Protein 3U7V (pdb70)

Nearest PDB structures (foldseek):
  6tbk-assembly5_E  TM=9.637E-01  e=3.234E-75  Cellvibrio japonicus Ueda107
  6tbj-assembly8_H  TM=9.620E-01  e=1.473E-75  Cellvibrio japonicus Ueda107
  8pej-assembly1_A  TM=9.583E-01  e=6.682E-75  Cellvibrio japonicus Ueda107
  6tbk-assembly1_A  TM=9.623E-01  e=1.758E-74  Cellvibrio japonicus Ueda107
  5jaw-assembly1_E  TM=9.637E-01  e=7.031E-73  Cellvibrio japonicus Ueda107

Organism: Caulobacter vibrioides (strain NA1000 / CB15N) (NCBI:txid565050)

B-factor: mean 18.64, std 6.51, range [10.53, 51.46]

InterPro domains:
  IPR013529 Glycoside hydrolase, family 42, N-terminal [PF02449] (74-222)
  IPR017853 Glycoside hydrolase superfamily [SSF51445] (57-370)
  IPR040719 Domain of unknown function DUF5597 [PF18120] (397-535)

Foldseek 3Di:
DQDWDWDADPLFIATGSPFGFFEEAEADPPQLDPVNVQFVVLCVLLQGQEYEYEDFQCQQPQDHPRGDCVSVLVVLVVCVVVNHAYEYEYAALAALQARPRHHCVALVCCVQHNAFAAPVGHGARHALPRPRRLVRLLVSLQVCLVCCVRPVVPNSHLYAQHAAHFGAQGQHGPDPVLVVQQQDWDDPLQLVLVVFDTDRLCRGPPPCSSLLSLLLSVLLSSQVSLVSNCVSPNRAAYEHFEAFLPDGDDLNHTRGSGCYLVCVSSSVSNHVSHQAYEYAEQAAPVRVLSVQVSRSTSRHAYEHPEAALQLRCLQCVFVQLQSSHRYHYYYYGQPFCHDPVRYDRGDDSVSSNSNSQVSVQCVLGSVSSNLSSVVFKHKDFQHQVQDKDWDALFKIKIKGAQDDLADAPPPPVDGGHDADPRGGRWMWMWGDPDSFKIKIWIARIFMDMDTPPPPPFHDWKWKFGRDPNDTDTDGTDDDSCPPHGHGHHRHHIMIMDGHDTD

Sequence (502 aa):
DAAPQLVTKDGRHALVDGAPFLLAAQVNNSSAWPSQAKVWPAIEKVGANTVQVPIAWEQIEPVEGQFDFSYLDLLLEQARERKVRLVLLWFGTWKNSSPSYAPEWVKLDDKRFPRLIKDDGERSYSSPLAKSTLDADRKAFVALTHLKAKDAAQKTTVIVQVENETGTYGSVRDFGPAAQKVFNGPAPATLVKAVGAKPGTWSQAFGKDADEFFHAWHIGRFVDQVAAGGKAVYPLPYVNAALRDPIKPGDPKTYSAGGPTDNVIGVWQAAAPSIDLIAPDIYKESVKYEAVLGHYARPNNALFVAETGNDPAYARYVFSTLGKQGIGWSPFGDYTGYGNYPLGAAKVDEALIEVFAANYRLLAPARELARLSFEGKVWGGAEPDDRAAQTTTGDWTVSLRYGKWQFGASDWTWLKDRPPGPQGPEGGGLVAQLSPNEFLVTGRNVRVEFGRATADGKPARVEEGHFENGQWVFDRLWNGDQTDYGLNFTGGSQILRVKLATY

Radius of gyration: 24.13 Å; Cα contacts (8 Å, |Δi|>4): 1125; chains: 1; bounding box: 73×60×48 Å

Solvent-accessible surface area: 20512 Å² total

Secondary structure (DSSP, 8-state):
------EEETTEEE--TTS----EEE--TT--STT---SHHHHHHHT-SEEEEEEEHHHH-SBTTB---HHHHHHHHHHHHTT-EEEEEEEEEEETTB-TTS-HHHHT-TTTSPPPBPTTSPBP---TT-HHHHHHHHHHHHH--HHHHHHTTT--B--EEEES-SBSS-SS--SHHHHHHHHSBPPHHHHHHHTPPSSBHHHHHGGGHHHHHHHHHHHHHHHHHHHHHHTT-----EEEEPPPSSS---GGGS-BTS--GGGHHHHHHH-TT---EEEEE---HHHHHHHHHHH-BTTB--EEEEE--SGGGTTHHHHHHHTT-SEEEEB---SS---TTSS-S---HHHHHHHHHHHHHH---HHHHHHHHTT-EEEEE--TT---EEE---EEEEEE-S--SSS-TT-TTSPPPPPPTTS---EEEEEEEETTEEEEEEESEEEEEEE-S-S----EEEEEEEETTEEEEEEE--GGGTBTBEEE-SS--EEEEE----

Structure (mmCIF, N/CA/C/O backbone):
data_3U7V
#
_entry.id   3U7V
#
_cell.length_a   148.306
_cell.length_b   148.306
_cell.length_c   53.792
_cell.angle_alpha   90.000
_cell.angle_beta   90.000
_cell.angle_gamma   90.000
#
_symmetry.space_group_name_H-M   'I 4'
#
loop_
_entity.id
_entity.type
_entity.pdbx_description
1 polymer Beta-galactosidase
2 non-polymer 'ACETIC ACID'
3 water water
#
loop_
_atom_site.group_PDB
_atom_site.id
_atom_site.type_symbol
_atom_site.label_atom_id
_atom_site.label_alt_id
_atom_site.label_comp_id
_atom_site.label_asym_id
_atom_site.label_entity_id
_atom_site.label_seq_id
_atom_site.pdbx_PDB_ins_code
_atom_site.Cartn_x
_atom_site.Cartn_y
_atom_site.Cartn_z
_atom_site.occupancy
_atom_site.B_iso_or_equiv
_atom_site.auth_seq_id
_atom_site.auth_comp_id
_atom_site.auth_asym_id
_atom_site.auth_atom_id
_atom_site.pdbx_PDB_model_num
ATOM 1 N N . ASP A 1 36 ? -9.748 48.299 -13.132 1.00 27.08 33 ASP A N 1
ATOM 2 C CA . ASP A 1 36 ? -8.974 47.669 -12.030 1.00 27.72 33 ASP A CA 1
ATOM 3 C C . ASP A 1 36 ? -9.948 47.214 -10.972 1.00 26.65 33 ASP A C 1
ATOM 4 O O . ASP A 1 36 ? -11.001 47.836 -10.818 1.00 26.10 33 ASP A O 1
ATOM 9 N N . ALA A 1 37 ? -9.604 46.159 -10.218 1.00 25.01 34 ALA A N 1
ATOM 10 C CA . ALA A 1 37 ? -10.399 45.763 -9.064 1.00 24.15 34 ALA A CA 1
ATOM 11 C C . ALA A 1 37 ? -10.553 46.966 -8.135 1.00 22.97 34 ALA A C 1
ATOM 12 O O . ALA A 1 37 ? -9.621 47.763 -8.008 1.00 23.16 34 ALA A O 1
ATOM 14 N N . ALA A 1 38 ? -11.727 47.087 -7.504 1.00 22.02 35 ALA A N 1
ATOM 15 C CA . ALA A 1 38 ? -11.961 48.076 -6.451 1.00 21.24 35 ALA A CA 1
ATOM 16 C C . ALA A 1 38 ? -10.916 47.986 -5.345 1.00 19.95 35 ALA A C 1
ATOM 17 O O . ALA A 1 38 ? -10.512 46.916 -4.926 1.00 20.12 35 ALA A O 1
ATOM 27 N N . PRO A 1 40 ? -9.477 47.564 -1.906 1.00 17.00 37 PRO A N 1
ATOM 28 C CA . PRO A 1 40 ? -9.940 47.128 -0.564 1.00 15.87 37 PRO A CA 1
ATOM 29 C C . PRO A 1 40 ? -10.058 48.290 0.424 1.00 16.28 37 PRO A C 1
ATOM 30 O O . PRO A 1 40 ? -9.276 49.233 0.378 1.00 15.82 37 PRO A O 1
ATOM 34 N N . GLN A 1 41 ? -11.069 48.234 1.288 1.00 17.19 38 GLN A N 1
ATOM 35 C CA . GLN A 1 41 ? -11.308 49.310 2.271 1.00 16.61 38 GLN A CA 1
ATOM 36 C C . GLN A 1 41 ? -11.825 48.695 3.580 1.00 16.58 38 GLN A C 1
ATOM 37 O O . GLN A 1 41 ? -12.761 47.894 3.584 1.00 15.92 38 GLN A O 1
ATOM 43 N N . LEU A 1 42 ? -11.197 49.066 4.679 1.00 16.31 39 LEU A N 1
ATOM 44 C CA . LEU A 1 42 ? -11.761 48.824 5.995 1.00 16.18 39 LEU A CA 1
ATOM 45 C C . LEU A 1 42 ? -12.807 49.867 6.292 1.00 17.02 39 LEU A C 1
ATOM 46 O O . LEU A 1 42 ? -12.489 51.045 6.335 1.00 17.20 39 LEU A O 1
ATOM 51 N N . VAL A 1 43 ? -14.042 49.423 6.553 1.00 16.12 40 VAL A N 1
ATOM 52 C CA . VAL A 1 43 ? -15.168 50.312 6.760 1.00 16.10 40 VAL A CA 1
ATOM 53 C C . VAL A 1 43 ? -15.844 50.028 8.080 1.00 15.99 40 VAL A C 1
ATOM 54 O O . VAL A 1 43 ? -15.711 48.939 8.636 1.00 13.77 40 VAL A O 1
ATOM 58 N N . THR A 1 44 ? -16.557 51.034 8.561 1.00 17.02 41 THR A N 1
ATOM 59 C CA . THR A 1 44 ? -17.296 50.961 9.826 1.00 17.34 41 THR A CA 1
ATOM 60 C C . THR A 1 44 ? -18.696 51.509 9.614 1.00 17.51 41 THR A C 1
ATOM 61 O O . THR A 1 44 ? -18.882 52.564 9.014 1.00 14.98 41 THR A O 1
ATOM 65 N N . LYS A 1 45 ? -19.670 50.763 10.107 1.00 18.03 42 LYS A N 1
ATOM 66 C CA . LYS A 1 45 ? -21.067 51.148 10.055 1.00 20.06 42 LYS A CA 1
ATOM 67 C C . LYS A 1 45 ? -21.701 50.809 11.401 1.00 21.18 42 LYS A C 1
ATOM 68 O O . LYS A 1 45 ? -21.801 49.644 11.762 1.00 18.99 42 LYS A O 1
ATOM 74 N N . ASP A 1 46 ? -22.144 51.843 12.119 1.00 22.78 43 ASP A N 1
ATOM 75 C CA . ASP A 1 46 ? -22.841 51.672 13.398 1.00 23.54 43 ASP A CA 1
ATOM 76 C C . ASP A 1 46 ? -22.032 50.744 14.316 1.00 21.84 43 ASP A C 1
ATOM 77 O O . ASP A 1 46 ? -22.609 49.861 14.912 1.00 23.33 43 ASP A O 1
ATOM 82 N N . GLY A 1 47 ? -20.711 50.975 14.419 1.00 20.96 44 GLY A N 1
ATOM 83 C CA . GLY A 1 47 ? -19.834 50.226 15.326 1.00 20.77 44 GLY A CA 1
ATOM 84 C C . GLY A 1 47 ? -19.542 48.804 14.896 1.00 20.26 44 GLY A C 1
ATOM 85 O O . GLY A 1 47 ? -19.044 48.014 15.682 1.00 19.22 44 GLY A O 1
ATOM 86 N N . ARG A 1 48 ? -19.885 48.474 13.650 1.00 18.98 45 ARG A N 1
ATOM 87 C CA . ARG A 1 48 ? -19.572 47.166 13.070 1.00 18.56 45 ARG A CA 1
ATOM 88 C C . ARG A 1 48 ? -18.645 47.343 11.895 1.00 17.37 45 ARG A C 1
ATOM 89 O O . ARG A 1 48 ? -18.620 48.415 11.271 1.00 16.99 45 ARG A O 1
ATOM 97 N N . HIS A 1 49 ? -17.862 46.313 11.622 1.00 15.60 46 HIS A N 1
ATOM 98 C CA . HIS A 1 49 ? -16.746 46.441 10.679 1.00 15.37 46 HIS A CA 1
ATOM 99 C C . HIS A 1 49 ? -16.768 45.436 9.598 1.00 14.83 46 HIS A C 1
ATOM 100 O O . HIS A 1 49 ? -17.265 44.294 9.781 1.00 13.82 46 HIS A O 1
ATOM 107 N N . ALA A 1 50 ? -16.152 45.829 8.477 1.00 14.49 47 ALA A N 1
ATOM 108 C CA . ALA A 1 50 ? -15.912 44.970 7.327 1.00 14.70 47 ALA A CA 1
ATOM 109 C C . ALA A 1 50 ? -14.660 45.396 6.579 1.00 14.33 47 ALA A C 1
ATOM 110 O O . ALA A 1 50 ? -14.326 46.594 6.490 1.00 14.86 47 ALA A O 1
ATOM 112 N N . LEU A 1 51 ? -13.976 44.397 6.044 1.00 13.65 48 LEU A N 1
ATOM 113 C CA . LEU A 1 51 ? -13.015 44.629 4.995 1.00 13.97 48 LEU A CA 1
ATOM 114 C C . LEU A 1 51 ? -13.709 44.361 3.665 1.00 14.43 48 LEU A C 1
ATOM 115 O O . LEU A 1 51 ? -14.062 43.220 3.349 1.00 13.65 48 LEU A O 1
ATOM 128 N N . VAL A 1 53 ? -13.611 43.842 -0.095 1.00 16.08 50 VAL A N 1
ATOM 129 C CA . VAL A 1 53 ? -12.714 43.293 -1.112 1.00 17.55 50 VAL A CA 1
ATOM 130 C C . VAL A 1 53 ? -13.591 43.040 -2.322 1.00 18.55 50 VAL A C 1
ATOM 131 O O . VAL A 1 53 ? -14.642 42.368 -2.216 1.00 18.73 50 VAL A O 1
ATOM 135 N N . ASP A 1 54 ? -13.205 43.596 -3.470 1.00 19.80 51 ASP A N 1
ATOM 136 C CA . ASP A 1 54 ? -14.044 43.460 -4.665 1.00 20.88 51 ASP A CA 1
ATOM 137 C C . ASP A 1 54 ? -15.464 43.972 -4.373 1.00 20.45 51 ASP A C 1
ATOM 138 O O . ASP A 1 54 ? -16.471 43.427 -4.873 1.00 19.70 51 ASP A O 1
ATOM 143 N N . GLY A 1 55 ? -15.547 45.014 -3.543 1.00 18.99 52 GLY A N 1
ATOM 144 C CA . GLY A 1 55 ? -16.814 45.671 -3.264 1.00 19.54 52 GLY A CA 1
ATOM 145 C C . GLY A 1 55 ? -17.777 44.978 -2.317 1.00 19.58 52 GLY A C 1
ATOM 146 O O . GLY A 1 55 ? -18.929 45.412 -2.191 1.00 19.38 52 GLY A O 1
ATOM 147 N N . ALA A 1 56 ? -17.353 43.886 -1.674 1.00 17.98 53 ALA A N 1
ATOM 148 C CA . ALA A 1 56 ? -18.177 43.287 -0.633 1.00 16.57 53 ALA A CA 1
ATOM 149 C C . ALA A 1 56 ? -17.363 42.86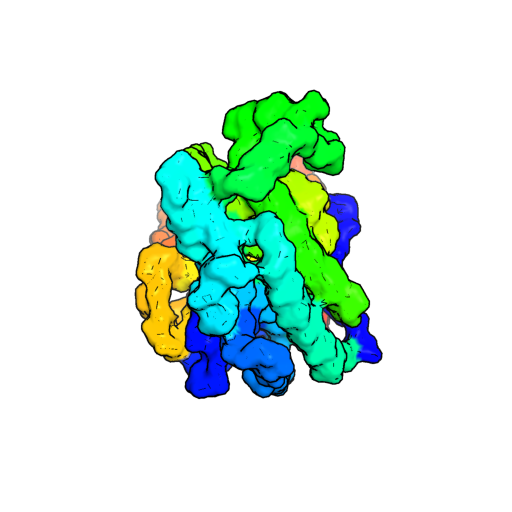6 0.576 1.00 15.43 53 ALA A C 1
ATOM 150 O O . ALA A 1 56 ? -16.139 42.645 0.468 1.00 14.40 53 ALA A O 1
ATOM 152 N N . PRO A 1 57 ? -18.050 42.694 1.722 1.00 14.71 54 PRO A N 1
ATOM 153 C CA . PRO A 1 57 ? -17.329 42.225 2.893 1.00 14.34 54 PRO A CA 1
ATOM 154 C C . PRO A 1 57 ? -16.618 40.892 2.650 1.00 14.02 54 PRO A C 1
ATOM 155 O O . PRO A 1 57 ? -17.155 40.056 1.924 1.00 14.00 54 PRO A O 1
ATOM 159 N N . PHE A 1 58 ? -15.440 40.747 3.261 1.00 14.08 55 PHE A N 1
ATOM 160 C CA . PHE A 1 58 ? -14.501 39.625 3.086 1.00 13.83 55 PHE A CA 1
ATOM 161 C C . PHE A 1 58 ? -14.046 39.150 4.470 1.00 14.50 55 PHE A C 1
ATOM 162 O O . PHE A 1 58 ? -13.666 39.960 5.285 1.00 14.81 55 PHE A O 1
ATOM 170 N N . LEU A 1 59 ? -14.073 37.856 4.736 1.00 15.10 56 LEU A N 1
ATOM 171 C CA . LEU A 1 59 ? -13.562 37.335 6.014 1.00 16.22 56 LEU A CA 1
ATOM 172 C C . LEU A 1 59 ? -12.191 36.795 5.733 1.00 15.45 56 LEU A C 1
ATOM 173 O O . LEU A 1 59 ? -12.025 35.962 4.838 1.00 15.74 56 LEU A O 1
ATOM 186 N N . LEU A 1 61 ? -9.791 34.319 6.482 1.00 13.48 58 LEU A N 1
ATOM 187 C CA . LEU A 1 61 ? -9.486 33.050 7.076 1.00 13.36 58 LEU A CA 1
ATOM 188 C C . LEU A 1 61 ? -8.036 32.864 6.693 1.00 12.78 58 LEU A C 1
ATOM 189 O O . LEU A 1 61 ? -7.683 32.298 5.657 1.00 12.28 58 LEU A O 1
ATOM 194 N N . ALA A 1 62 ? -7.174 33.416 7.531 1.00 11.92 59 ALA A N 1
ATOM 195 C CA . ALA A 1 62 ? -5.764 33.523 7.166 1.00 11.81 59 ALA A CA 1
ATOM 196 C C . ALA A 1 62 ? -4.859 32.502 7.845 1.00 11.92 59 ALA A C 1
ATOM 197 O O . ALA A 1 62 ? -5.254 31.761 8.740 1.00 12.74 59 ALA A O 1
ATOM 199 N N . ALA A 1 63 ? -3.623 32.449 7.376 1.00 11.80 60 ALA A N 1
ATOM 200 C CA . ALA A 1 63 ? -2.572 31.751 8.066 1.00 11.52 60 ALA A CA 1
ATOM 201 C C . ALA A 1 63 ? -1.314 32.511 7.816 1.00 11.51 60 ALA A C 1
ATOM 202 O O . ALA A 1 63 ? -1.163 33.145 6.750 1.00 11.61 60 ALA A O 1
ATOM 204 N N . GLN A 1 64 ? -0.392 32.464 8.776 1.00 11.44 61 GLN A N 1
ATOM 205 C CA . GLN A 1 64 ? 0.905 33.104 8.590 1.00 11.86 61 GLN A CA 1
ATOM 206 C C . GLN A 1 64 ? 2.054 32.079 8.490 1.00 12.08 61 GLN A C 1
ATOM 207 O O . GLN A 1 64 ? 2.143 31.143 9.289 1.00 12.23 61 GLN A O 1
ATOM 213 N N . VAL A 1 65 ? 2.940 32.306 7.512 1.00 11.97 62 VAL A N 1
ATOM 214 C CA . VAL A 1 65 ? 4.185 31.532 7.364 1.00 11.97 62 VAL A CA 1
ATOM 215 C C . VAL A 1 65 ? 5.189 31.911 8.444 1.00 11.95 62 VAL A C 1
ATOM 216 O O . VAL A 1 65 ? 5.069 32.962 9.063 1.00 12.13 62 VAL A O 1
ATOM 220 N N . ASN A 1 66 ? 6.165 31.039 8.672 1.00 12.12 63 ASN A N 1
ATOM 221 C CA . ASN A 1 66 ? 7.196 31.328 9.623 1.00 11.98 63 ASN A CA 1
ATOM 222 C C . ASN A 1 66 ? 8.079 32.510 9.182 1.00 12.31 63 ASN A C 1
ATOM 223 O O . ASN A 1 66 ? 8.141 32.873 7.985 1.00 12.05 63 ASN A O 1
ATOM 228 N N . ASN A 1 67 ? 8.784 33.086 10.147 1.00 11.79 64 ASN A N 1
ATOM 229 C CA . ASN A 1 67 ? 9.493 34.345 9.950 1.00 12.31 64 ASN A CA 1
ATOM 230 C C . ASN A 1 67 ? 10.586 34.266 8.899 1.00 13.31 64 ASN A C 1
ATOM 231 O O . ASN A 1 67 ? 10.966 35.292 8.354 1.00 16.38 64 ASN A O 1
ATOM 236 N N . SER A 1 68 ? 11.128 33.083 8.652 1.00 12.83 65 SER A N 1
ATOM 237 C CA . SER A 1 68 ? 12.239 32.914 7.688 1.00 13.02 65 SER A CA 1
ATOM 238 C C . SER A 1 68 ? 11.823 32.105 6.429 1.00 13.46 65 SER A C 1
ATOM 239 O O . SER A 1 68 ? 12.650 31.426 5.796 1.00 13.86 65 SER A O 1
ATOM 242 N N . SER A 1 69 ? 10.531 32.151 6.113 1.00 12.62 66 SER A N 1
ATOM 243 C CA . SER A 1 69 ? 9.981 31.395 5.008 1.00 12.74 66 SER A CA 1
ATOM 244 C C . SER A 1 69 ? 9.782 32.175 3.725 1.00 13.05 66 SER A C 1
ATOM 245 O O . SER A 1 69 ? 9.401 31.569 2.695 1.00 13.24 66 SER A O 1
ATOM 248 N N . ALA A 1 70 ? 9.981 33.492 3.781 1.00 12.80 67 ALA A N 1
ATOM 249 C CA . ALA A 1 70 ? 9.647 34.344 2.633 1.00 12.98 67 ALA A CA 1
ATOM 250 C C . ALA A 1 70 ? 10.829 34.396 1.689 1.00 13.59 67 ALA A C 1
ATOM 251 O O . ALA A 1 70 ? 11.424 35.446 1.472 1.00 14.06 67 ALA A O 1
ATOM 253 N N . TRP A 1 71 ? 11.192 33.230 1.143 1.00 13.50 68 TRP A N 1
ATOM 254 C CA . TRP A 1 71 ? 12.299 33.098 0.186 1.00 13.91 68 TRP A CA 1
ATOM 255 C C . TRP A 1 71 ? 11.932 32.131 -0.881 1.00 14.22 68 TRP A C 1
ATOM 256 O O . TRP A 1 71 ? 11.167 31.179 -0.630 1.00 13.90 68 TRP A O 1
ATOM 267 N N . PRO A 1 72 ? 12.464 32.326 -2.101 1.00 14.21 69 PRO A N 1
ATOM 268 C CA . PRO A 1 72 ? 12.045 31.351 -3.113 1.00 14.46 69 PRO A CA 1
ATOM 269 C C . PRO A 1 72 ? 12.251 29.866 -2.750 1.00 15.14 69 PRO A C 1
ATOM 270 O O . PRO A 1 72 ? 11.366 29.039 -3.022 1.00 14.37 69 PRO A O 1
ATOM 274 N N . SER A 1 73 ? 13.382 29.542 -2.101 1.00 15.17 70 SER A N 1
ATOM 275 C CA . SER A 1 73 ? 13.709 28.173 -1.760 1.00 15.92 70 SER A CA 1
ATOM 276 C C . SER A 1 73 ? 12.716 27.517 -0.807 1.00 15.46 70 SER A C 1
ATOM 277 O O . SER A 1 73 ? 12.694 26.318 -0.729 1.00 14.90 70 SER A O 1
ATOM 280 N N . GLN A 1 74 ? 11.923 28.308 -0.087 1.00 15.30 71 GLN A N 1
ATOM 281 C CA . GLN A 1 74 ? 11.033 27.748 0.932 1.00 15.92 71 GLN A CA 1
ATOM 282 C C . GLN A 1 74 ? 9.611 27.566 0.423 1.00 15.80 71 GLN A C 1
ATOM 283 O O . GLN A 1 74 ? 8.770 26.951 1.106 1.00 16.26 71 GLN A O 1
ATOM 297 N N . ALA A 1 76 ? 8.177 25.702 -1.767 1.00 16.54 73 ALA A N 1
ATOM 298 C CA . ALA A 1 76 ? 7.743 24.296 -1.881 1.00 16.39 73 ALA A CA 1
ATOM 299 C C . ALA A 1 76 ? 7.354 23.668 -0.555 1.00 16.59 73 ALA A C 1
ATOM 300 O O . ALA A 1 76 ? 6.633 22.647 -0.556 1.00 16.50 73 ALA A O 1
ATOM 302 N N . LYS A 1 77 ? 7.846 24.225 0.550 1.00 16.72 74 LYS A N 1
ATOM 303 C CA . LYS A 1 77 ? 7.419 23.811 1.911 1.00 17.29 74 LYS A CA 1
ATOM 304 C C . LYS A 1 77 ? 6.315 24.663 2.515 1.00 16.52 74 LYS A C 1
ATOM 305 O O . LYS A 1 77 ? 5.796 24.338 3.611 1.00 17.86 74 LYS A O 1
ATOM 311 N N . VAL A 1 78 ? 5.943 25.747 1.835 1.00 14.73 75 VAL A N 1
ATOM 312 C CA . VAL A 1 78 ? 4.874 26.657 2.315 1.00 14.12 75 VAL A CA 1
ATOM 313 C C . VAL A 1 78 ? 3.542 26.306 1.657 1.00 13.92 75 VAL A C 1
ATOM 314 O O . VAL A 1 78 ? 2.557 26.008 2.326 1.00 13.54 75 VAL A O 1
ATOM 318 N N . TRP A 1 79 ? 3.523 26.295 0.321 1.00 13.72 76 TRP A N 1
ATOM 319 C CA . TRP A 1 79 ? 2.259 26.081 -0.374 1.00 14.27 76 TRP A CA 1
ATOM 320 C C . TRP A 1 79 ? 1.487 24.838 -0.068 1.00 14.64 76 TRP A C 1
ATOM 321 O O . TRP A 1 79 ? 0.269 24.960 0.056 1.00 16.36 76 TRP A O 1
ATOM 332 N N . PRO A 1 80 ? 2.132 23.667 0.138 1.00 14.35 77 PRO A N 1
ATOM 333 C CA . PRO A 1 80 ? 1.375 22.478 0.544 1.00 14.67 77 PRO A CA 1
ATOM 334 C C . PRO A 1 80 ? 0.625 22.619 1.876 1.00 14.18 77 PRO A C 1
ATOM 335 O O . PRO A 1 80 ? -0.514 22.127 2.043 1.00 14.11 77 PRO A O 1
ATOM 339 N N . ALA A 1 81 ? 1.236 23.334 2.797 1.00 14.16 78 ALA A N 1
ATOM 340 C CA . ALA A 1 81 ? 0.620 23.566 4.102 1.00 14.08 78 ALA A CA 1
ATOM 341 C C . ALA A 1 81 ? -0.557 24.506 3.947 1.00 14.15 78 ALA A C 1
ATOM 342 O O . ALA A 1 81 ? -1.614 24.298 4.514 1.00 14.52 78 ALA A O 1
ATOM 344 N N . ILE A 1 82 ? -0.340 25.581 3.197 1.00 15.69 79 ILE A N 1
ATOM 345 C CA . ILE A 1 82 ? -1.362 26.594 2.981 1.00 15.70 79 ILE A CA 1
ATOM 346 C C . ILE A 1 82 ? -2.554 26.005 2.234 1.00 15.76 79 ILE A C 1
ATOM 347 O O . ILE A 1 82 ? -3.705 26.340 2.536 1.00 15.28 79 ILE A O 1
ATOM 352 N N . GLU A 1 83 ? -2.291 25.189 1.216 1.00 16.75 80 GLU A N 1
ATOM 353 C CA . GLU A 1 83 ? -3.374 24.503 0.514 1.00 18.15 80 GLU A CA 1
ATOM 354 C C . GLU A 1 83 ? -4.128 23.557 1.442 1.00 17.72 80 GLU A C 1
ATOM 355 O O . GLU A 1 83 ? -5.379 23.556 1.461 1.00 18.66 80 GLU A O 1
ATOM 361 N N . LYS A 1 84 ? -3.383 22.775 2.220 1.00 17.61 81 LYS A N 1
ATOM 362 C CA . LYS A 1 84 ? -3.960 21.854 3.218 1.00 16.72 81 LYS A CA 1
ATOM 363 C C . LYS A 1 84 ? -4.856 22.607 4.196 1.00 15.35 81 LYS A C 1
ATOM 364 O O . LYS A 1 84 ? -5.987 22.180 4.436 1.00 15.69 81 LYS A O 1
ATOM 370 N N . VAL A 1 85 ? -4.404 23.742 4.730 1.00 14.53 82 VAL A N 1
ATOM 371 C CA . VAL A 1 85 ? -5.177 24.429 5.787 1.00 14.11 82 VAL A CA 1
ATOM 372 C C . VAL A 1 85 ? -6.424 25.108 5.218 1.00 13.42 82 VAL A C 1
ATOM 373 O O . VAL A 1 85 ? -7.374 25.369 5.952 1.00 14.36 82 VAL A O 1
ATOM 377 N N . GLY A 1 86 ? -6.451 25.354 3.905 1.00 13.65 83 GLY A N 1
ATOM 378 C CA . GLY A 1 86 ? -7.643 25.923 3.255 1.00 13.05 83 GLY A CA 1
ATOM 379 C C . GLY A 1 86 ? -7.865 27.423 3.496 1.00 13.15 83 GLY A C 1
ATOM 380 O O . GLY A 1 86 ? -8.992 27.931 3.388 1.00 13.43 83 GLY A O 1
ATOM 381 N N . ALA A 1 87 ? -6.777 28.126 3.822 1.00 13.23 84 ALA A N 1
ATOM 382 C CA . ALA A 1 87 ? -6.804 29.573 4.051 1.00 12.37 84 ALA A CA 1
ATOM 383 C C . ALA A 1 87 ? -7.192 30.308 2.786 1.00 13.13 84 ALA A C 1
ATOM 384 O O . ALA A 1 87 ? -6.801 29.877 1.682 1.00 13.66 84 ALA A O 1
ATOM 386 N N . ASN A 1 88 ? -7.938 31.408 2.939 1.00 13.16 85 ASN A N 1
ATOM 387 C CA . ASN A 1 88 ? -8.273 32.234 1.762 1.00 12.90 85 ASN A CA 1
ATOM 388 C C . ASN A 1 88 ? -7.312 33.395 1.638 1.00 12.84 85 ASN A C 1
ATOM 389 O O . ASN A 1 88 ? -7.329 34.113 0.648 1.00 13.39 85 ASN A O 1
ATOM 394 N N . THR A 1 89 ? -6.471 33.554 2.657 1.00 12.90 86 THR A N 1
ATOM 395 C CA . THR A 1 89 ? -5.552 34.668 2.762 1.00 13.42 86 THR A CA 1
ATOM 396 C C . THR A 1 89 ? -4.273 34.150 3.440 1.00 13.08 86 THR A C 1
ATOM 397 O O . THR A 1 89 ? -4.323 33.391 4.406 1.00 12.64 86 THR A O 1
ATOM 401 N N . VAL A 1 90 ? -3.137 34.607 2.966 1.00 13.17 87 VAL A N 1
ATOM 402 C CA . VAL A 1 90 ? -1.872 34.248 3.572 1.00 12.95 87 VAL A CA 1
ATOM 403 C C . VAL A 1 90 ? -1.099 35.496 3.983 1.00 12.62 87 VAL A C 1
ATOM 404 O O . VAL A 1 90 ? -0.966 36.408 3.201 1.00 11.97 87 VAL A O 1
ATOM 408 N N . GLN A 1 91 ? -0.599 35.517 5.234 1.00 11.89 88 GLN A N 1
ATOM 409 C CA . GLN A 1 91 ? 0.321 36.574 5.700 1.00 12.23 88 GLN A CA 1
ATOM 410 C C . GLN A 1 91 ? 1.776 36.161 5.466 1.00 11.32 88 GLN A C 1
ATOM 411 O O . GLN A 1 91 ? 2.211 35.114 5.933 1.00 11.49 88 GLN A O 1
ATOM 417 N N . VAL A 1 92 ? 2.522 37.007 4.749 1.00 11.61 89 VAL A N 1
ATOM 418 C CA . VAL A 1 92 ? 3.902 36.782 4.398 1.00 11.55 89 VAL A CA 1
ATOM 419 C C . VAL A 1 92 ? 4.741 38.046 4.697 1.00 12.16 89 VAL A C 1
ATOM 420 O O . VAL A 1 92 ? 4.379 39.140 4.295 1.00 12.75 89 VAL A O 1
ATOM 424 N N . PRO A 1 93 ? 5.884 37.880 5.397 1.00 12.69 90 PRO A N 1
ATOM 425 C CA . PRO A 1 93 ? 6.863 38.958 5.620 1.00 13.06 90 PRO A CA 1
ATOM 426 C C . PRO A 1 93 ? 7.450 39.505 4.351 1.00 12.82 90 PRO A C 1
ATOM 427 O O . PRO A 1 93 ? 7.887 38.738 3.520 1.00 13.44 90 PRO A O 1
ATOM 431 N N . ILE A 1 94 ? 7.501 40.827 4.226 1.00 13.28 91 ILE A N 1
ATOM 432 C CA . ILE A 1 94 ? 8.346 41.477 3.279 1.00 14.41 91 ILE A CA 1
ATOM 433 C C . ILE A 1 94 ? 9.375 42.262 4.138 1.00 14.71 91 ILE A C 1
ATOM 434 O O . ILE A 1 94 ? 9.025 43.246 4.795 1.00 14.93 91 ILE A O 1
ATOM 439 N N . ALA A 1 95 ? 10.602 41.738 4.171 1.00 14.59 92 ALA A N 1
ATOM 440 C CA . ALA A 1 95 ? 11.712 42.214 5.001 1.00 14.50 92 ALA A CA 1
ATOM 441 C C . ALA A 1 95 ? 12.397 43.379 4.315 1.00 14.36 92 ALA A C 1
ATOM 442 O O . ALA A 1 95 ? 12.757 43.304 3.152 1.00 14.44 92 ALA A O 1
ATOM 444 N N . TRP A 1 96 ? 12.659 44.419 5.067 1.00 13.94 93 TRP A N 1
ATOM 445 C CA . TRP A 1 96 ? 13.467 45.544 4.542 1.00 14.02 93 TRP A CA 1
ATOM 446 C C . TRP A 1 96 ? 14.819 45.049 4.038 1.00 14.28 93 TRP A C 1
ATOM 447 O O . TRP A 1 96 ? 15.317 45.467 2.979 1.00 14.28 93 TRP A O 1
ATOM 458 N N . GLU A 1 97 ? 15.437 44.142 4.774 1.00 14.80 94 GLU A N 1
ATOM 459 C CA . GLU A 1 97 ? 16.740 43.632 4.387 1.00 15.93 94 GLU A CA 1
ATOM 460 C C . GLU A 1 97 ? 16.705 42.900 3.043 1.00 15.37 94 GLU A C 1
ATOM 461 O O . GLU A 1 97 ? 17.708 42.766 2.386 1.00 15.14 94 GLU A O 1
ATOM 467 N N . GLN A 1 98 ? 15.554 42.352 2.681 1.00 14.53 95 GLN A N 1
ATOM 468 C CA . GLN A 1 98 ? 15.413 41.666 1.396 1.00 14.69 95 GLN A CA 1
ATOM 469 C C . GLN A 1 98 ? 15.210 42.671 0.253 1.00 14.59 95 GLN A C 1
ATOM 470 O O . GLN A 1 98 ? 15.789 42.521 -0.847 1.00 14.74 95 GLN A O 1
ATOM 476 N N . ILE A 1 99 ? 14.435 43.712 0.507 1.00 14.40 96 ILE A N 1
ATOM 477 C CA . ILE A 1 99 ? 14.062 44.627 -0.559 1.00 14.92 96 ILE A CA 1
ATOM 478 C C . ILE A 1 99 ? 15.059 45.730 -0.810 1.00 15.12 96 ILE A C 1
ATOM 479 O O . ILE A 1 99 ? 15.044 46.286 -1.894 1.00 15.61 96 ILE A O 1
ATOM 484 N N . GLU A 1 100 ? 15.887 46.063 0.181 1.00 15.12 97 GLU A N 1
ATOM 485 C CA . GLU A 1 100 ? 16.881 47.142 0.053 1.00 14.68 97 GLU A CA 1
ATOM 486 C C . GLU A 1 100 ? 18.210 46.735 0.681 1.00 15.15 97 GLU A C 1
ATOM 487 O O . GLU A 1 100 ? 18.640 47.329 1.660 1.00 14.91 97 GLU A O 1
ATOM 493 N N . PRO A 1 101 ? 18.856 45.690 0.136 1.00 16.34 98 PRO A N 1
ATOM 494 C CA . PRO A 1 101 ? 20.068 45.167 0.780 1.00 17.37 98 PRO A CA 1
ATOM 495 C C . PRO A 1 101 ? 21.239 46.165 0.757 1.00 17.61 98 PRO A C 1
ATOM 496 O O . PRO A 1 101 ? 22.128 46.084 1.608 1.00 17.14 98 PRO A O 1
ATOM 500 N N . VAL A 1 102 ? 21.244 47.043 -0.254 1.00 17.46 99 VAL A N 1
ATOM 501 C CA . VAL A 1 102 ? 22.225 48.112 -0.401 1.00 18.51 99 VAL A CA 1
ATOM 502 C C . VAL A 1 102 ? 21.382 49.363 -0.576 1.00 18.44 99 VAL A C 1
ATOM 503 O O . VAL A 1 102 ? 20.324 49.319 -1.264 1.00 18.34 99 VAL A O 1
ATOM 507 N N . GLU A 1 103 ? 21.776 50.453 0.083 1.00 17.83 100 GLU A N 1
ATOM 508 C CA . GLU A 1 103 ? 20.911 51.635 0.110 1.00 18.60 100 GLU A CA 1
ATOM 509 C C . GLU A 1 103 ? 20.541 52.126 -1.306 1.00 18.54 100 GLU A C 1
ATOM 510 O O . GLU A 1 103 ? 21.408 52.394 -2.147 1.00 17.66 100 GLU A O 1
ATOM 516 N N . GLY A 1 104 ? 19.247 52.232 -1.543 1.00 18.23 101 GLY A N 1
ATOM 517 C CA . GLY A 1 104 ? 18.724 52.685 -2.813 1.00 19.55 101 GLY A CA 1
ATOM 518 C C . GLY A 1 104 ? 18.822 51.684 -3.941 1.00 21.45 101 GLY A C 1
ATOM 519 O O . GLY A 1 104 ? 18.556 52.064 -5.095 1.00 24.01 101 GLY A O 1
ATOM 520 N N . GLN A 1 105 ? 19.183 50.431 -3.642 1.00 20.45 102 GLN A N 1
ATOM 521 C CA . GLN A 1 105 ? 19.198 49.351 -4.645 1.00 21.93 102 GLN A CA 1
ATOM 522 C C . GLN A 1 105 ? 18.067 48.356 -4.293 1.00 20.02 102 GLN A C 1
ATOM 523 O O . GLN A 1 105 ? 18.246 47.379 -3.578 1.00 19.32 102 GLN A O 1
ATOM 529 N N . PHE A 1 106 ? 16.895 48.657 -4.795 1.00 18.99 103 PHE A N 1
ATOM 530 C CA . PHE A 1 106 ? 15.690 47.914 -4.424 1.00 18.56 103 PHE A CA 1
ATOM 531 C C . PHE A 1 106 ? 15.562 46.647 -5.241 1.00 19.25 103 PHE A C 1
ATOM 532 O O . PHE A 1 106 ? 15.835 46.625 -6.450 1.00 19.11 103 PHE A O 1
ATOM 540 N N . ASP A 1 107 ? 15.137 45.592 -4.573 1.00 18.12 104 ASP A N 1
ATOM 541 C CA . ASP A 1 107 ? 14.953 44.297 -5.207 1.00 19.26 104 ASP A CA 1
ATOM 542 C C . ASP A 1 107 ? 13.627 43.706 -4.751 1.00 18.49 104 ASP A C 1
ATOM 543 O O . ASP A 1 107 ? 13.471 43.326 -3.594 1.00 17.33 104 ASP A O 1
ATOM 548 N N . PHE A 1 108 ? 12.647 43.681 -5.664 1.00 18.50 105 PHE A N 1
ATOM 549 C CA . PHE A 1 108 ? 11.309 43.176 -5.344 1.00 17.80 105 PHE A CA 1
ATOM 550 C C . PHE A 1 108 ? 11.036 41.871 -6.058 1.00 17.73 105 PHE A C 1
ATOM 551 O O . PHE A 1 108 ? 9.886 41.512 -6.240 1.00 17.37 105 PHE A O 1
ATOM 559 N N . SER A 1 109 ? 12.082 41.121 -6.398 1.00 17.83 106 SER A N 1
ATOM 560 C CA . SER A 1 109 ? 11.907 39.897 -7.138 1.00 17.33 106 SER A CA 1
ATOM 561 C C . SER A 1 109 ? 11.146 38.856 -6.333 1.00 16.64 106 SER A C 1
ATOM 562 O O . SER A 1 109 ? 10.387 38.074 -6.914 1.00 16.28 106 SER A O 1
ATOM 565 N N . TYR A 1 110 ? 11.380 38.774 -5.022 1.00 15.47 107 TYR A N 1
ATOM 566 C CA . TYR A 1 110 ? 10.613 37.794 -4.254 1.00 15.26 107 TYR A CA 1
ATOM 567 C C . TYR A 1 110 ? 9.130 38.149 -4.259 1.00 15.04 107 TYR A C 1
ATOM 568 O O . TYR A 1 110 ? 8.283 37.273 -4.495 1.00 15.77 107 TYR A O 1
ATOM 577 N N . LEU A 1 111 ? 8.799 39.415 -3.982 1.00 15.15 108 LEU A N 1
ATOM 578 C CA . LEU A 1 111 ? 7.393 39.832 -4.020 1.00 16.14 108 LEU A CA 1
ATOM 579 C C . LEU A 1 111 ? 6.775 39.453 -5.358 1.00 16.44 108 LEU A C 1
ATOM 580 O O . LEU A 1 111 ? 5.678 38.921 -5.411 1.00 16.78 108 LEU A O 1
ATOM 585 N N . ASP A 1 112 ? 7.483 39.684 -6.457 1.00 17.35 109 ASP A N 1
ATOM 586 C CA . ASP A 1 112 ? 6.909 39.331 -7.773 1.00 18.54 109 ASP A CA 1
ATOM 587 C C . ASP A 1 112 ? 6.583 37.844 -7.892 1.00 18.35 109 ASP A C 1
ATOM 588 O O . ASP A 1 112 ? 5.575 37.457 -8.491 1.00 17.70 109 ASP A O 1
ATOM 593 N N . LEU A 1 113 ? 7.460 37.019 -7.336 1.00 17.09 110 LEU A N 1
ATOM 594 C CA . LEU A 1 113 ? 7.250 35.584 -7.343 1.00 17.88 110 LEU A CA 1
ATOM 595 C C . LEU A 1 113 ? 6.038 35.232 -6.469 1.00 16.80 110 LEU A C 1
ATOM 596 O O . LEU A 1 113 ? 5.198 34.410 -6.858 1.00 16.94 110 LEU A O 1
ATOM 601 N N . LEU A 1 114 ? 5.957 35.866 -5.304 1.00 16.52 111 LEU A N 1
ATOM 602 C CA . LEU A 1 114 ? 4.907 35.553 -4.350 1.00 15.89 111 LEU A CA 1
ATOM 603 C C . LEU A 1 114 ? 3.549 35.904 -4.955 1.00 15.76 111 LEU A C 1
ATOM 604 O O . LEU A 1 114 ? 2.586 35.154 -4.829 1.00 15.29 111 LEU A O 1
ATOM 609 N N . LEU A 1 115 ? 3.483 37.052 -5.615 1.00 16.00 112 LEU A N 1
ATOM 610 C CA . LEU A 1 115 ? 2.248 37.480 -6.251 1.00 16.32 112 LEU A CA 1
ATOM 611 C C . LEU A 1 115 ? 1.819 36.418 -7.255 1.00 16.72 112 LEU A C 1
ATOM 612 O O . LEU A 1 115 ? 0.628 36.038 -7.282 1.00 15.29 112 LEU A O 1
ATOM 617 N N . GLU A 1 116 ? 2.772 35.937 -8.072 1.00 17.69 113 GLU A N 1
ATOM 618 C CA . GLU A 1 116 ? 2.466 34.887 -9.056 1.00 20.70 113 GLU A CA 1
ATOM 619 C C . GLU A 1 116 ? 1.882 33.606 -8.418 1.00 18.69 113 GLU A C 1
ATOM 620 O O . GLU A 1 116 ? 0.859 33.072 -8.869 1.00 18.69 113 GLU A O 1
ATOM 626 N N . GLN A 1 117 ? 2.542 33.132 -7.365 1.00 18.24 114 GLN A N 1
ATOM 627 C CA . GLN A 1 117 ? 2.232 31.863 -6.743 1.00 17.62 114 GLN A CA 1
ATOM 628 C C . GLN A 1 117 ? 0.892 31.951 -6.023 1.00 15.86 114 GLN A C 1
ATOM 629 O O . GLN A 1 117 ? 0.126 31.028 -6.062 1.00 15.89 114 GLN A O 1
ATOM 635 N N . ALA A 1 118 ? 0.631 33.095 -5.385 1.00 15.70 115 ALA A N 1
ATOM 636 C CA . ALA A 1 118 ? -0.606 33.349 -4.682 1.00 14.73 115 ALA A CA 1
ATOM 637 C C . ALA A 1 118 ? -1.775 33.319 -5.657 1.00 16.28 115 ALA A C 1
ATOM 638 O O . ALA A 1 118 ? -2.787 32.657 -5.419 1.00 15.43 115 ALA A O 1
ATOM 640 N N . ARG A 1 119 ? -1.601 34.003 -6.778 1.00 17.18 116 ARG A N 1
ATOM 641 C CA . ARG A 1 119 ? -2.645 34.025 -7.797 1.00 18.68 116 ARG A CA 1
ATOM 642 C C . ARG A 1 119 ? -2.943 32.645 -8.361 1.00 20.49 116 ARG A C 1
ATOM 643 O O . ARG A 1 119 ? -4.116 32.324 -8.598 1.00 19.04 116 ARG A O 1
ATOM 651 N N . GLU A 1 120 ? -1.895 31.836 -8.565 1.00 20.21 117 GLU A N 1
ATOM 652 C CA . GLU A 1 120 ? -2.088 30.437 -9.031 1.00 22.41 117 GLU A CA 1
ATOM 653 C C . GLU A 1 120 ? -2.967 29.636 -8.068 1.00 21.94 117 GLU A C 1
ATOM 654 O O . GLU A 1 120 ? -3.782 28.814 -8.503 1.00 21.27 117 GLU A O 1
ATOM 660 N N . ARG A 1 121 ? -2.813 29.891 -6.771 1.00 21.50 118 ARG A N 1
ATOM 661 C CA . ARG A 1 121 ? -3.582 29.197 -5.718 1.00 22.11 118 ARG A CA 1
ATOM 662 C C . ARG A 1 121 ? -4.870 29.883 -5.306 1.00 22.59 118 ARG A C 1
ATOM 663 O O . ARG A 1 121 ? -5.555 29.413 -4.381 1.00 22.85 118 ARG A O 1
ATOM 671 N N . LYS A 1 122 ? -5.185 30.997 -5.949 1.00 21.85 119 LYS A N 1
ATOM 672 C CA . LYS A 1 122 ? -6.393 31.728 -5.664 1.00 22.69 119 LYS A CA 1
ATOM 673 C C . LYS A 1 122 ? -6.486 32.051 -4.174 1.00 21.40 119 LYS A C 1
ATOM 674 O O . LYS A 1 122 ? -7.533 31.858 -3.572 1.00 21.59 119 LYS A O 1
ATOM 680 N N . VAL A 1 123 ? -5.396 32.531 -3.573 1.00 18.40 120 VAL A N 1
ATOM 681 C CA . VAL A 1 123 ? -5.485 33.070 -2.216 1.00 16.72 120 VAL A CA 1
ATOM 682 C C . VAL A 1 123 ? -5.150 34.541 -2.309 1.00 15.69 120 VAL A C 1
ATOM 683 O O . VAL A 1 123 ? -4.557 34.971 -3.290 1.00 17.12 120 VAL A O 1
ATOM 687 N N . ARG A 1 124 ? -5.574 35.304 -1.320 1.00 14.66 121 ARG A N 1
ATOM 688 C CA . ARG A 1 124 ? -5.177 36.707 -1.219 1.00 14.76 121 ARG A CA 1
ATOM 689 C C . ARG A 1 124 ? -3.982 36.806 -0.271 1.00 13.71 121 ARG A C 1
ATOM 690 O O . ARG A 1 124 ? -3.656 35.847 0.407 1.00 13.68 121 ARG A O 1
ATOM 698 N N . LEU A 1 125 ? -3.333 37.964 -0.246 1.00 12.80 122 LEU A N 1
ATOM 699 C CA . LEU A 1 125 ? -2.142 38.173 0.563 1.00 12.61 122 LEU A CA 1
ATOM 700 C C . LEU A 1 125 ? -2.355 39.339 1.485 1.00 12.50 122 LEU A C 1
ATOM 701 O O . LEU A 1 125 ? -3.006 40.346 1.140 1.00 11.92 122 LEU A O 1
ATOM 706 N N . VAL A 1 126 ? -1.768 39.198 2.671 1.00 12.17 123 VAL A N 1
ATOM 707 C CA . VAL A 1 126 ? -1.492 40.310 3.532 1.00 12.21 123 VAL A CA 1
ATOM 708 C C . VAL A 1 126 ? 0.026 40.364 3.682 1.00 12.40 123 VAL A C 1
ATOM 709 O O . VAL A 1 126 ? 0.641 39.436 4.198 1.00 12.56 123 VAL A O 1
ATOM 713 N N . LEU A 1 127 ? 0.620 41.459 3.245 1.00 12.28 124 LEU A N 1
ATOM 714 C CA . LEU A 1 127 ? 2.066 41.654 3.372 1.00 12.62 124 LEU A CA 1
ATOM 715 C C . LEU A 1 127 ? 2.393 42.199 4.744 1.00 12.33 124 LEU A C 1
ATOM 716 O O . LEU A 1 127 ? 1.735 43.141 5.193 1.00 13.36 124 LEU A O 1
ATOM 721 N N . LEU A 1 128 ? 3.425 41.663 5.372 1.00 11.27 125 LEU A N 1
ATOM 722 C CA . LEU A 1 128 ? 3.884 42.141 6.677 1.00 11.64 125 LEU A CA 1
ATOM 723 C C . LEU A 1 128 ? 5.172 42.893 6.491 1.00 11.75 125 LEU A C 1
ATOM 724 O O . LEU A 1 128 ? 6.204 42.305 6.185 1.00 12.45 125 LEU A O 1
ATOM 729 N N . TRP A 1 129 ? 5.131 44.213 6.657 1.00 11.52 126 TRP A N 1
ATOM 730 C CA . TRP A 1 129 ? 6.356 45.021 6.523 1.00 11.88 126 TRP A CA 1
ATOM 731 C C . TRP A 1 129 ? 7.229 44.880 7.741 1.00 12.59 126 TRP A C 1
ATOM 732 O O . TRP A 1 129 ? 6.878 45.379 8.817 1.00 12.17 126 TRP A O 1
ATOM 743 N N . PHE A 1 130 ? 8.336 44.133 7.616 1.00 12.75 127 PHE A N 1
ATOM 744 C CA . PHE A 1 130 ? 9.338 44.002 8.687 1.00 13.28 127 PHE A CA 1
ATOM 745 C C . PHE A 1 130 ? 10.465 45.042 8.485 1.00 13.53 127 PHE A C 1
ATOM 746 O O . PHE A 1 130 ? 11.398 44.816 7.722 1.00 13.40 127 PHE A O 1
ATOM 754 N N . GLY A 1 131 ? 10.343 46.205 9.132 1.00 14.36 128 GLY A N 1
ATOM 755 C CA . GLY A 1 131 ? 11.312 47.273 8.960 1.00 13.47 128 GLY A CA 1
ATOM 756 C C . GLY A 1 131 ? 11.969 47.607 10.298 1.00 13.66 128 GLY A C 1
ATOM 757 O O . GLY A 1 131 ? 12.741 46.808 10.826 1.00 14.24 128 GLY A O 1
ATOM 758 N N . THR A 1 132 ? 11.656 48.797 10.833 1.00 12.65 129 THR A N 1
ATOM 759 C CA . THR A 1 132 ? 12.311 49.325 12.031 1.00 12.87 129 THR A CA 1
ATOM 760 C C . THR A 1 132 ? 12.042 48.464 13.267 1.00 12.81 129 THR A C 1
ATOM 761 O O . THR A 1 132 ? 12.924 48.316 14.151 1.00 12.42 129 THR A O 1
ATOM 765 N N . TRP A 1 133 ? 10.838 47.870 13.329 1.00 12.04 130 TRP A N 1
ATOM 766 C CA . TRP A 1 133 ? 10.476 46.940 14.422 1.00 12.46 130 TRP A CA 1
ATOM 767 C C . TRP A 1 133 ? 9.942 45.628 13.925 1.00 12.34 130 TRP A C 1
ATOM 768 O O . TRP A 1 133 ? 8.984 45.599 13.160 1.00 11.58 130 TRP A O 1
ATOM 779 N N . LYS A 1 134 ? 10.575 44.548 14.363 1.00 11.78 131 LYS A N 1
ATOM 780 C CA . LYS A 1 134 ? 10.006 43.205 14.292 1.00 11.80 131 LYS A CA 1
ATOM 781 C C . LYS A 1 134 ? 10.215 42.611 15.696 1.00 11.86 131 LYS A C 1
ATOM 782 O O . LYS A 1 134 ? 11.377 42.421 16.135 1.00 11.30 131 LYS A O 1
ATOM 788 N N . ASN A 1 135 ? 9.117 42.384 16.432 1.00 12.11 132 ASN A N 1
ATOM 789 C CA . ASN A 1 135 ? 9.186 41.952 17.836 1.00 12.81 132 ASN A CA 1
ATOM 790 C C . ASN A 1 135 ? 10.145 42.865 18.623 1.00 13.26 132 ASN A C 1
ATOM 791 O O . ASN A 1 135 ? 11.017 42.392 19.373 1.00 14.30 132 ASN A O 1
ATOM 796 N N . SER A 1 136 ? 10.016 44.170 18.377 1.00 12.89 133 SER A N 1
ATOM 797 C CA . SER A 1 136 ? 10.666 45.237 19.115 1.00 13.84 133 SER A CA 1
ATOM 798 C C . SER A 1 136 ? 12.049 45.546 18.580 1.00 14.16 133 SER A C 1
ATOM 799 O O . SER A 1 136 ? 12.631 46.520 19.006 1.00 14.32 133 SER A O 1
ATOM 802 N N . SER A 1 137 ? 12.565 44.742 17.638 1.00 14.01 134 SER A N 1
ATOM 803 C CA . SER A 1 137 ? 13.983 44.796 17.285 1.00 13.66 134 SER A CA 1
ATOM 804 C C . SER A 1 137 ? 14.131 45.213 15.810 1.00 13.17 134 SER A C 1
ATOM 805 O O . SER A 1 137 ? 13.262 44.895 14.995 1.00 12.77 134 SER A O 1
ATOM 808 N N . PRO A 1 138 ? 15.254 45.875 15.455 1.00 12.63 135 PRO A N 1
ATOM 809 C CA . PRO A 1 138 ? 15.581 46.216 14.087 1.00 12.93 135 PRO A CA 1
ATOM 810 C C . PRO A 1 138 ? 16.254 45.076 13.301 1.00 13.08 135 PRO A C 1
ATOM 811 O O . PRO A 1 138 ? 16.925 45.354 12.295 1.00 14.19 135 PRO A O 1
ATOM 815 N N . SER A 1 139 ? 16.081 43.812 13.710 1.00 12.37 136 SER A N 1
ATOM 816 C CA . SER A 1 139 ? 16.873 42.739 13.092 1.00 12.81 136 SER A CA 1
ATOM 817 C C . SER A 1 139 ? 16.612 42.544 11.598 1.00 12.46 136 SER A C 1
ATOM 818 O O . SER A 1 139 ? 17.469 42.016 10.918 1.00 12.50 136 SER A O 1
ATOM 821 N N . TYR A 1 140 ? 15.448 42.970 11.096 1.00 12.02 137 TYR A N 1
ATOM 822 C CA . TYR A 1 140 ? 15.108 42.829 9.648 1.00 12.31 137 TYR A CA 1
ATOM 823 C C . TYR A 1 140 ? 15.473 44.057 8.828 1.00 13.05 137 TYR A C 1
ATOM 824 O O . TYR A 1 140 ? 15.276 44.055 7.601 1.00 12.88 137 TYR A O 1
ATOM 833 N N . ALA A 1 141 ? 16.007 45.102 9.481 1.00 13.52 138 ALA A N 1
ATOM 834 C CA . ALA A 1 141 ? 16.589 46.215 8.738 1.00 14.36 138 ALA A CA 1
ATOM 835 C C . ALA A 1 141 ? 17.878 45.730 8.104 1.00 14.61 138 ALA A C 1
ATOM 836 O O . ALA A 1 141 ? 18.537 44.854 8.666 1.00 14.94 138 ALA A O 1
ATOM 838 N N . PRO A 1 142 ? 18.225 46.235 6.897 1.00 15.36 139 PRO A N 1
ATOM 839 C CA . PRO A 1 142 ? 19.535 45.898 6.329 1.00 16.55 139 PRO A CA 1
ATOM 840 C C . PRO A 1 142 ? 20.733 46.319 7.186 1.00 17.01 139 PRO A C 1
ATOM 841 O O . PRO A 1 142 ? 20.619 47.189 8.034 1.00 16.42 139 PRO A O 1
ATOM 845 N N . GLU A 1 143 ? 21.886 45.702 6.932 1.00 18.15 140 GLU A N 1
ATOM 846 C CA . GLU A 1 143 ? 23.069 45.962 7.738 1.00 19.09 140 GLU A CA 1
ATOM 847 C C . GLU A 1 143 ? 23.444 47.433 7.711 1.00 17.93 140 GLU A C 1
ATOM 848 O O . GLU A 1 143 ? 23.866 47.975 8.727 1.00 17.62 140 GLU A O 1
ATOM 854 N N . TRP A 1 144 ? 23.230 48.106 6.574 1.00 17.35 141 TRP A N 1
ATOM 855 C CA . TRP A 1 144 ? 23.597 49.534 6.507 1.00 17.06 141 TRP A CA 1
ATOM 856 C C . TRP A 1 144 ? 22.719 50.386 7.354 1.00 16.85 141 TRP A C 1
ATOM 857 O O . TRP A 1 144 ? 23.046 51.563 7.573 1.00 17.38 141 TRP A O 1
ATOM 868 N N . VAL A 1 145 ? 21.632 49.825 7.884 1.00 16.06 142 VAL A N 1
ATOM 869 C CA . VAL A 1 145 ? 20.836 50.505 8.895 1.00 15.58 142 VAL A CA 1
ATOM 870 C C . VAL A 1 145 ? 21.231 49.999 10.277 1.00 15.08 142 VAL A C 1
ATOM 871 O O . VAL A 1 145 ? 21.703 50.762 11.081 1.00 15.79 142 VAL A O 1
ATOM 875 N N . LYS A 1 146 ? 21.027 48.718 10.558 1.00 15.15 143 LYS A N 1
ATOM 876 C CA . LYS A 1 146 ? 21.126 48.237 11.941 1.00 15.35 143 LYS A CA 1
ATOM 877 C C . LYS A 1 146 ? 22.547 48.180 12.497 1.00 15.72 143 LYS A C 1
ATOM 878 O O . LYS A 1 146 ? 22.719 48.029 13.717 1.00 15.67 143 LYS A O 1
ATOM 884 N N . LEU A 1 147 ? 23.563 48.228 11.631 1.00 17.21 144 LEU A N 1
ATOM 885 C CA . LEU A 1 147 ? 24.966 48.255 12.100 1.00 19.58 144 LEU A CA 1
ATOM 886 C C . LEU A 1 147 ? 25.537 49.652 12.059 1.00 20.12 144 LEU A C 1
ATOM 887 O O . LEU A 1 147 ? 26.745 49.843 12.235 1.00 22.81 144 LEU A O 1
ATOM 892 N N . ASP A 1 148 ? 24.682 50.653 11.820 1.00 19.85 145 ASP A N 1
ATOM 893 C CA . ASP A 1 148 ? 25.131 52.049 11.869 1.00 18.62 145 ASP A CA 1
ATOM 894 C C . ASP A 1 148 ? 24.323 52.838 12.885 1.00 18.41 145 ASP A C 1
ATOM 895 O O . ASP A 1 148 ? 23.414 53.622 12.552 1.00 19.04 145 ASP A O 1
ATOM 900 N N . ASP A 1 149 ? 24.631 52.615 14.157 1.00 18.02 146 ASP A N 1
ATOM 901 C CA . ASP A 1 149 ? 23.852 53.175 15.213 1.00 17.84 146 ASP A CA 1
ATOM 902 C C . ASP A 1 149 ? 24.026 54.689 15.257 1.00 18.37 146 ASP A C 1
ATOM 903 O O . ASP A 1 149 ? 23.123 55.404 15.598 1.00 17.62 146 ASP A O 1
ATOM 908 N N . LYS A 1 150 ? 25.207 55.175 14.911 1.00 19.24 147 LYS A N 1
ATOM 909 C CA . LYS A 1 150 ? 25.430 56.615 14.878 1.00 21.65 147 LYS A CA 1
ATOM 910 C C . LYS A 1 150 ? 24.456 57.312 13.939 1.00 20.03 147 LYS A C 1
ATOM 911 O O . LYS A 1 150 ? 23.948 58.386 14.256 1.00 21.18 147 LYS A O 1
ATOM 917 N N . ARG A 1 151 ? 24.191 56.707 12.785 1.00 18.97 148 ARG A N 1
ATOM 918 C CA . ARG A 1 151 ? 23.302 57.309 11.798 1.00 18.64 148 ARG A CA 1
ATOM 919 C C . ARG A 1 151 ? 21.816 57.040 12.136 1.00 17.95 148 ARG A C 1
ATOM 920 O O . ARG A 1 151 ? 20.958 57.874 11.884 1.00 17.36 148 ARG A O 1
ATOM 928 N N . PHE A 1 152 ? 21.553 55.824 12.625 1.00 16.31 149 PHE A N 1
ATOM 929 C CA . PHE A 1 152 ? 20.207 55.305 12.926 1.00 15.87 149 PHE A CA 1
ATOM 930 C C . PHE A 1 152 ? 20.162 54.793 14.364 1.00 15.96 149 PHE A C 1
ATOM 931 O O . PHE A 1 152 ? 20.311 53.591 14.614 1.00 15.87 149 PHE A O 1
ATOM 939 N N . PRO A 1 153 ? 19.883 55.679 15.304 1.00 16.71 150 PRO A N 1
ATOM 940 C CA . PRO A 1 153 ? 20.177 55.396 16.699 1.00 16.08 150 PRO A CA 1
ATOM 941 C C . PRO A 1 153 ? 19.113 54.681 17.526 1.00 15.48 150 PRO A C 1
ATOM 942 O O . PRO A 1 153 ? 17.899 54.879 17.380 1.00 14.84 150 PRO A O 1
ATOM 946 N N . ARG A 1 154 ? 19.620 53.772 18.343 1.00 14.91 151 ARG A N 1
ATOM 947 C CA . ARG A 1 154 ? 18.798 53.037 19.283 1.00 14.48 151 ARG A CA 1
ATOM 948 C C . ARG A 1 154 ? 18.512 54.004 20.418 1.00 14.68 151 ARG A C 1
ATOM 949 O O . ARG A 1 154 ? 19.240 55.015 20.643 1.00 14.52 151 ARG A O 1
ATOM 957 N N . LEU A 1 155 ? 17.424 53.709 21.116 1.00 14.82 152 LEU A N 1
ATOM 958 C CA . LEU A 1 155 ? 17.008 54.530 22.209 1.00 15.05 152 LEU A CA 1
ATOM 959 C C . LEU A 1 155 ? 17.949 54.264 23.368 1.00 15.45 152 LEU A C 1
ATOM 960 O O . LEU A 1 155 ? 18.612 53.227 23.442 1.00 14.86 152 LEU A O 1
ATOM 965 N N . ILE A 1 156 ? 18.064 55.270 24.232 1.00 16.56 153 ILE A N 1
ATOM 966 C CA . ILE A 1 156 ? 18.903 55.232 25.400 1.00 16.80 153 ILE A CA 1
ATOM 967 C C . ILE A 1 156 ? 17.998 54.994 26.608 1.00 17.39 153 ILE A C 1
ATOM 968 O O . ILE A 1 156 ? 16.996 55.681 26.814 1.00 17.54 153 ILE A O 1
ATOM 973 N N . LYS A 1 157 ? 18.398 54.050 27.434 1.00 17.16 154 LYS A N 1
ATOM 974 C CA . LYS A 1 157 ? 17.631 53.643 28.598 1.00 17.82 154 LYS A CA 1
ATOM 975 C C . LYS A 1 157 ? 17.854 54.594 29.761 1.00 18.50 154 LYS A C 1
ATOM 976 O O . LYS A 1 157 ? 18.752 55.438 29.721 1.00 19.14 154 LYS A O 1
ATOM 982 N N . ASP A 1 158 ? 17.074 54.419 30.827 1.00 18.64 155 ASP A N 1
ATOM 983 C CA . ASP A 1 158 ? 17.157 55.341 31.957 1.00 20.70 155 ASP A CA 1
ATOM 984 C C . ASP A 1 158 ? 18.429 55.189 32.789 1.00 20.58 155 ASP A C 1
ATOM 985 O O . ASP A 1 158 ? 18.651 55.948 33.718 1.00 20.62 155 ASP A O 1
ATOM 990 N N . ASP A 1 159 ? 19.260 54.228 32.429 1.00 20.93 156 ASP A N 1
ATOM 991 C CA . ASP A 1 159 ? 20.545 54.044 33.089 1.00 21.80 156 ASP A CA 1
ATOM 992 C C . ASP A 1 159 ? 21.673 54.469 32.179 1.00 22.34 156 ASP A C 1
ATOM 993 O O . ASP A 1 159 ? 22.832 54.205 32.483 1.00 24.14 156 ASP A O 1
ATOM 998 N N . GLY A 1 160 ? 21.337 55.099 31.058 1.00 21.52 157 GLY A N 1
ATOM 999 C CA . GLY A 1 160 ? 22.317 55.671 30.123 1.00 22.41 157 GLY A CA 1
ATOM 1000 C C . GLY A 1 160 ? 22.882 54.766 29.058 1.00 22.95 157 GLY A C 1
ATOM 1001 O O . GLY A 1 160 ? 23.643 55.228 28.187 1.00 22.29 157 GLY A O 1
ATOM 1002 N N . GLU A 1 161 ? 22.556 53.479 29.127 1.00 22.44 158 GLU A N 1
ATOM 1003 C CA . GLU A 1 161 ? 23.049 52.531 28.148 1.00 23.17 158 GLU A CA 1
ATOM 1004 C C . GLU A 1 161 ? 22.044 52.386 27.033 1.00 21.12 158 GLU A C 1
ATOM 1005 O O . GLU A 1 161 ? 20.835 52.504 27.259 1.00 19.62 158 GLU A O 1
ATOM 1011 N N . ARG A 1 162 ? 22.538 52.105 25.832 1.00 19.94 159 ARG A N 1
ATOM 1012 C CA . ARG A 1 162 ? 21.658 51.972 24.659 1.00 19.02 159 ARG A CA 1
ATOM 1013 C C . ARG A 1 162 ? 20.825 50.700 24.714 1.00 18.09 159 ARG A C 1
ATOM 1014 O O . ARG A 1 162 ? 21.302 49.652 25.185 1.00 17.97 159 ARG A O 1
ATOM 1022 N N . SER A 1 163 ? 19.568 50.795 24.288 1.00 17.74 160 SER A N 1
ATOM 1023 C CA . SER A 1 163 ? 18.712 49.623 24.139 1.00 17.69 160 SER A CA 1
ATOM 1024 C C . SER A 1 163 ? 19.154 48.942 22.850 1.00 17.79 160 SER A C 1
ATOM 1025 O O . SER A 1 163 ? 19.979 49.503 22.087 1.00 17.12 160 SER A O 1
ATOM 1028 N N . TYR A 1 164 ? 18.623 47.742 22.604 1.00 16.78 161 TYR A N 1
ATOM 1029 C CA . TYR A 1 164 ? 18.719 47.095 21.295 1.00 15.98 161 TYR A CA 1
ATOM 1030 C C . TYR A 1 164 ? 17.660 47.692 20.318 1.00 15.98 161 TYR A C 1
ATOM 1031 O O . TYR A 1 164 ? 17.722 47.469 19.096 1.00 14.75 161 TYR A O 1
ATOM 1040 N N . SER A 1 165 ? 16.692 48.429 20.865 1.00 15.36 162 SER A N 1
ATOM 1041 C CA . SER A 1 165 ? 15.501 48.879 20.128 1.00 15.17 162 SER A CA 1
ATOM 1042 C C . SER A 1 165 ? 15.657 50.312 19.612 1.00 15.40 162 SER A C 1
ATOM 1043 O O . SER A 1 165 ? 16.269 51.146 20.247 1.00 15.00 162 SER A O 1
ATOM 1054 N N . SER A 1 167 ? 15.225 54.222 18.426 1.00 14.82 164 SER A N 1
ATOM 1055 C CA . SER A 1 167 ? 14.465 55.408 18.870 1.00 15.35 164 SER A CA 1
ATOM 1056 C C . SER A 1 167 ? 13.464 55.838 17.812 1.00 14.85 164 SER A C 1
ATOM 1057 O O . SER A 1 167 ? 13.814 56.109 16.687 1.00 14.36 164 SER A O 1
ATOM 1060 N N . PRO A 1 168 ? 12.194 55.916 18.183 1.00 15.31 165 PRO A N 1
ATOM 1061 C CA . PRO A 1 168 ? 11.193 56.389 17.242 1.00 15.73 165 PRO A CA 1
ATOM 1062 C C . PRO A 1 168 ? 11.247 57.912 17.016 1.00 16.99 165 PRO A C 1
ATOM 1063 O O . PRO A 1 168 ? 10.446 58.439 16.231 1.00 17.73 165 PRO A O 1
ATOM 1067 N N . LEU A 1 169 ? 12.142 58.605 17.717 1.00 18.19 166 LEU A N 1
ATOM 1068 C CA . LEU A 1 169 ? 12.333 60.082 17.537 1.00 19.90 166 LEU A CA 1
ATOM 1069 C C . LEU A 1 169 ? 13.373 60.459 16.485 1.00 19.43 166 LEU A C 1
ATOM 1070 O O . LEU A 1 169 ? 13.579 61.620 16.188 1.00 20.47 166 LEU A O 1
ATOM 1075 N N . ALA A 1 170 ? 14.032 59.474 15.908 1.00 19.22 167 ALA A N 1
ATOM 1076 C CA . ALA A 1 170 ? 15.079 59.725 14.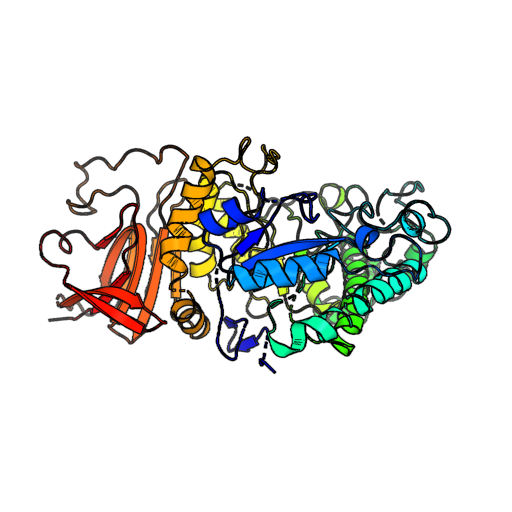954 1.00 19.11 167 ALA A CA 1
ATOM 1077 C C . ALA A 1 170 ? 14.506 59.966 13.591 1.00 19.06 167 ALA A C 1
ATOM 1078 O O . ALA A 1 170 ? 13.887 59.085 13.002 1.00 16.27 167 ALA A O 1
ATOM 1080 N N . LYS A 1 171 ? 14.715 61.186 13.083 1.00 20.14 168 LYS A N 1
ATOM 1081 C CA . LYS A 1 171 ? 14.235 61.530 11.738 1.00 22.03 168 LYS A CA 1
ATOM 1082 C C . LYS A 1 171 ? 14.918 60.651 10.670 1.00 19.91 168 LYS A C 1
ATOM 1083 O O . LYS A 1 171 ? 14.293 60.240 9.697 1.00 19.53 168 LYS A O 1
ATOM 1089 N N . SER A 1 172 ? 16.204 60.355 10.873 1.00 18.69 169 SER A N 1
ATOM 1090 C CA . SER A 1 172 ? 16.956 59.527 9.936 1.00 17.32 169 SER A CA 1
ATOM 1091 C C . SER A 1 172 ? 16.254 58.167 9.687 1.00 16.27 169 SER A C 1
ATOM 1092 O O . SER A 1 172 ? 15.994 57.787 8.561 1.00 15.65 169 SER A O 1
ATOM 1095 N N . THR A 1 173 ? 15.926 57.484 10.776 1.00 15.56 170 THR A N 1
ATOM 1096 C CA . THR A 1 173 ? 15.358 56.144 10.713 1.00 14.28 170 THR A CA 1
ATOM 1097 C C . THR A 1 173 ? 13.964 56.165 10.086 1.00 13.88 170 THR A C 1
ATOM 1098 O O . THR A 1 173 ? 13.610 55.298 9.247 1.00 12.87 170 THR A O 1
ATOM 1102 N N . LEU A 1 174 ? 13.202 57.194 10.455 1.00 13.20 171 LEU A N 1
ATOM 1103 C CA . LEU A 1 174 ? 11.891 57.388 9.910 1.00 13.47 171 LEU A CA 1
ATOM 1104 C C . LEU A 1 174 ? 12.002 57.566 8.412 1.00 13.55 171 LEU A C 1
ATOM 1105 O O . LEU A 1 174 ? 11.306 56.908 7.669 1.00 12.99 171 LEU A O 1
ATOM 1110 N N . ASP A 1 175 ? 12.878 58.465 7.968 1.00 14.82 172 ASP A N 1
ATOM 1111 C CA . ASP A 1 175 ? 12.975 58.772 6.526 1.00 15.81 172 ASP A CA 1
ATOM 1112 C C . ASP A 1 175 ? 13.347 57.529 5.725 1.00 15.46 172 ASP A C 1
ATOM 1113 O O . ASP A 1 175 ? 12.876 57.344 4.619 1.00 15.22 172 ASP A O 1
ATOM 1118 N N . ALA A 1 176 ? 14.234 56.719 6.286 1.00 13.84 173 ALA A N 1
ATOM 1119 C CA . ALA A 1 176 ? 14.740 55.515 5.633 1.00 14.43 173 ALA A CA 1
ATOM 1120 C C . ALA A 1 176 ? 13.697 54.418 5.587 1.00 14.19 173 ALA A C 1
ATOM 1121 O O . ALA A 1 176 ? 13.531 53.765 4.548 1.00 14.03 173 ALA A O 1
ATOM 1123 N N . ASP A 1 177 ? 12.990 54.198 6.698 1.00 13.93 174 ASP A N 1
ATOM 1124 C CA . ASP A 1 177 ? 11.937 53.171 6.698 1.00 13.92 174 ASP A CA 1
ATOM 1125 C C . ASP A 1 177 ? 10.826 53.605 5.725 1.00 13.51 174 ASP A C 1
ATOM 1126 O O . ASP A 1 177 ? 10.421 52.857 4.827 1.00 13.84 174 ASP A O 1
ATOM 1131 N N . ARG A 1 178 ? 10.366 54.831 5.866 1.00 14.23 175 ARG A N 1
ATOM 1132 C CA . ARG A 1 178 ? 9.349 55.371 4.976 1.00 14.55 175 ARG A CA 1
ATOM 1133 C C . ARG A 1 178 ? 9.747 55.258 3.490 1.00 14.46 175 ARG A C 1
ATOM 1134 O O . ARG A 1 178 ? 8.934 54.878 2.646 1.00 13.50 175 ARG A O 1
ATOM 1142 N N . LYS A 1 179 ? 10.979 55.601 3.148 1.00 15.54 176 LYS A N 1
ATOM 1143 C CA . LYS A 1 179 ? 11.420 55.530 1.738 1.00 16.80 176 LYS A CA 1
ATOM 1144 C C . LYS A 1 179 ? 11.272 54.114 1.199 1.00 15.04 176 LYS A C 1
ATOM 1145 O O . LYS A 1 179 ? 10.764 53.869 0.093 1.00 14.66 176 LYS A O 1
ATOM 1151 N N . ALA A 1 180 ? 11.662 53.156 2.012 1.00 14.32 177 ALA A N 1
ATOM 1152 C CA . ALA A 1 180 ? 11.582 51.757 1.620 1.00 14.44 177 ALA A CA 1
ATOM 1153 C C . ALA A 1 180 ? 10.141 51.275 1.499 1.00 14.01 177 ALA A C 1
ATOM 1154 O O . ALA A 1 180 ? 9.775 50.581 0.524 1.00 14.73 177 ALA A O 1
ATOM 1156 N N . PHE A 1 181 ? 9.318 51.628 2.477 1.00 13.38 178 PHE A N 1
ATOM 1157 C CA . PHE A 1 181 ? 7.867 51.260 2.445 1.00 12.68 178 PHE A CA 1
ATOM 1158 C C . PHE A 1 181 ? 7.136 51.868 1.232 1.00 12.65 178 PHE A C 1
ATOM 1159 O O . PHE A 1 181 ? 6.304 51.224 0.560 1.00 13.14 178 PHE A O 1
ATOM 1167 N N . VAL A 1 182 ? 7.456 53.127 0.944 1.00 13.41 179 VAL A N 1
ATOM 1168 C CA . VAL A 1 182 ? 6.899 53.831 -0.182 1.00 13.73 179 VAL A CA 1
ATOM 1169 C C . VAL A 1 182 ? 7.357 53.167 -1.481 1.00 14.52 179 VAL A C 1
ATOM 1170 O O . VAL A 1 182 ? 6.537 53.001 -2.427 1.00 15.29 179 VAL A O 1
ATOM 1174 N N . ALA A 1 183 ? 8.623 52.772 -1.564 1.00 14.27 180 ALA A N 1
ATOM 1175 C CA . ALA A 1 183 ? 9.108 52.001 -2.740 1.00 14.89 180 ALA A CA 1
ATOM 1176 C C . ALA A 1 183 ? 8.337 50.683 -2.904 1.00 14.50 180 ALA A C 1
ATOM 1177 O O . ALA A 1 183 ? 7.983 50.282 -4.019 1.00 15.70 180 ALA A O 1
ATOM 1179 N N . LEU A 1 184 ? 8.088 50.012 -1.800 1.00 14.09 181 LEU A N 1
ATOM 1180 C CA . LEU A 1 184 ? 7.300 48.770 -1.778 1.00 13.98 181 LEU A CA 1
ATOM 1181 C C . LEU A 1 184 ? 5.894 49.018 -2.262 1.00 13.74 181 LEU A C 1
ATOM 1182 O O . LEU A 1 184 ? 5.419 48.289 -3.139 1.00 13.74 181 LEU A O 1
ATOM 1195 N N . THR A 1 186 ? 4.807 51.554 -4.116 1.00 15.89 183 THR A N 1
ATOM 1196 C CA . THR A 1 186 ? 4.915 51.934 -5.522 1.00 15.75 183 THR A CA 1
ATOM 1197 C C . THR A 1 186 ? 5.060 50.683 -6.422 1.00 15.65 183 THR A C 1
ATOM 1198 O O . THR A 1 186 ? 4.399 50.580 -7.462 1.00 15.98 183 THR A O 1
ATOM 1202 N N . HIS A 1 187 ? 5.953 49.772 -6.069 1.00 15.26 184 HIS A N 1
ATOM 1203 C CA . HIS A 1 187 ? 6.096 48.532 -6.841 1.00 17.20 184 HIS A CA 1
ATOM 1204 C C . HIS A 1 187 ? 4.839 47.673 -6.792 1.00 16.96 184 HIS A C 1
ATOM 1205 O O . HIS A 1 187 ? 4.414 47.089 -7.789 1.00 18.83 184 HIS A O 1
ATOM 1212 N N . LEU A 1 188 ? 4.224 47.566 -5.617 1.00 16.85 185 LEU A N 1
ATOM 1213 C CA . LEU A 1 188 ? 3.001 46.813 -5.498 1.00 16.71 185 LEU A CA 1
ATOM 1214 C C . LEU A 1 188 ? 1.895 47.391 -6.387 1.00 17.72 185 LEU A C 1
ATOM 1215 O O . LEU A 1 188 ? 1.141 46.666 -7.076 1.00 17.76 185 LEU A O 1
ATOM 1220 N N . LYS A 1 189 ? 1.782 48.696 -6.384 1.00 17.34 186 LYS A N 1
ATOM 1221 C CA . LYS A 1 189 ? 0.803 49.354 -7.238 1.00 19.59 186 LYS A CA 1
ATOM 1222 C C . LYS A 1 189 ? 1.042 48.991 -8.696 1.00 19.01 186 LYS A C 1
ATOM 1223 O O . LYS A 1 189 ? 0.097 48.681 -9.423 1.00 18.22 186 LYS A O 1
ATOM 1229 N N . ALA A 1 190 ? 2.304 48.992 -9.114 1.00 18.39 187 ALA A N 1
ATOM 1230 C CA . ALA A 1 190 ? 2.625 48.648 -10.497 1.00 19.19 187 ALA A CA 1
ATOM 1231 C C . ALA A 1 190 ? 2.232 47.204 -10.868 1.00 18.64 187 ALA A C 1
ATOM 1232 O O . ALA A 1 190 ? 1.743 46.937 -11.961 1.00 18.41 187 ALA A O 1
ATOM 1234 N N . LYS A 1 191 ? 2.443 46.279 -9.952 1.00 18.57 188 LYS A N 1
ATOM 1235 C CA . LYS A 1 191 ? 2.295 44.869 -10.236 1.00 19.54 188 LYS A CA 1
ATOM 1236 C C . LYS A 1 191 ? 0.953 44.259 -9.854 1.00 20.06 188 LYS A C 1
ATOM 1237 O O . LYS A 1 191 ? 0.658 43.155 -10.283 1.00 21.18 188 LYS A O 1
ATOM 1243 N N . ASP A 1 192 ? 0.145 44.956 -9.057 1.00 18.55 189 ASP A N 1
ATOM 1244 C CA . ASP A 1 192 ? -1.028 44.361 -8.473 1.00 18.58 189 ASP A CA 1
ATOM 1245 C C . ASP A 1 192 ? -2.261 45.261 -8.479 1.00 18.63 189 ASP A C 1
ATOM 1246 O O . ASP A 1 192 ? -3.284 44.866 -7.941 1.00 18.78 189 ASP A O 1
ATOM 1251 N N . ALA A 1 193 ? -2.181 46.472 -9.033 1.00 19.73 190 ALA A N 1
ATOM 1252 C CA . ALA A 1 193 ? -3.363 47.359 -9.049 1.00 20.38 190 ALA A CA 1
ATOM 1253 C C . ALA A 1 193 ? -4.538 46.694 -9.806 1.00 21.40 190 ALA A C 1
ATOM 1254 O O . ALA A 1 193 ? -5.718 46.831 -9.443 1.00 21.34 190 ALA A O 1
ATOM 1256 N N . ALA A 1 194 ? -4.216 45.946 -10.851 1.00 22.10 191 ALA A N 1
ATOM 1257 C CA . ALA A 1 194 ? -5.235 45.326 -11.661 1.00 21.89 191 ALA A CA 1
ATOM 1258 C C . ALA A 1 194 ? -6.055 44.284 -10.886 1.00 22.76 191 ALA A C 1
ATOM 1259 O O . ALA A 1 194 ? -7.306 44.314 -10.918 1.00 22.88 191 ALA A O 1
ATOM 1261 N N . GLN A 1 195 ? -5.375 43.397 -10.150 1.00 22.79 192 GLN A N 1
ATOM 1262 C CA . GLN A 1 195 ? -6.036 42.250 -9.501 1.00 23.93 192 GLN A CA 1
ATOM 1263 C C . GLN A 1 195 ? -6.324 42.451 -7.998 1.00 20.90 192 GLN A C 1
ATOM 1264 O O . GLN A 1 195 ? -7.259 41.867 -7.430 1.00 17.58 192 GLN A O 1
ATOM 1270 N N . LYS A 1 196 ? -5.487 43.257 -7.369 1.00 19.64 193 LYS A N 1
ATOM 1271 C CA . LYS A 1 196 ? -5.495 43.435 -5.923 1.00 17.78 193 LYS A CA 1
ATOM 1272 C C . LYS A 1 196 ? -5.454 42.141 -5.101 1.00 16.57 193 LYS A C 1
ATOM 1273 O O . LYS A 1 196 ? -6.188 41.928 -4.097 1.00 15.56 193 LYS A O 1
ATOM 1279 N N A THR A 1 197 ? -4.542 41.274 -5.516 0.50 14.94 194 THR A N 1
ATOM 1280 N N B THR A 1 197 ? -4.544 41.267 -5.503 0.50 15.79 194 THR A N 1
ATOM 1281 C CA A THR A 1 197 ? -4.192 40.090 -4.752 0.50 14.79 194 THR A CA 1
ATOM 1282 C CA B THR A 1 197 ? -4.229 40.085 -4.717 0.50 16.34 194 THR A CA 1
ATOM 1283 C C A THR A 1 197 ? -3.899 40.424 -3.303 0.50 14.80 194 THR A C 1
ATOM 1284 C C B THR A 1 197 ? -3.917 40.433 -3.281 0.50 15.65 194 THR A C 1
ATOM 1285 O O A THR A 1 197 ? -4.337 39.695 -2.392 0.50 15.03 194 THR A O 1
ATOM 1286 O O B THR A 1 197 ? -4.344 39.717 -2.356 0.50 15.86 194 THR A O 1
ATOM 1293 N N . VAL A 1 198 ? -3.137 41.503 -3.098 1.00 14.60 195 VAL A N 1
ATOM 1294 C CA . VAL A 1 198 ? -2.806 41.995 -1.749 1.00 13.93 195 VAL A CA 1
ATOM 1295 C C . VAL A 1 198 ? -3.944 42.886 -1.262 1.00 14.17 195 VAL A C 1
ATOM 1296 O O . VAL A 1 198 ? -4.277 43.915 -1.910 1.00 13.57 195 VAL A O 1
ATOM 1300 N N . ILE A 1 199 ? -4.520 42.498 -0.115 1.00 12.95 196 ILE A N 1
ATOM 1301 C CA . ILE A 1 199 ? -5.700 43.160 0.422 1.00 12.96 196 ILE A CA 1
ATOM 1302 C C . ILE A 1 199 ? -5.470 44.005 1.698 1.00 13.29 196 ILE A C 1
ATOM 1303 O O . ILE A 1 199 ? -6.289 44.865 2.010 1.00 13.74 196 ILE A O 1
ATOM 1316 N N . VAL A 1 201 ? -1.977 45.485 4.453 1.00 13.08 198 VAL A N 1
ATOM 1317 C CA . VAL A 1 201 ? -0.551 45.539 4.744 1.00 12.53 198 VAL A CA 1
ATOM 1318 C C . VAL A 1 201 ? -0.360 45.852 6.233 1.00 12.47 198 VAL A C 1
ATOM 1319 O O . VAL A 1 201 ? -0.981 46.755 6.776 1.00 12.42 198 VAL A O 1
ATOM 1323 N N . GLN A 1 202 ? 0.469 45.057 6.881 1.00 12.03 199 GLN A N 1
ATOM 1324 C CA . GLN A 1 202 ? 0.832 45.304 8.276 1.00 11.40 199 GLN A CA 1
ATOM 1325 C C . GLN A 1 202 ? 2.059 46.182 8.268 1.00 11.75 199 GLN A C 1
ATOM 1326 O O . GLN A 1 202 ? 3.017 45.862 7.583 1.00 12.68 199 GLN A O 1
ATOM 1332 N N . VAL A 1 203 ? 2.056 47.243 9.057 1.00 12.56 200 VAL A N 1
ATOM 1333 C CA . VAL A 1 203 ? 3.132 48.254 9.060 1.00 12.31 200 VAL A CA 1
ATOM 1334 C C . VAL A 1 203 ? 3.930 47.963 10.320 1.00 12.44 200 VAL A C 1
ATOM 1335 O O . VAL A 1 203 ? 3.428 48.199 11.424 1.00 11.59 200 VAL A O 1
ATOM 1339 N N . GLU A 1 204 ? 5.171 47.479 10.141 1.00 12.79 201 GLU A N 1
ATOM 1340 C CA . GLU A 1 204 ? 6.006 46.977 11.236 1.00 13.10 201 GLU A CA 1
ATOM 1341 C C . GLU A 1 204 ? 5.388 45.707 11.841 1.00 13.39 201 GLU A C 1
ATOM 1342 O O . GLU A 1 204 ? 4.337 45.230 11.381 1.00 13.63 201 GLU A O 1
ATOM 1348 N N . ASN A 1 205 ? 6.060 45.130 12.831 1.00 12.90 202 ASN A N 1
ATOM 1349 C CA . ASN A 1 205 ? 5.573 43.887 13.449 1.00 13.61 202 ASN A CA 1
ATOM 1350 C C . ASN A 1 205 ? 5.856 43.894 14.953 1.00 13.54 202 ASN A C 1
ATOM 1351 O O . ASN A 1 205 ? 7.016 43.858 15.365 1.00 14.65 202 ASN A O 1
ATOM 1356 N N . GLU A 1 206 ? 4.819 43.988 15.779 1.00 13.26 203 GLU A N 1
ATOM 1357 C CA . GLU A 1 206 ? 4.986 44.013 17.254 1.00 13.99 203 GLU A CA 1
ATOM 1358 C C . GLU A 1 206 ? 6.026 45.049 17.701 1.00 13.13 203 GLU A C 1
ATOM 1359 O O . GLU A 1 206 ? 7.082 44.730 18.256 1.00 12.77 203 GLU A O 1
ATOM 1365 N N . THR A 1 207 ? 5.677 46.313 17.440 1.00 13.67 204 THR A N 1
ATOM 1366 C CA . THR A 1 207 ? 6.459 47.443 17.868 1.00 12.61 204 THR A CA 1
ATOM 1367 C C . THR A 1 207 ? 6.542 47.519 19.395 1.00 13.11 204 THR A C 1
ATOM 1368 O O . THR A 1 207 ? 5.767 46.864 20.123 1.00 12.99 204 THR A O 1
ATOM 1372 N N . GLY A 1 208 ? 7.482 48.331 19.879 1.00 11.83 205 GLY A N 1
ATOM 1373 C CA . GLY A 1 208 ? 7.636 48.530 21.334 1.00 12.38 205 GLY A CA 1
ATOM 1374 C C . GLY A 1 208 ? 9.049 48.244 21.769 1.00 12.83 205 GLY A C 1
ATOM 1375 O O . GLY A 1 208 ? 9.960 48.030 20.933 1.00 13.22 205 GLY A O 1
ATOM 1376 N N . THR A 1 209 ? 9.259 48.217 23.072 1.00 13.01 206 THR A N 1
ATOM 1377 C CA . THR A 1 209 ? 10.583 47.943 23.599 1.00 13.63 206 THR A CA 1
ATOM 1378 C C . THR A 1 209 ? 10.439 47.151 24.883 1.00 13.52 206 THR A C 1
ATOM 1379 O O . THR A 1 209 ? 9.707 47.569 25.732 1.00 13.82 206 THR A O 1
ATOM 1383 N N . TYR A 1 210 ? 11.115 46.023 25.021 1.00 15.22 207 TYR A N 1
ATOM 1384 C CA . TYR A 1 210 ? 11.236 45.354 26.333 1.00 15.51 207 TYR A CA 1
ATOM 1385 C C . TYR A 1 210 ? 12.415 45.918 27.086 1.00 16.31 207 TYR A C 1
ATOM 1386 O O . TYR A 1 210 ? 13.513 46.062 26.485 1.00 17.10 207 TYR A O 1
ATOM 1395 N N . GLY A 1 211 ? 12.243 46.166 28.394 1.00 16.38 208 GLY A N 1
ATOM 1396 C CA . GLY A 1 211 ? 13.349 46.571 29.248 1.00 17.46 208 GLY A CA 1
ATOM 1397 C C . GLY A 1 211 ? 13.617 48.066 29.319 1.00 17.67 208 GLY A C 1
ATOM 1398 O O . GLY A 1 211 ? 14.580 48.507 29.946 1.00 17.68 208 GLY A O 1
ATOM 1399 N N . SER A 1 212 ? 12.814 48.857 28.616 1.00 16.98 209 SER A N 1
ATOM 1400 C CA . SER A 1 212 ? 12.886 50.296 28.713 1.00 16.69 209 SER A CA 1
ATOM 1401 C C . SER A 1 212 ? 11.517 50.788 28.283 1.00 16.99 209 SER A C 1
ATOM 1402 O O . SER A 1 212 ? 11.051 50.443 27.178 1.00 17.19 209 SER A O 1
ATOM 1405 N N . VAL A 1 213 ? 10.868 51.596 29.137 1.00 16.51 210 VAL A N 1
ATOM 1406 C CA . VAL A 1 213 ? 9.478 52.031 28.876 1.00 16.65 210 VAL A CA 1
ATOM 1407 C C . VAL A 1 213 ? 9.444 53.150 27.825 1.00 16.65 210 VAL A C 1
ATOM 1408 O O . VAL A 1 213 ? 8.456 53.326 27.150 1.00 16.82 210 VAL A O 1
ATOM 1412 N N . ARG A 1 214 ? 10.545 53.878 27.657 1.00 16.45 211 ARG A N 1
ATOM 1413 C CA . ARG A 1 214 ? 10.670 54.872 26.562 1.00 15.56 211 ARG A CA 1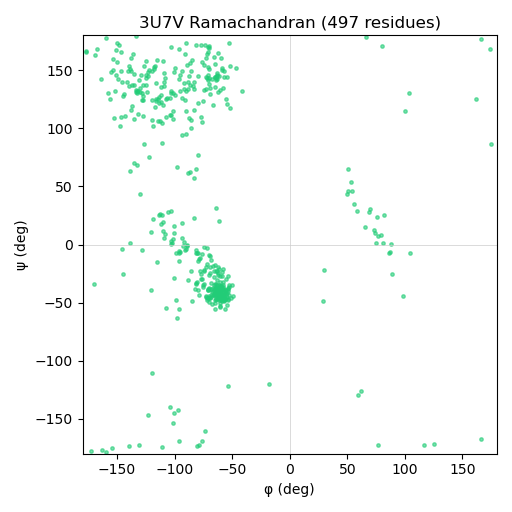
ATOM 1414 C C . ARG A 1 214 ? 12.158 55.167 26.307 1.00 15.75 211 ARG A C 1
ATOM 1415 O O . ARG A 1 214 ? 13.028 54.548 26.925 1.00 15.85 211 ARG A O 1
ATOM 1423 N N . ASP A 1 215 ? 12.422 56.069 25.366 1.00 15.61 212 ASP A N 1
ATOM 1424 C CA . ASP A 1 215 ? 13.727 56.716 25.131 1.00 16.05 212 ASP A CA 1
ATOM 1425 C C . ASP A 1 215 ? 14.030 57.799 26.179 1.00 16.71 212 ASP A C 1
ATOM 1426 O O . ASP A 1 215 ? 13.240 58.741 26.367 1.00 16.97 212 ASP A O 1
ATOM 1431 N N . PHE A 1 216 ? 15.171 57.653 26.867 1.00 16.52 213 PHE A N 1
ATOM 1432 C CA . PHE A 1 216 ? 15.603 58.587 27.877 1.00 17.16 213 PHE A CA 1
ATOM 1433 C C . PHE A 1 216 ? 16.812 59.374 27.421 1.00 18.23 213 PHE A C 1
ATOM 1434 O O . PHE A 1 216 ? 17.430 60.064 28.221 1.00 18.23 213 PHE A O 1
ATOM 1442 N N . GLY A 1 217 ? 17.165 59.311 26.144 1.00 17.68 214 GLY A N 1
ATOM 1443 C CA . GLY A 1 217 ? 18.319 60.089 25.691 1.00 18.50 214 GLY A CA 1
ATOM 1444 C C . GLY A 1 217 ? 18.010 61.585 25.694 1.00 18.65 214 GLY A C 1
ATOM 1445 O O . GLY A 1 217 ? 16.848 62.003 25.815 1.00 18.12 214 GLY A O 1
ATOM 1446 N N . PRO A 1 218 ? 19.043 62.412 25.519 1.00 20.01 215 PRO A N 1
ATOM 1447 C CA . PRO A 1 218 ? 18.788 63.831 25.660 1.00 20.33 215 PRO A CA 1
ATOM 1448 C C . PRO A 1 218 ? 17.792 64.451 24.685 1.00 19.47 215 PRO A C 1
ATOM 1449 O O . PRO A 1 218 ? 17.066 65.343 25.101 1.00 21.29 215 PRO A O 1
ATOM 1453 N N . ALA A 1 219 ? 17.737 63.992 23.438 1.00 20.34 216 ALA A N 1
ATOM 1454 C CA . ALA A 1 219 ? 16.779 64.512 22.447 1.00 20.36 216 ALA A CA 1
ATOM 1455 C C . ALA A 1 219 ? 15.342 64.191 22.861 1.00 19.69 216 ALA A C 1
ATOM 1456 O O . ALA A 1 219 ? 14.438 65.071 22.822 1.00 19.47 216 ALA A O 1
ATOM 1458 N N . ALA A 1 220 ? 15.155 62.953 23.325 1.00 18.37 217 ALA A N 1
ATOM 1459 C CA . ALA A 1 220 ? 13.886 62.465 23.819 1.00 17.53 217 ALA A CA 1
ATOM 1460 C C . ALA A 1 220 ? 13.458 63.206 25.082 1.00 18.03 217 ALA A C 1
ATOM 1461 O O . ALA A 1 220 ? 12.312 63.580 25.203 1.00 17.79 217 ALA A O 1
ATOM 1463 N N . GLN A 1 221 ? 14.384 63.421 26.007 1.00 18.03 218 GLN A N 1
ATOM 1464 C CA . GLN A 1 221 ? 14.040 64.082 27.240 1.00 18.26 218 GLN A CA 1
ATOM 1465 C C . GLN A 1 221 ? 13.632 65.530 26.996 1.00 18.67 218 GLN A C 1
ATOM 1466 O O . GLN A 1 221 ? 12.802 66.067 27.723 1.00 18.72 218 GLN A O 1
ATOM 1472 N N . LYS A 1 222 ? 14.267 66.172 26.007 1.00 19.08 219 LYS A N 1
ATOM 1473 C CA . LYS A 1 222 ? 13.924 67.546 25.608 1.00 19.79 219 LYS A CA 1
ATOM 1474 C C . LYS A 1 222 ? 12.446 67.636 25.219 1.00 19.40 219 LYS A C 1
ATOM 1475 O O . LYS A 1 222 ? 11.762 68.577 25.576 1.00 19.45 219 LYS A O 1
ATOM 1481 N N . VAL A 1 223 ? 11.961 66.648 24.456 1.00 18.03 220 VAL A N 1
ATOM 1482 C CA . VAL A 1 223 ? 10.559 66.572 24.063 1.00 17.57 220 VAL A CA 1
ATOM 1483 C C . VAL A 1 223 ? 9.676 66.261 25.272 1.00 17.67 220 VAL A C 1
ATOM 1484 O O . VAL A 1 223 ? 8.660 66.954 25.508 1.00 16.78 220 VAL A O 1
ATOM 1488 N N . PHE A 1 224 ? 10.092 65.284 26.084 1.00 17.02 221 PHE A N 1
ATOM 1489 C CA . PHE A 1 224 ? 9.292 64.859 27.266 1.00 17.76 221 PHE A CA 1
ATOM 1490 C C . PHE A 1 224 ? 9.101 66.033 28.250 1.00 18.62 221 PHE A C 1
ATOM 1491 O O . PHE A 1 224 ? 8.050 66.156 28.896 1.00 17.91 221 PHE A O 1
ATOM 1499 N N . ASN A 1 225 ? 10.139 66.860 28.383 1.00 19.58 222 ASN A N 1
ATOM 1500 C CA . ASN A 1 225 ? 10.069 68.053 29.270 1.00 20.53 222 ASN A CA 1
ATOM 1501 C C . ASN A 1 225 ? 9.137 69.140 28.750 1.00 21.37 222 ASN A C 1
ATOM 1502 O O . ASN A 1 225 ? 8.656 69.994 29.502 1.00 22.16 222 ASN A O 1
ATOM 1507 N N . GLY A 1 226 ? 8.920 69.149 27.445 1.00 20.53 223 GLY A N 1
ATOM 1508 C CA . GLY A 1 226 ? 8.024 70.086 26.809 1.00 21.11 223 GLY A CA 1
ATOM 1509 C C . GLY A 1 226 ? 6.562 69.752 26.936 1.00 21.65 223 GLY A C 1
ATOM 1510 O O . GLY A 1 226 ? 6.177 68.812 27.662 1.00 21.26 223 GLY A O 1
ATOM 1511 N N . PRO A 1 227 ? 5.720 70.514 26.218 1.00 22.52 224 PRO A N 1
ATOM 1512 C CA . PRO A 1 227 ? 4.276 70.337 26.258 1.00 23.20 224 PRO A CA 1
ATOM 1513 C C . PRO A 1 227 ? 3.821 68.987 25.730 1.00 21.86 224 PRO A C 1
ATOM 1514 O O . PRO A 1 227 ? 4.336 68.526 24.720 1.00 21.26 224 PRO A O 1
ATOM 1518 N N . ALA A 1 228 ? 2.810 68.398 26.374 1.00 21.36 225 ALA A N 1
ATOM 1519 C CA . ALA A 1 228 ? 2.126 67.233 25.812 1.00 20.12 225 ALA A CA 1
ATOM 1520 C C . ALA A 1 228 ? 1.312 67.706 24.610 1.00 20.79 225 ALA A C 1
ATOM 1521 O O . ALA A 1 228 ? 0.750 68.817 24.643 1.00 20.87 225 ALA A O 1
ATOM 1523 N N . PRO A 1 229 ? 1.234 66.873 23.557 1.00 20.65 226 PRO A N 1
ATOM 1524 C CA . PRO A 1 229 ? 0.504 67.217 22.338 1.00 21.35 226 PRO A CA 1
ATOM 1525 C C . PRO A 1 229 ? -0.966 67.410 22.663 1.00 21.50 226 PRO A C 1
ATOM 1526 O O . PRO A 1 229 ? -1.539 66.617 23.408 1.00 20.35 226 PRO A O 1
ATOM 1530 N N . ALA A 1 230 ? -1.528 68.519 22.177 1.00 21.92 227 ALA A N 1
ATOM 1531 C CA . ALA A 1 230 ? -2.943 68.837 22.358 1.00 22.70 227 ALA A CA 1
ATOM 1532 C C . ALA A 1 230 ? -3.837 67.674 21.948 1.00 22.09 227 ALA A C 1
ATOM 1533 O O . ALA A 1 230 ? -4.783 67.335 22.672 1.00 24.10 227 ALA A O 1
ATOM 1535 N N . THR A 1 231 ? -3.524 67.103 20.784 1.00 22.01 228 THR A N 1
ATOM 1536 C CA . THR A 1 231 ? -4.264 65.973 20.219 1.00 22.94 228 THR A CA 1
ATOM 1537 C C . THR A 1 231 ? -4.354 64.828 21.227 1.00 21.73 228 THR A C 1
ATOM 1538 O O . THR A 1 231 ? -5.417 64.271 21.435 1.00 21.73 228 THR A O 1
ATOM 1542 N N . LEU A 1 232 ? -3.223 64.489 21.846 1.00 21.00 229 LEU A N 1
ATOM 1543 C CA . LEU A 1 232 ? -3.160 63.350 22.773 1.00 19.83 229 LEU A CA 1
ATOM 1544 C C . LEU A 1 232 ? -3.887 63.679 24.082 1.00 20.15 229 LEU A C 1
ATOM 1545 O O . LEU A 1 232 ? -4.688 62.892 24.594 1.00 18.74 229 LEU A O 1
ATOM 1550 N N . VAL A 1 233 ? -3.612 64.862 24.615 1.00 20.22 230 VAL A N 1
ATOM 1551 C CA . VAL A 1 233 ? -4.240 65.298 25.850 1.00 21.34 230 VAL A CA 1
ATOM 1552 C C . VAL A 1 233 ? -5.771 65.200 25.740 1.00 22.41 230 VAL A C 1
ATOM 1553 O O . VAL A 1 233 ? -6.423 64.630 26.630 1.00 22.89 230 VAL A O 1
ATOM 1557 N N . LYS A 1 234 ? -6.319 65.713 24.644 1.00 23.31 231 LYS A N 1
ATOM 1558 C CA . LYS A 1 234 ? -7.776 65.628 24.399 1.00 25.01 231 LYS A CA 1
ATOM 1559 C C . LYS A 1 234 ? -8.272 64.211 24.210 1.00 25.12 231 LYS A C 1
ATOM 1560 O O . LYS A 1 234 ? -9.350 63.853 24.709 1.00 24.54 231 LYS A O 1
ATOM 1566 N N . ALA A 1 235 ? -7.507 63.403 23.465 1.00 25.50 232 ALA A N 1
ATOM 1567 C CA . ALA A 1 235 ? -7.875 62.001 23.224 1.00 26.19 232 ALA A CA 1
ATOM 1568 C C . ALA A 1 235 ? -8.001 61.204 24.518 1.00 26.30 232 ALA A C 1
ATOM 1569 O O . ALA A 1 235 ? -8.878 60.353 24.637 1.00 27.83 232 ALA A O 1
ATOM 1571 N N . VAL A 1 236 ? -7.133 61.458 25.488 1.00 26.64 233 VAL A N 1
ATOM 1572 C CA . VAL A 1 236 ? -7.173 60.641 26.693 1.00 27.05 233 VAL A CA 1
ATOM 1573 C C . VAL A 1 236 ? -7.864 61.303 27.870 1.00 27.51 233 VAL A C 1
ATOM 1574 O O . VAL A 1 236 ? -7.874 60.713 28.941 1.00 28.04 233 VAL A O 1
ATOM 1578 N N . GLY A 1 237 ? -8.431 62.493 27.659 1.00 27.58 234 GLY A N 1
ATOM 1579 C CA . GLY A 1 237 ? -9.107 63.256 28.711 1.00 29.05 234 GLY A CA 1
ATOM 1580 C C . GLY A 1 237 ? -8.199 63.831 29.786 1.00 29.32 234 GLY A C 1
ATOM 1581 O O . GLY A 1 237 ? -8.626 63.988 30.943 1.00 29.13 234 GLY A O 1
ATOM 1582 N N . ALA A 1 238 ? -6.959 64.164 29.430 1.00 27.14 235 ALA A N 1
ATOM 1583 C CA . ALA A 1 238 ? -5.995 64.684 30.418 1.00 27.92 235 ALA A CA 1
ATOM 1584 C C . ALA A 1 238 ? -6.077 66.207 30.487 1.00 29.10 235 ALA A C 1
ATOM 1585 O O . ALA A 1 238 ? -6.807 66.832 29.714 1.00 30.16 235 ALA A O 1
ATOM 1587 N N . LYS A 1 239 ? -5.361 66.797 31.438 1.00 29.97 236 LYS A N 1
ATOM 1588 C CA . LYS A 1 239 ? -5.283 68.234 31.554 1.00 30.76 236 LYS A CA 1
ATOM 1589 C C . LYS A 1 239 ? -4.024 68.680 30.828 1.00 28.70 236 LYS A C 1
ATOM 1590 O O . LYS A 1 239 ? -3.029 67.950 30.823 1.00 29.55 236 LYS A O 1
ATOM 1596 N N . PRO A 1 240 ? -4.052 69.857 30.194 1.00 27.21 237 PRO A N 1
ATOM 1597 C CA . PRO A 1 240 ? -2.858 70.327 29.504 1.00 26.92 237 PRO A CA 1
ATOM 1598 C C . PRO A 1 240 ? -1.661 70.586 30.441 1.00 25.99 237 PRO A C 1
ATOM 1599 O O . PRO A 1 240 ? -1.832 70.970 31.597 1.00 25.00 237 PRO A O 1
ATOM 1603 N N . GLY A 1 241 ? -0.474 70.319 29.917 1.00 24.34 238 GLY A N 1
ATOM 1604 C CA . GLY A 1 241 ? 0.774 70.482 30.629 1.00 22.86 238 GLY A CA 1
ATOM 1605 C C . GLY A 1 241 ? 1.906 69.790 29.897 1.00 21.68 238 GLY A C 1
ATOM 1606 O O . GLY A 1 241 ? 1.779 69.346 28.754 1.00 20.82 238 GLY A O 1
ATOM 1607 N N . THR A 1 242 ? 3.022 69.662 30.583 1.00 20.47 239 THR A N 1
ATOM 1608 C CA . THR A 1 242 ? 4.118 68.878 30.075 1.00 20.15 239 THR A CA 1
ATOM 1609 C C . THR A 1 242 ? 3.675 67.413 30.139 1.00 19.29 239 THR A C 1
ATOM 1610 O O . THR A 1 242 ? 2.607 67.101 30.701 1.00 19.96 239 THR A O 1
ATOM 1614 N N . TRP A 1 243 ? 4.463 66.523 29.542 1.00 18.58 240 TRP A N 1
ATOM 1615 C CA . TRP A 1 243 ? 4.124 65.092 29.530 1.00 17.98 240 TRP A CA 1
ATOM 1616 C C . TRP A 1 243 ? 3.915 64.587 30.9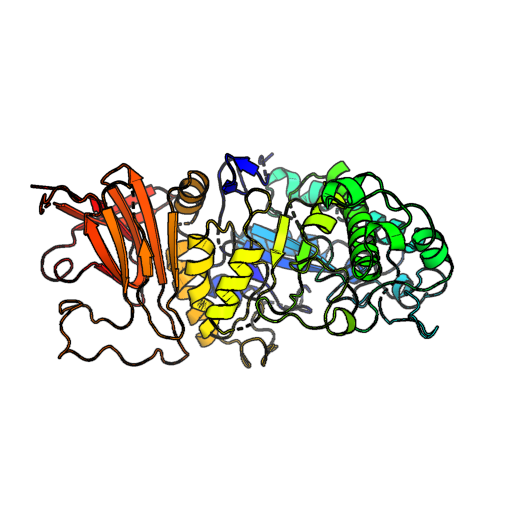28 1.00 18.49 240 TRP A C 1
ATOM 1617 O O . TRP A 1 243 ? 2.973 63.856 31.198 1.00 18.22 240 TRP A O 1
ATOM 1628 N N . SER A 1 244 ? 4.777 65.006 31.838 1.00 19.28 241 SER A N 1
ATOM 1629 C CA . SER A 1 244 ? 4.692 64.554 33.202 1.00 21.11 241 SER A CA 1
ATOM 1630 C C . SER A 1 244 ? 3.438 65.093 33.914 1.00 20.98 241 SER A C 1
ATOM 1631 O O . SER A 1 244 ? 2.763 64.364 34.652 1.00 21.33 241 SER A O 1
ATOM 1634 N N . GLN A 1 245 ? 3.069 66.332 33.641 1.00 21.34 242 GLN A N 1
ATOM 1635 C CA . GLN A 1 245 ? 1.885 66.918 34.300 1.00 22.37 242 GLN A CA 1
ATOM 1636 C C . GLN A 1 245 ? 0.584 66.325 33.761 1.00 22.01 242 GLN A C 1
ATOM 1637 O O . GLN A 1 245 ? -0.313 65.963 34.520 1.00 22.17 242 GLN A O 1
ATOM 1643 N N . ALA A 1 246 ? 0.497 66.220 32.440 1.00 20.81 243 ALA A N 1
ATOM 1644 C CA . ALA A 1 246 ? -0.664 65.701 31.768 1.00 21.32 243 ALA A CA 1
ATOM 1645 C C . ALA A 1 246 ? -0.966 64.250 32.141 1.00 21.17 243 ALA A C 1
ATOM 1646 O O . ALA A 1 246 ? -2.104 63.940 32.465 1.00 21.89 243 ALA A O 1
ATOM 1648 N N . PHE A 1 247 ? 0.057 63.389 32.152 1.00 20.02 244 PHE A N 1
ATOM 1649 C CA . PHE A 1 247 ? -0.156 61.942 32.168 1.00 19.85 244 PHE A CA 1
ATOM 1650 C C . PHE A 1 247 ? 0.318 61.220 33.407 1.00 20.55 244 PHE A C 1
ATOM 1651 O O . PHE A 1 247 ? -0.063 60.054 33.604 1.00 21.18 244 PHE A O 1
ATOM 1659 N N . GLY A 1 248 ? 1.144 61.890 34.213 1.00 21.54 245 GLY A N 1
ATOM 1660 C CA . GLY A 1 248 ? 1.526 61.404 35.545 1.00 22.82 245 GLY A CA 1
ATOM 1661 C C . GLY A 1 248 ? 2.258 60.079 35.441 1.00 22.55 245 GLY A C 1
ATOM 1662 O O . GLY A 1 248 ? 3.234 59.980 34.698 1.00 21.32 245 GLY A O 1
ATOM 1663 N N . LYS A 1 249 ? 1.773 59.066 36.161 1.00 23.58 246 LYS A N 1
ATOM 1664 C CA . LYS A 1 249 ? 2.382 57.717 36.163 1.00 25.23 246 LYS A CA 1
ATOM 1665 C C . LYS A 1 249 ? 2.384 57.027 34.803 1.00 22.97 246 LYS A C 1
ATOM 1666 O O . LYS A 1 249 ? 3.156 56.105 34.595 1.00 23.53 246 LYS A O 1
ATOM 1672 N N . ASP A 1 250 ? 1.517 57.459 33.903 1.00 20.36 247 ASP A N 1
ATOM 1673 C CA . ASP A 1 250 ? 1.489 56.917 32.515 1.00 20.17 247 ASP A CA 1
ATOM 1674 C C . ASP A 1 250 ? 2.396 57.669 31.541 1.00 18.38 247 ASP A C 1
ATOM 1675 O O . ASP A 1 250 ? 2.450 57.344 30.344 1.00 16.08 247 ASP A O 1
ATOM 1680 N N . ALA A 1 251 ? 3.090 58.695 32.023 1.00 17.26 248 ALA A N 1
ATOM 1681 C CA . ALA A 1 251 ? 3.797 59.588 31.074 1.00 16.87 248 ALA A CA 1
ATOM 1682 C C . ALA A 1 251 ? 4.816 58.870 30.209 1.00 15.89 248 ALA A C 1
ATOM 1683 O O . ALA A 1 251 ? 4.857 59.062 28.967 1.00 15.26 248 ALA A O 1
ATOM 1685 N N . ASP A 1 252 ? 5.643 58.037 30.834 1.00 16.03 249 ASP A N 1
ATOM 1686 C CA . ASP A 1 252 ? 6.688 57.304 30.107 1.00 16.44 249 ASP A CA 1
ATOM 1687 C C . ASP A 1 252 ? 6.124 56.372 29.017 1.00 15.66 249 ASP A C 1
ATOM 1688 O O . ASP A 1 252 ? 6.529 56.430 27.843 1.00 14.88 249 ASP A O 1
ATOM 1693 N N . GLU A 1 253 ? 5.192 55.521 29.410 1.00 15.74 250 GLU A N 1
ATOM 1694 C CA . GLU A 1 253 ? 4.581 54.570 28.465 1.00 15.63 250 GLU A CA 1
ATOM 1695 C C . GLU A 1 253 ? 3.793 55.256 27.356 1.00 14.49 250 GLU A C 1
ATOM 1696 O O . GLU A 1 253 ? 3.932 54.906 26.169 1.00 14.57 250 GLU A O 1
ATOM 1702 N N . PHE A 1 254 ? 3.015 56.287 27.723 1.00 15.19 251 PHE A N 1
ATOM 1703 C CA . PHE A 1 254 ? 2.303 57.063 26.715 1.00 14.49 251 PHE A CA 1
ATOM 1704 C C . PHE A 1 254 ? 3.272 57.775 25.756 1.00 14.36 251 PHE A C 1
ATOM 1705 O O . PHE A 1 254 ? 2.990 57.926 24.546 1.00 13.59 251 PHE A O 1
ATOM 1713 N N . PHE A 1 255 ? 4.416 58.212 26.280 1.00 14.51 252 PHE A N 1
ATOM 1714 C CA . PHE A 1 255 ? 5.392 58.934 25.458 1.00 14.03 252 PHE A CA 1
ATOM 1715 C C . PHE A 1 255 ? 5.916 57.987 24.429 1.00 13.11 252 PHE A C 1
ATOM 1716 O O . PHE A 1 255 ? 6.050 58.331 23.255 1.00 12.69 252 PHE A O 1
ATOM 1724 N N . HIS A 1 256 ? 6.219 56.779 24.843 1.00 12.95 253 HIS A N 1
ATOM 1725 C CA . HIS A 1 256 ? 6.740 55.797 23.874 1.00 12.73 253 HIS A CA 1
ATOM 1726 C C . HIS A 1 256 ? 5.693 55.342 22.894 1.00 12.89 253 HIS A C 1
ATOM 1727 O O . HIS A 1 256 ? 5.959 55.286 21.640 1.00 12.62 253 HIS A O 1
ATOM 1734 N N . ALA A 1 257 ? 4.484 55.042 23.376 1.00 13.10 254 ALA A N 1
ATOM 1735 C CA . ALA A 1 257 ? 3.369 54.679 22.451 1.00 12.81 254 ALA A CA 1
ATOM 1736 C C . ALA A 1 257 ? 3.098 55.776 21.432 1.00 13.06 254 ALA A C 1
ATOM 1737 O O . ALA A 1 257 ? 2.968 55.518 20.228 1.00 12.42 254 ALA A O 1
ATOM 1739 N N . TRP A 1 258 ? 3.008 57.018 21.898 1.00 13.37 255 TRP A N 1
ATOM 1740 C CA . TRP A 1 258 ? 2.727 58.125 20.993 1.00 13.40 255 TRP A CA 1
ATOM 1741 C C . TRP A 1 258 ? 3.791 58.222 19.923 1.00 13.47 255 TRP A C 1
ATOM 1742 O O . TRP A 1 258 ? 3.485 58.380 18.709 1.00 12.82 255 TRP A O 1
ATOM 1753 N N . HIS A 1 259 ? 5.049 58.179 20.344 1.00 13.43 256 HIS A N 1
ATOM 1754 C CA . HIS A 1 259 ? 6.145 58.322 19.373 1.00 13.89 256 HIS A CA 1
ATOM 1755 C C . HIS A 1 259 ? 6.292 57.211 18.406 1.00 13.64 256 HIS A C 1
ATOM 1756 O O . HIS A 1 259 ? 6.452 57.503 17.227 1.00 13.20 256 HIS A O 1
ATOM 1763 N N . ILE A 1 260 ? 6.138 55.954 18.865 1.00 13.94 257 ILE A N 1
ATOM 1764 C CA . ILE A 1 260 ? 6.068 54.816 17.958 1.00 13.59 257 ILE A CA 1
ATOM 1765 C C . ILE A 1 260 ? 4.897 54.971 17.001 1.00 13.65 257 ILE A C 1
ATOM 1766 O O . ILE A 1 260 ? 5.070 54.851 15.767 1.00 13.18 257 ILE A O 1
ATOM 1771 N N . GLY A 1 261 ? 3.724 55.312 17.548 1.00 14.07 258 GLY A N 1
ATOM 1772 C CA . GLY A 1 261 ? 2.561 55.576 16.728 1.00 14.64 258 GLY A CA 1
ATOM 1773 C C . GLY A 1 261 ? 2.742 56.635 15.656 1.00 14.38 258 GLY A C 1
ATOM 1774 O O . GLY A 1 261 ? 2.326 56.440 14.508 1.00 12.93 258 GLY A O 1
ATOM 1775 N N . ARG A 1 262 ? 3.347 57.750 16.027 1.00 14.61 259 ARG A N 1
ATOM 1776 C CA . ARG A 1 262 ? 3.620 58.848 15.091 1.00 15.05 259 ARG A CA 1
ATOM 1777 C C . ARG A 1 262 ? 4.588 58.402 14.024 1.00 14.49 259 ARG A C 1
ATOM 1778 O O . ARG A 1 262 ? 4.404 58.724 12.850 1.00 14.21 259 ARG A O 1
ATOM 1786 N N . PHE A 1 263 ? 5.592 57.619 14.414 1.00 13.10 260 PHE A N 1
ATOM 1787 C CA . PHE A 1 263 ? 6.530 57.067 13.446 1.00 13.17 260 PHE A CA 1
ATOM 1788 C C . PHE A 1 263 ? 5.804 56.180 12.436 1.00 13.09 260 PHE A C 1
ATOM 1789 O O . PHE A 1 263 ? 5.863 56.360 11.201 1.00 11.97 260 PHE A O 1
ATOM 1797 N N . VAL A 1 264 ? 5.064 55.231 12.970 1.00 12.99 261 VAL A N 1
ATOM 1798 C CA . VAL A 1 264 ? 4.353 54.299 12.092 1.00 12.99 261 VAL A CA 1
ATOM 1799 C C . VAL A 1 264 ? 3.306 55.014 11.238 1.00 12.77 261 VAL A C 1
ATOM 1800 O O . VAL A 1 264 ? 3.159 54.743 10.015 1.00 13.40 261 VAL A O 1
ATOM 1804 N N . ASP A 1 265 ? 2.636 55.990 11.834 1.00 13.79 262 ASP A N 1
ATOM 1805 C CA . ASP A 1 265 ? 1.667 56.799 11.076 1.00 14.90 262 ASP A CA 1
ATOM 1806 C C . ASP A 1 265 ? 2.289 57.440 9.869 1.00 14.56 262 ASP A C 1
ATOM 1807 O O . ASP A 1 265 ? 1.666 57.516 8.801 1.00 14.42 262 ASP A O 1
ATOM 1812 N N . GLN A 1 266 ? 3.501 57.930 10.034 1.00 14.45 263 GLN A N 1
ATOM 1813 C CA . GLN A 1 266 ? 4.126 58.650 8.931 1.00 14.48 263 GLN A CA 1
ATOM 1814 C C . GLN A 1 266 ? 4.610 57.692 7.862 1.00 13.59 263 GLN A C 1
ATOM 1815 O O . GLN A 1 266 ? 4.510 57.994 6.649 1.00 13.34 263 GLN A O 1
ATOM 1821 N N . VAL A 1 267 ? 5.101 56.522 8.291 1.00 13.46 264 VAL A N 1
ATOM 1822 C CA . VAL A 1 267 ? 5.407 55.428 7.369 1.00 13.75 264 VAL A CA 1
ATOM 1823 C C . VAL A 1 267 ? 4.142 55.080 6.564 1.00 14.01 264 VAL A C 1
ATOM 1824 O O . VAL A 1 267 ? 4.161 55.107 5.313 1.00 14.04 264 VAL A O 1
ATOM 1828 N N . ALA A 1 268 ? 3.064 54.781 7.267 1.00 14.11 265 ALA A N 1
ATOM 1829 C CA . ALA A 1 268 ? 1.784 54.408 6.660 1.00 13.87 265 ALA A CA 1
ATOM 1830 C C . ALA A 1 268 ? 1.265 55.476 5.723 1.00 13.70 265 ALA A C 1
ATOM 1831 O O . ALA A 1 268 ? 0.861 55.168 4.609 1.00 13.41 265 ALA A O 1
ATOM 1833 N N . ALA A 1 269 ? 1.289 56.742 6.150 1.00 13.48 266 ALA A N 1
ATOM 1834 C CA . ALA A 1 269 ? 0.716 57.825 5.356 1.00 15.01 266 ALA A CA 1
ATOM 1835 C C . ALA A 1 269 ? 1.491 57.999 4.050 1.00 15.32 266 ALA A C 1
ATOM 1836 O O . ALA A 1 269 ? 0.897 58.284 3.009 1.00 16.47 266 ALA A O 1
ATOM 1838 N N . GLY A 1 270 ? 2.812 57.846 4.095 1.00 15.03 267 GLY A N 1
ATOM 1839 C CA . GLY A 1 270 ? 3.601 57.910 2.870 1.00 15.82 267 GLY A CA 1
ATOM 1840 C C . GLY A 1 270 ? 3.208 56.850 1.876 1.00 15.79 267 GLY A C 1
ATOM 1841 O O . GLY A 1 270 ? 3.125 57.103 0.669 1.00 15.84 267 GLY A O 1
ATOM 1842 N N . GLY A 1 271 ? 2.982 55.631 2.375 1.00 16.19 268 GLY A N 1
ATOM 1843 C CA . GLY A 1 271 ? 2.572 54.556 1.517 1.00 16.70 268 GLY A CA 1
ATOM 1844 C C . GLY A 1 271 ? 1.171 54.774 0.980 1.00 17.55 268 GLY A C 1
ATOM 1845 O O . GLY A 1 271 ? 0.913 54.568 -0.200 1.00 16.62 268 GLY A O 1
ATOM 1846 N N . LYS A 1 272 ? 0.274 55.213 1.856 1.00 17.25 269 LYS A N 1
ATOM 1847 C CA . LYS A 1 272 ? -1.131 55.496 1.483 1.00 18.63 269 LYS A CA 1
ATOM 1848 C C . LYS A 1 272 ? -1.244 56.564 0.419 1.00 18.16 269 LYS A C 1
ATOM 1849 O O . LYS A 1 272 ? -2.149 56.481 -0.430 1.00 18.58 269 LYS A O 1
ATOM 1855 N N . ALA A 1 273 ? -0.307 57.515 0.436 1.00 17.96 270 ALA A N 1
ATOM 1856 C CA . ALA A 1 273 ? -0.263 58.584 -0.560 1.00 19.51 270 ALA A CA 1
ATOM 1857 C C . ALA A 1 273 ? -0.007 58.028 -1.943 1.00 19.94 270 ALA A C 1
ATOM 1858 O O . ALA A 1 273 ? -0.324 58.686 -2.936 1.00 20.71 270 ALA A O 1
ATOM 1860 N N . VAL A 1 274 ? 0.582 56.829 -2.000 1.00 19.34 271 VAL A N 1
ATOM 1861 C CA . VAL A 1 274 ? 0.872 56.165 -3.272 1.00 19.46 271 VAL A CA 1
ATOM 1862 C C . VAL A 1 274 ? -0.194 55.134 -3.603 1.00 18.51 271 VAL A C 1
ATOM 1863 O O . VAL A 1 274 ? -0.722 55.109 -4.729 1.00 18.60 271 VAL A O 1
ATOM 1867 N N . TYR A 1 275 ? -0.527 54.296 -2.636 1.00 17.40 272 TYR A N 1
ATOM 1868 C CA . TYR A 1 275 ? -1.411 53.137 -2.869 1.00 17.36 272 TYR A CA 1
ATOM 1869 C C . TYR A 1 275 ? -2.227 52.879 -1.600 1.00 16.54 272 TYR A C 1
ATOM 1870 O O . TYR A 1 275 ? -1.712 52.303 -0.656 1.00 16.97 272 TYR A O 1
ATOM 1879 N N . PRO A 1 276 ? -3.505 53.303 -1.574 1.00 16.91 273 PRO A N 1
ATOM 1880 C CA . PRO A 1 276 ? -4.135 53.381 -0.256 1.00 17.24 273 PRO A CA 1
ATOM 1881 C C . PRO A 1 276 ? -4.818 52.086 0.209 1.00 17.27 273 PRO A C 1
ATOM 1882 O O . PRO A 1 276 ? -6.027 52.085 0.498 1.00 18.83 273 PRO A O 1
ATOM 1886 N N . LEU A 1 277 ? -4.039 51.001 0.355 1.00 16.99 274 LEU A N 1
ATOM 1887 C CA . LEU A 1 277 ? -4.570 49.772 0.875 1.00 15.92 274 LEU A CA 1
ATOM 1888 C C . LEU A 1 277 ? -4.848 49.973 2.357 1.00 14.36 274 LEU A C 1
ATOM 1889 O O . LEU A 1 277 ? -4.192 50.757 2.988 1.00 14.22 274 LEU A O 1
ATOM 1894 N N . PRO A 1 278 ? -5.807 49.229 2.908 1.00 14.65 275 PRO A N 1
ATOM 1895 C CA . PRO A 1 278 ? -5.955 49.116 4.364 1.00 14.27 275 PRO A CA 1
ATOM 1896 C C . PRO A 1 278 ? -4.647 48.709 5.031 1.00 13.75 275 PRO A C 1
ATOM 1897 O O . PRO A 1 278 ? -3.928 47.833 4.549 1.00 13.49 275 PRO A O 1
ATOM 1909 N N . TYR A 1 280 ? -2.606 48.069 8.960 1.00 12.83 277 TYR A N 1
ATOM 1910 C CA . TYR A 1 280 ? -2.824 47.821 10.382 1.00 11.79 277 TYR A CA 1
ATOM 1911 C C . TYR A 1 280 ? -1.522 47.583 11.073 1.00 11.30 277 TYR A C 1
ATOM 1912 O O . TYR A 1 280 ? -0.473 47.414 10.435 1.00 11.45 277 TYR A O 1
AT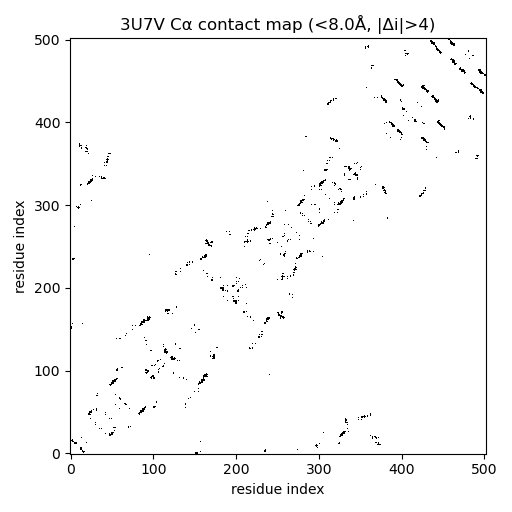OM 1921 N N . VAL A 1 281 ? -1.607 47.587 12.392 1.00 11.05 278 VAL A N 1
ATOM 1922 C CA . VAL A 1 281 ? -0.504 47.220 13.274 1.00 11.53 278 VAL A CA 1
ATOM 1923 C C . VAL A 1 281 ? -0.927 46.089 14.185 1.00 11.64 278 VAL A C 1
ATOM 1924 O O . VAL A 1 281 ? -2.109 45.931 14.515 1.00 11.02 278 VAL A O 1
ATOM 1928 N N . ASN A 1 282 ? 0.026 45.256 14.545 1.00 13.00 279 ASN A N 1
ATOM 1929 C CA . ASN A 1 282 ? -0.266 44.155 15.470 1.00 13.67 279 ASN A CA 1
ATOM 1930 C C . ASN A 1 282 ? 0.372 44.350 16.838 1.00 14.17 279 ASN A C 1
ATOM 1931 O O . ASN A 1 282 ? 1.334 45.070 16.970 1.00 16.56 279 ASN A O 1
ATOM 1936 N N . ALA A 1 283 ? -0.171 43.699 17.858 1.00 13.74 280 ALA A N 1
ATOM 1937 C CA . ALA A 1 283 ? 0.267 43.945 19.233 1.00 14.10 280 ALA A CA 1
ATOM 1938 C C . ALA A 1 283 ? 0.812 42.705 19.896 1.00 13.34 280 ALA A C 1
ATOM 1939 O O . ALA A 1 283 ? 0.092 41.728 20.040 1.00 12.88 280 ALA A O 1
ATOM 1941 N N . ALA A 1 284 ? 2.052 42.790 20.386 1.00 14.05 281 ALA A N 1
ATOM 1942 C CA . ALA A 1 284 ? 2.523 41.947 21.473 1.00 13.44 281 ALA A CA 1
ATOM 1943 C C . ALA A 1 284 ? 1.767 42.318 22.738 1.00 14.09 281 ALA A C 1
ATOM 1944 O O . ALA A 1 284 ? 1.814 43.467 23.202 1.00 14.11 281 ALA A O 1
ATOM 1946 N N . LEU A 1 285 ? 1.049 41.359 23.303 1.00 13.35 282 LEU A N 1
ATOM 1947 C CA . LEU A 1 285 ? 0.086 41.675 24.342 1.00 14.09 282 LEU A CA 1
ATOM 1948 C C . LEU A 1 285 ? 0.690 41.746 25.737 1.00 14.92 282 LEU A C 1
ATOM 1949 O O . LEU A 1 285 ? 1.632 41.042 26.046 1.00 16.18 282 LEU A O 1
ATOM 1954 N N . ARG A 1 286 ? 0.115 42.590 26.587 1.00 15.67 283 ARG A N 1
ATOM 1955 C CA . ARG A 1 286 ? 0.252 42.408 28.039 1.00 16.01 283 ARG A CA 1
ATOM 1956 C C . ARG A 1 286 ? -0.892 41.541 28.557 1.00 16.41 283 ARG A C 1
ATOM 1957 O O . ARG A 1 286 ? -1.898 41.358 27.901 1.00 15.96 283 ARG A O 1
ATOM 1965 N N . ASP A 1 287 ? -0.761 41.014 29.761 1.00 16.54 284 ASP A N 1
ATOM 1966 C CA . ASP A 1 287 ? -1.841 40.169 30.278 1.00 18.19 284 ASP A CA 1
ATOM 1967 C C . ASP A 1 287 ? -3.181 40.925 30.332 1.00 17.77 284 ASP A C 1
ATOM 1968 O O . ASP A 1 287 ? -3.242 42.089 30.794 1.00 18.08 284 ASP A O 1
ATOM 1973 N N . PRO A 1 288 ? -4.264 40.274 29.876 1.00 17.78 285 PRO A N 1
ATOM 1974 C CA . PRO A 1 288 ? -5.503 40.993 29.797 1.00 19.09 285 PRO A CA 1
ATOM 1975 C C . PRO A 1 288 ? -6.239 41.168 31.113 1.00 20.01 285 PRO A C 1
ATOM 1976 O O . PRO A 1 288 ? -7.162 41.948 31.166 1.00 20.96 285 PRO A O 1
ATOM 1980 N N . ILE A 1 289 ? -5.816 40.471 32.154 1.00 20.95 286 ILE A N 1
ATOM 1981 C CA . ILE A 1 289 ? -6.555 40.419 33.418 1.00 22.73 286 ILE A CA 1
ATOM 1982 C C . ILE A 1 289 ? -5.671 40.943 34.557 1.00 23.92 286 ILE A C 1
ATOM 1983 O O . ILE A 1 289 ? -6.165 41.670 35.419 1.00 24.08 286 ILE A O 1
ATOM 1988 N N . LYS A 1 290 ? -4.380 40.601 34.535 1.00 24.65 287 LYS A N 1
ATOM 1989 C CA . LYS A 1 290 ? -3.408 41.060 35.541 1.00 26.58 287 LYS A CA 1
ATOM 1990 C C . LYS A 1 290 ? -2.127 41.572 34.877 1.00 24.86 287 LYS A C 1
ATOM 1991 O O . LYS A 1 290 ? -1.064 40.988 35.021 1.00 23.79 287 LYS A O 1
ATOM 1997 N N . PRO A 1 291 ? -2.210 42.708 34.170 1.00 24.10 288 PRO A N 1
ATOM 1998 C CA . PRO A 1 291 ? -1.040 43.210 33.485 1.00 24.14 288 PRO A CA 1
ATOM 1999 C C . PRO A 1 291 ? 0.062 43.619 34.479 1.00 26.34 288 PRO A C 1
ATOM 2000 O O . PRO A 1 291 ? -0.245 44.291 35.486 1.00 26.21 288 PRO A O 1
ATOM 2004 N N . GLY A 1 292 ? 1.302 43.224 34.173 1.00 25.16 289 GLY A N 1
ATOM 2005 C CA . GLY A 1 292 ? 2.502 43.654 34.917 1.00 25.79 289 GLY A CA 1
ATOM 2006 C C . GLY A 1 292 ? 2.988 45.062 34.634 1.00 25.10 289 GLY A C 1
ATOM 2007 O O . GLY A 1 292 ? 2.292 45.845 34.012 1.00 25.86 289 GLY A O 1
ATOM 2008 N N . ASP A 1 293 ? 4.185 45.406 35.107 1.00 25.79 290 ASP A N 1
ATOM 2009 C CA . ASP A 1 293 ? 4.746 46.737 34.813 1.00 25.73 290 ASP A CA 1
ATOM 2010 C C . ASP A 1 293 ? 5.185 46.788 33.336 1.00 22.97 290 ASP A C 1
ATOM 2011 O O . ASP A 1 293 ? 5.684 45.774 32.829 1.00 23.47 290 ASP A O 1
ATOM 2016 N N . PRO A 1 294 ? 5.032 47.944 32.658 1.00 20.86 291 PRO A N 1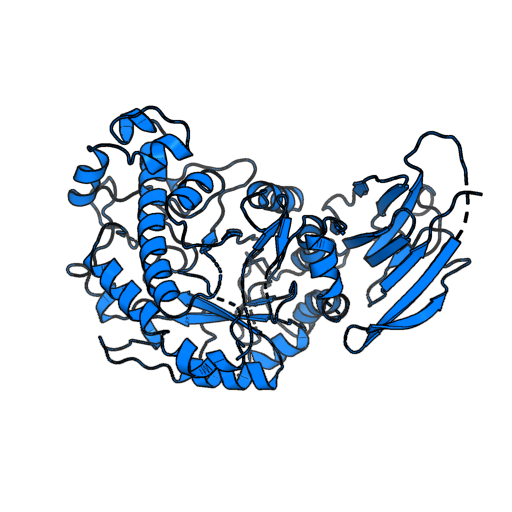
ATOM 2017 C CA . PRO A 1 294 ? 5.443 48.054 31.243 1.00 20.13 291 PRO A CA 1
ATOM 2018 C C . PRO A 1 294 ? 6.914 47.747 30.979 1.00 19.91 291 PRO A C 1
ATOM 2019 O O . PRO A 1 294 ? 7.269 47.425 29.852 1.00 17.53 291 PRO A O 1
ATOM 2023 N N . LYS A 1 295 ? 7.766 47.832 32.004 1.00 21.76 292 LYS A N 1
ATOM 2024 C CA . LYS A 1 295 ? 9.177 47.457 31.826 1.00 22.15 292 LYS A CA 1
ATOM 2025 C C . LYS A 1 295 ? 9.302 45.947 31.514 1.00 21.33 292 LYS A C 1
ATOM 2026 O O . LYS A 1 295 ? 10.311 45.502 30.956 1.00 21.45 292 LYS A O 1
ATOM 2032 N N . THR A 1 296 ? 8.260 45.184 31.811 1.00 20.08 293 THR A N 1
ATOM 2033 C CA . THR A 1 296 ? 8.264 43.741 31.596 1.00 20.70 293 THR A CA 1
ATOM 2034 C C . THR A 1 296 ? 7.491 43.281 30.360 1.00 19.01 293 THR A C 1
ATOM 2035 O O . THR A 1 296 ? 7.345 42.100 30.135 1.00 20.05 293 THR A O 1
ATOM 2039 N N . TYR A 1 297 ? 6.932 44.196 29.606 1.00 17.00 294 TYR A N 1
ATOM 2040 C CA . TYR A 1 297 ? 6.248 43.794 28.377 1.00 15.89 294 TYR A CA 1
ATOM 2041 C C . TYR A 1 297 ? 6.745 44.681 27.263 1.00 15.08 294 TYR A C 1
ATOM 2042 O O . TYR A 1 297 ? 7.692 45.471 27.474 1.00 15.24 294 TYR A O 1
ATOM 2051 N N . SER A 1 298 ? 6.127 44.565 26.089 1.00 14.75 295 SER A N 1
ATOM 2052 C CA . SER A 1 298 ? 6.530 45.326 24.941 1.00 14.31 295 SER A CA 1
ATOM 2053 C C . SER A 1 298 ? 5.991 46.747 24.986 1.00 14.11 295 SER A C 1
ATOM 2054 O O . SER A 1 298 ? 5.088 47.102 24.230 1.00 14.02 295 SER A O 1
ATOM 2057 N N . ALA A 1 299 ? 6.619 47.587 25.810 1.00 13.85 296 ALA A N 1
ATOM 2058 C CA . ALA A 1 299 ? 6.101 48.932 26.082 1.00 13.50 296 ALA A CA 1
ATOM 2059 C C . ALA A 1 299 ? 6.097 49.796 24.844 1.00 12.88 296 ALA A C 1
ATOM 2060 O O . ALA A 1 299 ? 7.041 49.764 24.091 1.00 12.74 296 ALA A O 1
ATOM 2062 N N . GLY A 1 300 ? 5.084 50.640 24.678 1.00 12.77 297 GLY A N 1
ATOM 2063 C CA . GLY A 1 300 ? 5.001 51.495 23.479 1.00 12.80 297 GLY A CA 1
ATOM 2064 C C . GLY A 1 300 ? 4.275 50.882 22.304 1.00 12.15 297 GLY A C 1
ATOM 2065 O O . GLY A 1 300 ? 3.737 51.617 21.421 1.00 12.04 297 GLY A O 1
ATOM 2066 N N . GLY A 1 301 ? 4.262 49.549 22.253 1.00 11.88 298 GLY A N 1
ATOM 2067 C CA . GLY A 1 301 ? 3.430 48.862 21.284 1.00 11.87 298 GLY A CA 1
ATOM 2068 C C . GLY A 1 301 ? 1.981 48.962 21.727 1.00 11.92 298 GLY A C 1
ATOM 2069 O O . GLY A 1 301 ? 1.679 49.413 22.834 1.00 11.58 298 GLY A O 1
ATOM 2070 N N . PRO A 1 302 ? 1.050 48.536 20.864 1.00 12.18 299 PRO A N 1
ATOM 2071 C CA . PRO A 1 302 ? -0.378 48.806 21.122 1.00 12.32 299 PRO A CA 1
ATOM 2072 C C . PRO A 1 302 ? -1.028 47.839 22.096 1.00 12.31 299 PRO A C 1
ATOM 2073 O O . PRO A 1 302 ? -1.990 47.130 21.749 1.00 12.04 299 PRO A O 1
ATOM 2077 N N . THR A 1 303 ? -0.561 47.868 23.335 1.00 12.35 300 THR A N 1
ATOM 2078 C CA . THR A 1 303 ? -1.153 47.082 24.365 1.00 13.06 300 THR A CA 1
ATOM 2079 C C . THR A 1 303 ? -2.532 47.687 24.704 1.00 13.64 300 THR A C 1
ATOM 2080 O O . THR A 1 303 ? -2.830 48.820 24.294 1.00 13.45 300 THR A O 1
ATOM 2084 N N . ASP A 1 304 ? -3.333 46.977 25.507 1.00 14.31 301 ASP A N 1
ATOM 2085 C CA . ASP A 1 304 ? -4.727 47.362 25.662 1.00 15.56 301 ASP A CA 1
ATOM 2086 C C . ASP A 1 304 ? -4.911 48.738 26.282 1.00 16.30 301 ASP A C 1
ATOM 2087 O O . ASP A 1 304 ? -5.849 49.448 25.925 1.00 17.89 301 ASP A O 1
ATOM 2092 N N . ASN A 1 305 ? -3.990 49.148 27.142 1.00 15.33 302 ASN A N 1
ATOM 2093 C CA . ASN A 1 305 ? -4.088 50.448 27.820 1.00 15.84 302 ASN A CA 1
ATOM 2094 C C . ASN A 1 305 ? -3.660 51.661 26.968 1.00 15.44 302 ASN A C 1
ATOM 2095 O O . ASN A 1 305 ? -3.932 52.795 27.340 1.00 16.15 302 ASN A O 1
ATOM 2100 N N . VAL A 1 306 ? -3.019 51.422 25.829 1.00 14.20 303 VAL A N 1
ATOM 2101 C CA . VAL A 1 306 ? -2.610 52.485 24.932 1.00 14.25 303 VAL A CA 1
ATOM 2102 C C . VAL A 1 306 ? -3.275 52.356 23.544 1.00 13.89 303 VAL A C 1
ATOM 2103 O O . VAL A 1 306 ? -2.795 52.930 22.567 1.00 13.93 303 VAL A O 1
ATOM 2107 N N . ILE A 1 307 ? -4.400 51.652 23.446 1.00 13.66 304 ILE A N 1
ATOM 2108 C CA . ILE A 1 307 ? -5.114 51.637 22.165 1.00 13.96 304 ILE A CA 1
ATOM 2109 C C . ILE A 1 307 ? -5.574 53.053 21.805 1.00 14.26 304 ILE A C 1
ATOM 2110 O O . ILE A 1 307 ? -5.482 53.496 20.658 1.00 13.69 304 ILE A O 1
ATOM 2115 N N . GLY A 1 308 ? -6.035 53.783 22.796 1.00 14.65 305 GLY A N 1
ATOM 2116 C CA . GLY A 1 308 ? -6.484 55.172 22.545 1.00 15.26 305 GLY A CA 1
ATOM 2117 C C . GLY A 1 308 ? -5.362 56.084 22.111 1.00 15.24 305 GLY A C 1
ATOM 2118 O O . GLY A 1 308 ? -5.539 56.942 21.205 1.00 16.06 305 GLY A O 1
ATOM 2119 N N . VAL A 1 309 ? -4.202 55.916 22.743 1.00 13.90 306 VAL A N 1
ATOM 2120 C CA . VAL A 1 309 ? -3.019 56.703 22.368 1.00 13.82 306 VAL A CA 1
ATOM 2121 C C . VAL A 1 309 ? -2.660 56.377 20.907 1.00 13.32 306 VAL A C 1
ATOM 2122 O O . VAL A 1 309 ? -2.343 57.283 20.145 1.00 14.15 306 VAL A O 1
ATOM 2126 N N . TRP A 1 310 ? -2.674 55.097 20.549 1.00 12.47 307 TRP A N 1
ATOM 2127 C CA . TRP A 1 310 ? -2.345 54.702 19.178 1.00 12.86 307 TRP A CA 1
ATOM 2128 C C . TRP A 1 310 ? -3.363 55.189 18.177 1.00 13.40 307 TRP A C 1
ATOM 2129 O O . TRP A 1 310 ? -3.012 55.583 17.043 1.00 14.48 307 TRP A O 1
ATOM 2140 N N . GLN A 1 311 ? -4.624 55.175 18.572 1.00 13.92 308 GLN A N 1
ATOM 2141 C CA . GLN A 1 311 ? -5.669 55.721 17.682 1.00 15.05 308 GLN A CA 1
ATOM 2142 C C . GLN A 1 311 ? -5.462 57.221 17.387 1.00 16.36 308 GLN A C 1
ATOM 2143 O O . GLN A 1 311 ? -5.656 57.695 16.262 1.00 16.89 308 GLN A O 1
ATOM 2149 N N . ALA A 1 312 ? -5.025 57.957 18.403 1.00 16.69 309 ALA A N 1
ATOM 2150 C CA . ALA A 1 312 ? -4.803 59.377 18.274 1.00 16.42 309 ALA A CA 1
ATOM 2151 C C . ALA A 1 312 ? -3.519 59.660 17.492 1.00 16.37 309 ALA A C 1
ATOM 2152 O O . ALA A 1 312 ? -3.470 60.591 16.701 1.00 16.00 309 ALA A O 1
ATOM 2154 N N . ALA A 1 313 ? -2.511 58.802 17.667 1.00 15.50 310 ALA A N 1
ATOM 2155 C CA . ALA A 1 313 ? -1.213 58.986 17.041 1.00 16.01 310 ALA A CA 1
ATOM 2156 C C . ALA A 1 313 ? -1.216 58.605 15.568 1.00 15.94 310 ALA A C 1
ATOM 2157 O O . ALA A 1 313 ? -0.452 59.174 14.802 1.00 16.10 310 ALA A O 1
ATOM 2159 N N . ALA A 1 314 ? -2.069 57.658 15.174 1.00 15.61 311 ALA A N 1
ATOM 2160 C CA . ALA A 1 314 ? -1.943 57.057 13.857 1.00 15.90 311 ALA A CA 1
ATOM 2161 C C . ALA A 1 314 ? -3.252 56.915 13.116 1.00 16.32 311 ALA A C 1
ATOM 2162 O O . ALA A 1 314 ? -3.723 55.800 12.897 1.00 15.14 311 ALA A O 1
ATOM 2164 N N . PRO A 1 315 ? -3.818 58.044 12.691 1.00 18.02 312 PRO A N 1
ATOM 2165 C CA . PRO A 1 315 ? -5.032 58.054 11.872 1.00 18.60 312 PRO A CA 1
ATOM 2166 C C . PRO A 1 315 ? -4.888 57.286 10.553 1.00 18.65 312 PRO A C 1
ATOM 2167 O O . PRO A 1 315 ? -5.914 56.822 10.006 1.00 19.68 312 PRO A O 1
ATOM 2171 N N . SER A 1 316 ? -3.665 57.125 10.042 1.00 17.57 313 SER A N 1
ATOM 2172 C CA . SER A 1 316 ? -3.474 56.379 8.786 1.00 17.62 313 SER A CA 1
ATOM 2173 C C . SER A 1 316 ? -3.444 54.849 8.964 1.00 17.34 313 SER A C 1
ATOM 2174 O O . SER A 1 316 ? -3.473 54.078 7.986 1.00 18.42 313 SER A O 1
ATOM 2177 N N . ILE A 1 317 ? -3.438 54.410 10.207 1.00 15.23 314 ILE A N 1
ATOM 2178 C CA . ILE A 1 317 ? -3.569 52.975 10.524 1.00 14.73 314 ILE A CA 1
ATOM 2179 C C . ILE A 1 317 ? -5.037 52.675 10.782 1.00 14.71 314 ILE A C 1
ATOM 2180 O O . ILE A 1 317 ? -5.674 53.301 11.632 1.00 14.58 314 ILE A O 1
ATOM 2185 N N . ASP A 1 318 ? -5.569 51.691 10.061 1.00 14.85 315 ASP A N 1
ATOM 2186 C CA . ASP A 1 318 ? -6.996 51.400 10.095 1.00 15.78 315 ASP A CA 1
ATOM 2187 C C . ASP A 1 318 ? -7.499 50.573 11.271 1.00 14.06 315 ASP A C 1
ATOM 2188 O O . ASP A 1 318 ? -8.647 50.750 11.691 1.00 15.12 315 ASP A O 1
ATOM 2193 N N . LEU A 1 319 ? -6.680 49.668 11.778 1.00 13.65 316 LEU A N 1
ATOM 2194 C CA . LEU A 1 319 ? -7.037 48.869 12.953 1.00 13.03 316 LEU A CA 1
ATOM 2195 C C . LEU A 1 319 ? -5.804 48.419 13.686 1.00 12.44 316 LEU A C 1
ATOM 2196 O O . LEU A 1 319 ? -4.696 48.460 13.154 1.00 11.90 316 LEU A O 1
ATOM 2201 N N . ILE A 1 320 ? -6.022 48.078 14.958 1.00 12.17 317 ILE A N 1
ATOM 2202 C CA . ILE A 1 320 ? -5.005 47.552 15.861 1.00 12.90 317 ILE A CA 1
ATOM 2203 C C . ILE A 1 320 ? -5.391 46.112 16.187 1.00 12.22 317 ILE A C 1
ATOM 2204 O O . ILE A 1 320 ? -6.452 45.877 16.769 1.00 12.88 317 ILE A O 1
ATOM 2209 N N . ALA A 1 321 ? -4.490 45.174 15.883 1.00 11.86 318 ALA A N 1
ATOM 2210 C CA . ALA A 1 321 ? -4.766 43.732 15.912 1.00 12.44 318 ALA A CA 1
ATOM 2211 C C . ALA A 1 321 ? -3.993 43.004 16.973 1.00 12.96 318 ALA A C 1
ATOM 2212 O O . ALA A 1 321 ? -2.755 43.067 17.002 1.00 13.52 318 ALA A O 1
ATOM 2214 N N . PRO A 1 322 ? -4.689 42.246 17.827 1.00 13.37 319 PRO A N 1
ATOM 2215 C CA . PRO A 1 322 ? -3.951 41.523 18.863 1.00 13.00 319 PRO A CA 1
ATOM 2216 C C . PRO A 1 322 ? -3.317 40.244 18.314 1.00 13.27 319 PRO A C 1
ATOM 2217 O O . PRO A 1 322 ? -3.886 39.585 17.400 1.00 13.35 319 PRO A O 1
ATOM 2221 N N . ASP A 1 323 ? -2.141 39.920 18.844 1.00 12.80 320 ASP A N 1
ATOM 2222 C CA . ASP A 1 323 ? -1.487 38.641 18.642 1.00 13.22 320 ASP A CA 1
ATOM 2223 C C . ASP A 1 323 ? -1.660 37.803 19.897 1.00 13.95 320 ASP A C 1
ATOM 2224 O O . ASP A 1 323 ? -1.053 38.119 20.923 1.00 14.20 320 ASP A O 1
ATOM 2229 N N . ILE A 1 324 ? -2.451 36.721 19.812 1.00 12.47 321 ILE A N 1
ATOM 2230 C CA . ILE A 1 324 ? -2.927 36.022 21.026 1.00 13.25 321 ILE A CA 1
ATOM 2231 C C . ILE A 1 324 ? -2.316 34.623 21.158 1.00 13.26 321 ILE A C 1
ATOM 2232 O O . ILE A 1 324 ? -2.688 33.689 20.435 1.00 13.82 321 ILE A O 1
ATOM 2237 N N . TYR A 1 325 ? -1.387 34.503 22.087 1.00 13.30 322 TYR A N 1
ATOM 2238 C CA . TYR A 1 325 ? -0.726 33.243 22.398 1.00 13.52 322 TYR A CA 1
ATOM 2239 C C . TYR A 1 325 ? -1.004 32.886 23.834 1.00 15.08 322 TYR A C 1
ATOM 2240 O O . TYR A 1 325 ? -0.109 32.453 24.553 1.00 17.61 322 TYR A O 1
ATOM 2257 N N . LYS A 1 327 ? -3.449 30.360 25.707 1.00 18.24 324 LYS A N 1
ATOM 2258 C CA . LYS A 1 327 ? -4.294 29.221 25.380 1.00 18.27 324 LYS A CA 1
ATOM 2259 C C . LYS A 1 327 ? -5.597 29.171 26.231 1.00 16.83 324 LYS A C 1
ATOM 2260 O O . LYS A 1 327 ? -6.608 28.588 25.811 1.00 15.57 324 LYS A O 1
ATOM 2266 N N . GLU A 1 328 ? -5.566 29.763 27.416 1.00 16.54 325 GLU A N 1
ATOM 2267 C CA . GLU A 1 328 ? -6.722 29.715 28.349 1.00 17.35 325 GLU A CA 1
ATOM 2268 C C . GLU A 1 328 ? -7.888 30.534 27.802 1.00 15.52 325 GLU A C 1
ATOM 2269 O O . GLU A 1 328 ? -7.719 31.698 27.471 1.00 13.75 325 GLU A O 1
ATOM 2275 N N . SER A 1 329 ? -9.063 29.938 27.762 1.00 15.43 326 SER A N 1
ATOM 2276 C CA . SER A 1 329 ? -10.221 30.602 27.210 1.00 15.18 326 SER A CA 1
ATOM 2277 C C . SER A 1 329 ? -10.559 31.896 27.935 1.00 16.11 326 SER A C 1
ATOM 2278 O O . SER A 1 329 ? -10.962 32.868 27.279 1.00 15.21 326 SER A O 1
ATOM 2281 N N . VAL A 1 330 ? -10.410 31.913 29.262 1.00 16.68 327 VAL A N 1
ATOM 2282 C CA . VAL A 1 330 ? -10.698 33.104 30.034 1.00 17.86 327 VAL A CA 1
ATOM 2283 C C . VAL A 1 330 ? -9.857 34.265 29.533 1.00 16.71 327 VAL A C 1
ATOM 2284 O O . VAL A 1 330 ? -10.356 35.376 29.419 1.00 17.73 327 VAL A O 1
ATOM 2288 N N . LYS A 1 331 ? -8.604 33.992 29.189 1.00 15.66 328 LYS A N 1
ATOM 2289 C CA . LYS A 1 331 ? -7.683 35.047 28.753 1.00 15.58 328 LYS A CA 1
ATOM 2290 C C . LYS A 1 331 ? -7.947 35.415 27.319 1.00 14.24 328 LYS A C 1
ATOM 2291 O O . LYS A 1 331 ? -7.963 36.593 26.959 1.00 13.43 328 LYS A O 1
ATOM 2297 N N . TYR A 1 332 ? -8.142 34.402 26.508 1.00 13.24 329 TYR A N 1
ATOM 2298 C CA . TYR A 1 332 ? -8.391 34.639 25.079 1.00 13.27 329 TYR A CA 1
ATOM 2299 C C . TYR A 1 332 ? -9.635 35.497 24.891 1.00 13.92 329 TYR A C 1
ATOM 2300 O O . TYR A 1 332 ? -9.606 36.480 24.168 1.00 13.57 329 TYR A O 1
ATOM 2309 N N . GLU A 1 333 ? -10.717 35.146 25.588 1.00 15.09 330 GLU A N 1
ATOM 2310 C CA . GLU A 1 333 ? -11.952 35.946 25.521 1.00 17.93 330 GLU A CA 1
ATOM 2311 C C . GLU A 1 333 ? -11.756 37.400 26.013 1.00 16.22 330 GLU A C 1
ATOM 2312 O O . GLU A 1 333 ? -12.258 38.353 25.442 1.00 14.52 330 GLU A O 1
ATOM 2318 N N . ALA A 1 334 ? -11.005 37.544 27.083 1.00 15.84 331 ALA A N 1
ATOM 2319 C CA . ALA A 1 334 ? -10.671 38.847 27.609 1.00 15.72 331 ALA A CA 1
ATOM 2320 C C . ALA A 1 334 ? -9.899 39.716 26.636 1.00 14.99 331 ALA A C 1
ATOM 2321 O O . ALA A 1 334 ? -10.223 40.915 26.480 1.00 15.57 331 ALA A O 1
ATOM 2323 N N . VAL A 1 335 ? -8.890 39.140 25.974 1.00 14.34 332 VAL A N 1
ATOM 2324 C CA . VAL A 1 335 ? -8.175 39.870 24.901 1.00 14.30 332 VAL A CA 1
ATOM 2325 C C . VAL A 1 335 ? -9.108 40.358 23.794 1.00 14.02 332 VAL A C 1
ATOM 2326 O O . VAL A 1 335 ? -9.102 41.558 23.439 1.00 13.89 332 VAL A O 1
ATOM 2330 N N . LEU A 1 336 ? -9.988 39.477 23.321 1.00 14.73 333 LEU A N 1
ATOM 2331 C CA . LEU A 1 336 ? -10.939 39.838 22.269 1.00 15.20 333 LEU A CA 1
ATOM 2332 C C . LEU A 1 336 ? -11.804 41.000 22.710 1.00 16.00 333 LEU A C 1
ATOM 2333 O O . LEU A 1 336 ? -12.073 41.936 21.939 1.00 16.12 333 LEU A O 1
ATOM 2338 N N . GLY A 1 337 ? -12.185 40.973 23.977 1.00 17.13 334 GLY A N 1
ATOM 2339 C CA . GLY A 1 337 ? -12.971 42.054 24.559 1.00 17.89 334 GLY A CA 1
ATOM 2340 C C . GLY A 1 337 ? -12.271 43.402 24.590 1.00 18.09 334 GLY A C 1
ATOM 2341 O O . GLY A 1 337 ? -12.932 44.459 24.366 1.00 17.82 334 GLY A O 1
ATOM 2342 N N . HIS A 1 338 ? -10.963 43.406 24.855 1.00 16.90 335 HIS A N 1
ATOM 2343 C CA . HIS A 1 338 ? -10.207 44.660 24.882 1.00 17.14 335 HIS A CA 1
ATOM 2344 C C . HIS A 1 338 ? -10.022 45.282 23.522 1.00 17.00 335 HIS A C 1
ATOM 2345 O O . HIS A 1 338 ? -10.007 46.502 23.401 1.00 18.31 335 HIS A O 1
ATOM 2352 N N . TYR A 1 339 ? -9.808 44.460 22.508 1.00 15.04 336 TYR A N 1
ATOM 2353 C CA . TYR A 1 339 ? -9.488 44.946 21.191 1.00 14.74 336 TYR A CA 1
ATOM 2354 C C . TYR A 1 339 ? -10.701 45.232 20.282 1.00 15.27 336 TYR A C 1
ATOM 2355 O O . TYR A 1 339 ? -10.638 46.132 19.434 1.00 15.64 336 TYR A O 1
ATOM 2364 N N . ALA A 1 340 ? -11.781 44.489 20.483 1.00 14.44 337 ALA A N 1
ATOM 2365 C CA . ALA A 1 340 ? -13.031 44.692 19.716 1.00 15.34 337 ALA A CA 1
ATOM 2366 C C . ALA A 1 340 ? -13.743 45.923 20.302 1.00 15.77 337 ALA A C 1
ATOM 2367 O O . ALA A 1 340 ? -14.236 45.884 21.409 1.00 16.78 337 ALA A O 1
ATOM 2369 N N . ARG A 1 341 ? -13.772 47.021 19.549 1.00 16.23 338 ARG A N 1
ATOM 2370 C CA . ARG A 1 341 ? -14.419 48.240 19.977 1.00 16.46 338 ARG A CA 1
ATOM 2371 C C . ARG A 1 341 ? -15.226 48.806 18.815 1.00 16.07 338 ARG A C 1
ATOM 2372 O O . ARG A 1 341 ? -15.022 48.420 17.689 1.00 16.80 338 ARG A O 1
ATOM 2380 N N . PRO A 1 342 ? -16.146 49.727 19.075 1.00 16.73 339 PRO A N 1
ATOM 2381 C CA . PRO A 1 342 ? -16.881 50.353 17.958 1.00 17.21 339 PRO A CA 1
ATOM 2382 C C . PRO A 1 342 ? -15.971 51.053 16.970 1.00 17.15 339 PRO A C 1
ATOM 2383 O O . PRO A 1 342 ? -16.322 51.170 15.786 1.00 17.51 339 PRO A O 1
ATOM 2387 N N . ASN A 1 343 ? -14.807 51.507 17.445 1.00 16.52 340 ASN A N 1
ATOM 2388 C CA . ASN A 1 343 ? -13.845 52.183 16.595 1.00 16.87 340 ASN A CA 1
ATOM 2389 C C . ASN A 1 343 ? -12.558 51.367 16.331 1.00 15.67 340 ASN A C 1
ATOM 2390 O O . ASN A 1 343 ? -11.570 51.907 15.905 1.00 15.93 340 ASN A O 1
ATOM 2395 N N . ASN A 1 344 ? -12.621 50.062 16.549 1.00 14.30 341 ASN A N 1
ATOM 2396 C CA . ASN A 1 344 ? -11.523 49.178 16.250 1.00 14.11 341 ASN A CA 1
ATOM 2397 C C . ASN A 1 344 ? -12.018 47.828 15.796 1.00 13.11 341 ASN A C 1
ATOM 2398 O O . ASN A 1 344 ? -12.527 47.030 16.592 1.00 13.03 341 ASN A O 1
ATOM 2403 N N . ALA A 1 345 ? -11.826 47.553 14.507 1.00 12.19 342 ALA A N 1
ATOM 2404 C CA . ALA A 1 345 ? -12.217 46.295 13.933 1.00 12.54 342 ALA A CA 1
ATOM 2405 C C . ALA A 1 345 ? -11.434 45.178 14.581 1.00 13.43 342 ALA A C 1
ATOM 2406 O O . ALA A 1 345 ? -10.263 45.339 14.835 1.00 13.77 342 ALA A O 1
ATOM 2408 N N . LEU A 1 346 ? -12.071 44.034 14.807 1.00 13.62 343 LEU A N 1
ATOM 2409 C CA . LEU A 1 346 ? -11.377 42.870 15.410 1.00 13.64 343 LEU A CA 1
ATOM 2410 C C . LEU A 1 346 ? -10.747 41.963 14.359 1.00 14.36 343 LEU A C 1
ATOM 2411 O O . LEU A 1 346 ? -11.428 41.336 13.533 1.00 14.75 343 LEU A O 1
ATOM 2416 N N . PHE A 1 347 ? -9.423 41.894 14.394 1.00 13.72 344 PHE A N 1
ATOM 2417 C CA . PHE A 1 347 ? -8.678 41.016 13.531 1.00 14.16 344 PHE A CA 1
ATOM 2418 C C . PHE A 1 347 ? -7.604 40.386 14.380 1.00 13.50 344 PHE A C 1
ATOM 2419 O O . PHE A 1 347 ? -6.727 41.086 14.908 1.00 13.36 344 PHE A O 1
ATOM 2427 N N . VAL A 1 348 ? -7.645 39.064 14.489 1.00 13.15 345 VAL A N 1
ATOM 2428 C CA . VAL A 1 348 ? -6.657 38.336 15.263 1.00 13.31 345 VAL A CA 1
ATOM 2429 C C . VAL A 1 348 ? -5.554 38.004 14.273 1.00 13.89 345 VAL A C 1
ATOM 2430 O O . VAL A 1 348 ? -5.641 37.043 13.519 1.00 14.99 345 VAL A O 1
ATOM 2434 N N . ALA A 1 349 ? -4.544 38.870 14.256 1.00 14.87 346 ALA A N 1
ATOM 2435 C CA . ALA A 1 349 ? -3.515 38.848 13.251 1.00 14.48 346 ALA A CA 1
ATOM 2436 C C . ALA A 1 349 ? -2.598 37.629 13.404 1.00 14.33 346 ALA A C 1
ATOM 2437 O O . ALA A 1 349 ? -1.942 37.251 12.448 1.00 15.08 346 ALA A O 1
ATOM 2439 N N . GLU A 1 350 ? -2.488 37.111 14.630 1.00 14.31 347 GLU A N 1
ATOM 2440 C CA . GLU A 1 350 ? -1.635 35.956 14.952 1.00 13.72 347 GLU A CA 1
ATOM 2441 C C . GLU A 1 350 ? -2.273 35.207 16.091 1.00 12.83 347 GLU A C 1
ATOM 2442 O O . GLU A 1 350 ? -2.752 35.822 17.012 1.00 12.69 347 GLU A O 1
ATOM 2448 N N . THR A 1 351 ? -2.216 33.883 16.080 1.00 11.62 348 THR A N 1
ATOM 2449 C CA . THR A 1 351 ? -2.576 33.130 17.249 1.00 12.03 348 THR A CA 1
ATOM 2450 C C . THR A 1 351 ? -1.776 31.838 17.233 1.00 11.47 348 THR A C 1
ATOM 2451 O O . THR A 1 351 ? -1.168 31.527 16.220 1.00 11.48 348 THR A O 1
ATOM 2455 N N . GLY A 1 352 ? -1.755 31.106 18.342 1.00 11.64 349 GLY A N 1
ATOM 2456 C CA . GLY A 1 352 ? -1.077 29.805 18.421 1.00 11.93 349 GLY A CA 1
ATOM 2457 C C . GLY A 1 352 ? -1.563 28.753 17.446 1.00 11.82 349 GLY A C 1
ATOM 2458 O O . GLY A 1 352 ? -2.708 28.766 16.984 1.00 11.41 349 GLY A O 1
ATOM 2459 N N . ASN A 1 353 ? -0.656 27.846 17.100 1.00 13.02 350 ASN A N 1
ATOM 2460 C CA . ASN A 1 353 ? -1.003 26.721 16.276 1.00 13.30 350 ASN A CA 1
ATOM 2461 C C . ASN A 1 353 ? -0.942 25.411 17.017 1.00 14.29 350 ASN A C 1
ATOM 2462 O O . ASN A 1 353 ? -0.933 24.367 16.397 1.00 14.28 350 ASN A O 1
ATOM 2467 N N . ASP A 1 354 ? -0.947 25.467 18.346 1.00 14.60 351 ASP A N 1
ATOM 2468 C CA . ASP A 1 354 ? -1.283 24.289 19.129 1.00 15.44 351 ASP A CA 1
ATOM 2469 C C . ASP A 1 354 ? -2.794 23.984 18.869 1.00 14.28 351 ASP A C 1
ATOM 2470 O O . ASP A 1 354 ? -3.613 24.921 18.713 1.00 13.30 351 ASP A O 1
ATOM 2475 N N . PRO A 1 355 ? -3.158 22.699 18.793 1.00 14.35 352 PRO A N 1
ATOM 2476 C CA . PRO A 1 355 ? -4.539 22.370 18.422 1.00 14.78 352 PRO A CA 1
ATOM 2477 C C . PRO A 1 355 ? -5.630 23.002 19.272 1.00 14.42 352 PRO A C 1
ATOM 2478 O O . PRO A 1 355 ? -6.712 23.281 18.726 1.00 13.61 352 PRO A O 1
ATOM 2482 N N . ALA A 1 356 ? -5.353 23.273 20.551 1.00 14.40 353 ALA A N 1
ATOM 2483 C CA . ALA A 1 356 ? -6.324 24.002 21.426 1.00 14.84 353 ALA A CA 1
ATOM 2484 C C . ALA A 1 356 ? -6.805 25.351 20.847 1.00 14.44 353 ALA A C 1
ATOM 2485 O O . ALA A 1 356 ? -7.936 25.782 21.145 1.00 13.89 353 ALA A O 1
ATOM 2487 N N . TYR A 1 357 ? -5.976 25.987 20.000 1.00 13.58 354 TYR A N 1
ATOM 2488 C CA . TYR A 1 357 ? -6.304 27.305 19.480 1.00 12.90 354 TYR A CA 1
ATOM 2489 C C . TYR A 1 357 ? -7.351 27.229 18.381 1.00 12.79 354 TYR A C 1
ATOM 2490 O O . TYR A 1 357 ? -8.045 28.217 18.130 1.00 12.76 354 TYR A O 1
ATOM 2499 N N . ALA A 1 358 ? -7.427 26.080 17.710 1.00 12.68 355 ALA A N 1
ATOM 2500 C CA . ALA A 1 358 ? -8.241 25.925 16.482 1.00 12.52 355 ALA A CA 1
ATOM 2501 C C . ALA A 1 358 ? -9.635 26.460 16.670 1.00 12.41 355 ALA A C 1
ATOM 2502 O O . ALA A 1 358 ? -10.128 27.197 15.808 1.00 12.59 355 ALA A O 1
ATOM 2504 N N . ARG A 1 359 ? -10.251 26.142 17.810 1.00 12.14 356 ARG A N 1
ATOM 2505 C CA . ARG A 1 359 ? -11.654 26.475 18.009 1.00 12.38 356 ARG A CA 1
ATOM 2506 C C . ARG A 1 359 ? -11.921 27.983 18.145 1.00 12.13 356 ARG A C 1
ATOM 2507 O O . ARG A 1 359 ? -13.069 28.440 18.022 1.00 12.27 356 ARG A O 1
ATOM 2515 N N . TYR A 1 360 ? -10.891 28.779 18.469 1.00 11.23 357 TYR A N 1
ATOM 2516 C CA . TYR A 1 360 ? -11.091 30.178 18.716 1.00 11.51 357 TYR A CA 1
ATOM 2517 C C . TYR A 1 360 ? -11.448 30.981 17.452 1.00 11.43 357 TYR A C 1
ATOM 2518 O O . TYR A 1 360 ? -11.865 32.106 17.558 1.00 12.45 357 TYR A O 1
ATOM 2527 N N . VAL A 1 361 ? -11.365 30.398 16.257 1.00 10.87 358 VAL A N 1
ATOM 2528 C CA . VAL A 1 361 ? -11.967 31.026 15.096 1.00 11.13 358 VAL A CA 1
ATOM 2529 C C . VAL A 1 361 ? -13.452 31.349 15.363 1.00 11.26 358 VAL A C 1
ATOM 2530 O O . VAL A 1 361 ? -13.963 32.423 14.951 1.00 11.92 358 VAL A O 1
ATOM 2534 N N . PHE A 1 362 ? -14.136 30.449 16.069 1.00 11.78 359 PHE A N 1
ATOM 2535 C CA . PHE A 1 362 ? -15.572 30.601 16.314 1.00 12.88 359 PHE A CA 1
ATOM 2536 C C . PHE A 1 362 ? -15.821 31.749 17.289 1.00 13.86 359 PHE A C 1
ATOM 2537 O O . PHE A 1 362 ? -16.727 32.515 17.074 1.00 15.15 359 PHE A O 1
ATOM 2545 N N . SER A 1 363 ? -14.976 31.893 18.297 1.00 14.92 360 SER A N 1
ATOM 2546 C CA . SER A 1 363 ? -15.071 32.989 19.261 1.00 16.01 360 SER A CA 1
ATOM 2547 C C . SER A 1 363 ? -14.842 34.344 18.608 1.00 15.00 360 SER A C 1
ATOM 2548 O O . SER A 1 363 ? -15.504 35.315 18.941 1.00 14.98 360 SER A O 1
ATOM 2551 N N . THR A 1 364 ? -13.852 34.398 17.718 1.00 14.12 361 THR A N 1
ATOM 2552 C CA . THR A 1 364 ? -13.462 35.639 17.038 1.00 13.84 361 THR A CA 1
ATOM 2553 C C . THR A 1 364 ? -14.537 36.085 16.040 1.00 14.32 361 THR A C 1
ATOM 2554 O O . THR A 1 364 ? -14.975 37.239 16.057 1.00 14.19 361 THR A O 1
ATOM 2558 N N . LEU A 1 365 ? -14.988 35.166 15.188 1.00 14.44 362 LEU A N 1
ATOM 2559 C CA . LEU A 1 365 ? -16.055 35.486 14.270 1.00 15.05 362 LEU A CA 1
ATOM 2560 C C . LEU A 1 365 ? -17.379 35.789 15.004 1.00 15.25 362 LEU A C 1
ATOM 2561 O O . LEU A 1 365 ? -18.173 36.652 14.560 1.00 16.34 362 LEU A O 1
ATOM 2566 N N . GLY A 1 366 ? -17.599 35.108 16.123 1.00 15.54 363 GLY A N 1
ATOM 2567 C CA . GLY A 1 366 ? -18.777 35.328 16.982 1.00 16.62 363 GLY A CA 1
ATOM 2568 C C . GLY A 1 366 ? -18.820 36.685 17.677 1.00 17.34 363 GLY A C 1
ATOM 2569 O O . GLY A 1 366 ? -19.888 37.100 18.115 1.00 20.78 363 GLY A O 1
ATOM 2570 N N . LYS A 1 367 ? -17.668 37.372 17.764 1.00 16.85 364 LYS A N 1
ATOM 2571 C CA . LYS A 1 367 ? -17.544 38.724 18.334 1.00 17.18 364 LYS A CA 1
ATOM 2572 C C . LYS A 1 367 ? -17.335 39.788 17.234 1.00 16.14 364 LYS A C 1
ATOM 2573 O O . LYS A 1 367 ? -16.717 40.824 17.444 1.00 15.74 364 LYS A O 1
ATOM 2579 N N . GLN A 1 368 ? -17.854 39.490 16.065 1.00 15.20 365 GLN A N 1
ATOM 2580 C CA . GLN A 1 368 ? -17.816 40.368 14.914 1.00 15.32 365 GLN A CA 1
ATOM 2581 C C . GLN A 1 368 ? -16.417 40.567 14.331 1.00 14.23 365 GLN A C 1
ATOM 2582 O O . GLN A 1 368 ? -16.137 41.607 13.695 1.00 14.69 365 GLN A O 1
ATOM 2588 N N . GLY A 1 369 ? -15.542 39.575 14.505 1.00 13.83 366 GLY A N 1
ATOM 2589 C CA . GLY A 1 369 ? -14.224 39.606 13.889 1.00 13.40 366 GLY A CA 1
ATOM 2590 C C . GLY A 1 369 ? -14.246 39.564 12.365 1.00 13.87 366 GLY A C 1
ATOM 2591 O O . GLY A 1 369 ? -15.057 38.871 11.769 1.00 14.58 366 GLY A O 1
ATOM 2592 N N . ILE A 1 370 ? -13.316 40.278 11.741 1.00 13.54 367 ILE A N 1
ATOM 2593 C CA . ILE A 1 370 ? -13.147 40.230 10.280 1.00 14.27 367 ILE A CA 1
ATOM 2594 C C . ILE A 1 370 ? -12.069 39.265 9.800 1.00 13.93 367 ILE A C 1
ATOM 2595 O O . ILE A 1 370 ? -11.914 39.045 8.594 1.00 14.29 367 ILE A O 1
ATOM 2600 N N . GLY A 1 371 ? -11.333 38.676 10.729 1.00 12.64 368 GLY A N 1
ATOM 2601 C CA . GLY A 1 371 ? -10.303 37.751 10.363 1.00 12.68 368 GLY A CA 1
ATOM 2602 C C . GLY A 1 371 ? -9.612 37.113 11.526 1.00 12.86 368 GLY A C 1
ATOM 2603 O O . GLY A 1 371 ? -9.706 37.583 12.672 1.00 13.24 368 GLY A O 1
ATOM 2604 N N . TRP A 1 372 ? -8.860 36.063 11.231 1.00 12.33 369 TRP A N 1
ATOM 2605 C CA . TRP A 1 372 ? -8.254 35.252 12.258 1.00 11.66 369 TRP A CA 1
ATOM 2606 C C . TRP A 1 372 ? -7.183 34.447 11.582 1.00 11.40 369 TRP A C 1
ATOM 2607 O O . TRP A 1 372 ? -7.369 34.066 10.433 1.00 12.08 369 TRP A O 1
ATOM 2618 N N . SER A 1 373 ? -6.055 34.238 12.248 1.00 11.91 370 SER A N 1
ATOM 2619 C CA . SER A 1 373 ? -4.852 33.679 11.617 1.00 12.64 370 SER A CA 1
ATOM 2620 C C . SER A 1 373 ? -3.895 32.899 12.555 1.00 13.32 370 SER A C 1
ATOM 2621 O O . SER A 1 373 ? -3.172 33.499 13.364 1.00 13.87 370 SER A O 1
ATOM 2624 N N . PRO A 1 374 ? -3.851 31.559 12.405 1.00 13.05 371 PRO A N 1
ATOM 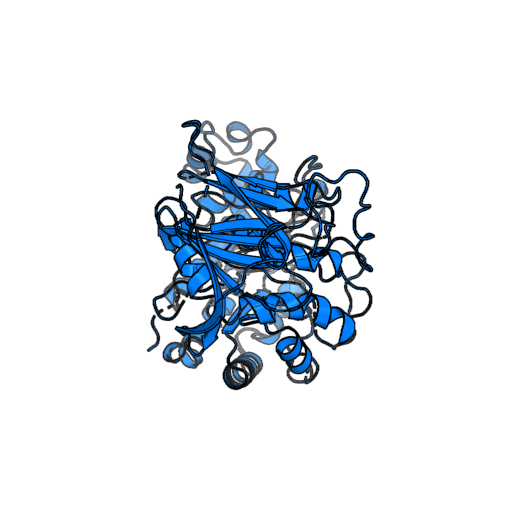2625 C CA . PRO A 1 374 ? -2.839 30.784 13.129 1.00 13.14 371 PRO A CA 1
ATOM 2626 C C . PRO A 1 374 ? -1.455 31.060 12.557 1.00 12.96 371 PRO A C 1
ATOM 2627 O O . PRO A 1 374 ? -1.282 31.117 11.302 1.00 12.63 371 PRO A O 1
ATOM 2631 N N . PHE A 1 375 ? -0.482 31.212 13.459 1.00 12.48 372 PHE A N 1
ATOM 2632 C CA . PHE A 1 375 ? 0.901 31.467 13.101 1.00 12.53 372 PHE A CA 1
ATOM 2633 C C . PHE A 1 375 ? 1.700 30.179 12.978 1.00 13.01 372 PHE A C 1
ATOM 2634 O O . PHE A 1 375 ? 1.615 29.289 13.843 1.00 14.25 372 PHE A O 1
ATOM 2642 N N . GLY A 1 376 ? 2.478 30.073 11.890 1.00 13.64 373 GLY A N 1
ATOM 2643 C CA . GLY A 1 376 ? 3.440 29.032 11.697 1.00 13.80 373 GLY A CA 1
ATOM 2644 C C . GLY A 1 376 ? 3.043 27.901 10.826 1.00 14.61 373 GLY A C 1
ATOM 2645 O O . GLY A 1 376 ? 3.406 26.736 11.093 1.00 14.19 373 GLY A O 1
ATOM 2654 N N . ASP A 1 378 ? 3.613 26.272 7.972 1.00 15.36 375 ASP A N 1
ATOM 2655 C CA . ASP A 1 378 ? 4.395 25.757 6.873 1.00 14.55 375 ASP A CA 1
ATOM 2656 C C . ASP A 1 378 ? 5.129 24.479 7.300 1.00 14.01 375 ASP A C 1
ATOM 2657 O O . ASP A 1 378 ? 5.166 24.141 8.496 1.00 14.37 375 ASP A O 1
ATOM 2662 N N . TYR A 1 379 ? 5.721 23.821 6.326 1.00 13.32 376 TYR A N 1
ATOM 2663 C CA . TYR A 1 379 ? 6.473 22.596 6.559 1.00 15.02 376 TYR A CA 1
ATOM 2664 C C . TYR A 1 379 ? 7.999 22.800 6.535 1.00 15.93 376 TYR A C 1
ATOM 2665 O O . TYR A 1 379 ? 8.771 21.886 6.197 1.00 16.66 376 TYR A O 1
ATOM 2674 N N . THR A 1 380 ? 8.440 23.987 6.904 1.00 15.08 377 THR A N 1
ATOM 2675 C CA . THR A 1 380 ? 9.879 24.274 6.902 1.00 16.37 377 THR A CA 1
ATOM 2676 C C . THR A 1 380 ? 10.641 23.646 8.077 1.00 17.26 377 THR A C 1
ATOM 2677 O O . THR A 1 380 ? 11.878 23.691 8.096 1.00 20.93 377 THR A O 1
ATOM 2681 N N . GLY A 1 381 ? 9.918 23.077 9.041 1.00 16.94 378 GLY A N 1
ATOM 2682 C CA . GLY A 1 381 ? 10.489 22.335 10.180 1.00 17.13 378 GLY A CA 1
ATOM 2683 C C . GLY A 1 381 ? 10.456 23.100 11.493 1.00 17.30 378 GLY A C 1
ATOM 2684 O O . GLY A 1 381 ? 10.800 22.547 12.570 1.00 17.87 378 GLY A O 1
ATOM 2685 N N . TYR A 1 382 ? 10.071 24.371 11.430 1.00 16.58 379 TYR A N 1
ATOM 2686 C CA . TYR A 1 382 ? 10.132 25.210 12.617 1.00 15.66 379 TYR A CA 1
ATOM 2687 C C . TYR A 1 382 ? 8.834 25.017 13.337 1.00 15.61 379 TYR A C 1
ATOM 2688 O O . TYR A 1 382 ? 7.791 24.888 12.707 1.00 17.13 379 TYR A O 1
ATOM 2697 N N . GLY A 1 383 ? 8.901 25.040 14.660 1.00 15.71 380 GLY A N 1
ATOM 2698 C CA . GLY A 1 383 ? 7.723 25.041 15.494 1.00 15.29 380 GLY A CA 1
ATOM 2699 C C . GLY A 1 383 ? 7.987 25.949 16.656 1.00 15.11 380 GLY A C 1
ATOM 2700 O O . GLY A 1 383 ? 9.091 25.939 17.185 1.00 13.69 380 GLY A O 1
ATOM 2701 N N . ASN A 1 384 ? 6.977 26.733 17.057 1.00 13.72 381 ASN A N 1
ATOM 2702 C CA . ASN A 1 384 ? 7.210 27.765 18.059 1.00 13.88 381 ASN A CA 1
ATOM 2703 C C . ASN A 1 384 ? 6.773 27.404 19.477 1.00 14.46 381 ASN A C 1
ATOM 2704 O O . ASN A 1 384 ? 6.673 28.290 20.323 1.00 14.18 381 ASN A O 1
ATOM 2709 N N . TYR A 1 385 ? 6.539 26.118 19.726 1.00 15.02 382 TYR A N 1
ATOM 2710 C CA . TYR A 1 385 ? 6.386 25.611 21.090 1.00 16.73 382 TYR A CA 1
ATOM 2711 C C . TYR A 1 385 ? 7.448 26.288 21.963 1.00 17.53 382 TYR A C 1
ATOM 2712 O O . TYR A 1 385 ? 8.620 26.272 21.585 1.00 17.81 382 TYR A O 1
ATOM 2721 N N . PRO A 1 386 ? 7.083 26.823 23.151 1.00 18.15 383 PRO A N 1
ATOM 2722 C CA . PRO A 1 386 ? 5.836 26.710 23.946 1.00 18.65 383 PRO A CA 1
ATOM 2723 C C . PRO A 1 386 ? 4.639 27.563 23.552 1.00 19.26 383 PRO A C 1
ATOM 2724 O O . PRO A 1 386 ? 3.553 27.366 24.115 1.00 19.63 383 PRO A O 1
ATOM 2728 N N . LEU A 1 387 ? 4.807 28.487 22.601 1.00 18.33 384 LEU A N 1
ATOM 2729 C CA . LEU A 1 387 ? 3.680 29.228 22.052 1.00 18.53 384 LEU A CA 1
ATOM 2730 C C . LEU A 1 387 ? 2.694 28.339 21.302 1.00 19.65 384 LEU A C 1
ATOM 2731 O O . LEU A 1 387 ? 1.497 28.349 21.602 1.00 21.07 384 LEU A O 1
ATOM 2736 N N . GLY A 1 388 ? 3.190 27.596 20.321 1.00 17.49 385 GLY A N 1
ATOM 2737 C CA . GLY A 1 388 ? 2.363 26.771 19.498 1.00 16.85 385 GLY A CA 1
ATOM 2738 C C . GLY A 1 388 ? 2.804 25.324 19.541 1.00 16.34 385 GLY A C 1
ATOM 2739 O O . GLY A 1 388 ? 3.266 24.835 20.544 1.00 16.14 385 GLY A O 1
ATOM 2740 N N . ALA A 1 389 ? 2.620 24.668 18.417 1.00 16.73 386 ALA A N 1
ATOM 2741 C CA . ALA A 1 389 ? 2.968 23.310 18.216 1.00 16.66 386 ALA A CA 1
ATOM 2742 C C . ALA A 1 389 ? 4.488 23.137 18.142 1.00 17.22 386 ALA A C 1
ATOM 2743 O O . ALA A 1 389 ? 5.175 23.935 17.505 1.00 17.67 386 ALA A O 1
ATOM 2745 N N . ALA A 1 390 ? 4.965 22.036 18.697 1.00 17.62 387 ALA A N 1
ATOM 2746 C CA . ALA A 1 390 ? 6.367 21.649 18.607 1.00 18.39 387 ALA A CA 1
ATOM 2747 C C . ALA A 1 390 ? 6.726 21.201 17.199 1.00 18.47 387 ALA A C 1
ATOM 2748 O O . ALA A 1 390 ? 7.836 21.494 16.687 1.00 18.21 387 ALA A O 1
ATOM 2750 N N . LYS A 1 391 ? 5.794 20.489 16.595 1.00 19.06 388 LYS A N 1
ATOM 2751 C CA . LYS A 1 391 ? 5.962 19.918 15.241 1.00 20.72 388 LYS A CA 1
ATOM 2752 C C . LYS A 1 391 ? 4.758 20.280 14.381 1.00 19.40 388 LYS A C 1
ATOM 2753 O O . LYS A 1 391 ? 3.623 20.116 14.843 1.00 18.61 388 LYS A O 1
ATOM 2759 N N . VAL A 1 392 ? 5.007 20.778 13.171 1.00 17.68 389 VAL A N 1
ATOM 2760 C CA . VAL A 1 392 ? 3.955 21.154 12.239 1.00 17.95 389 VAL A CA 1
ATOM 2761 C C . VAL A 1 392 ? 3.992 20.166 11.080 1.00 18.85 389 VAL A C 1
ATOM 2762 O O . VAL A 1 392 ? 4.906 20.195 10.258 1.00 19.91 389 VAL A O 1
ATOM 2766 N N . ASP A 1 393 ? 3.035 19.252 11.076 1.00 18.39 390 ASP A N 1
ATOM 2767 C CA . ASP A 1 393 ? 2.933 18.225 10.047 1.00 19.41 390 ASP A CA 1
ATOM 2768 C C . ASP A 1 393 ? 1.478 18.159 9.578 1.00 18.72 390 ASP A C 1
ATOM 2769 O O . ASP A 1 393 ? 0.644 18.912 10.047 1.00 16.61 390 ASP A O 1
ATOM 2774 N N . GLU A 1 394 ? 1.203 17.272 8.627 1.00 18.45 391 GLU A N 1
ATOM 2775 C CA . GLU A 1 394 ? -0.114 17.215 8.043 1.00 20.16 391 GLU A CA 1
ATOM 2776 C C . GLU A 1 394 ? -1.167 17.053 9.144 1.00 18.45 391 GLU A C 1
ATOM 2777 O O . GLU A 1 394 ? -2.193 17.737 9.075 1.00 19.08 391 GLU A O 1
ATOM 2783 N N . ALA A 1 395 ? -0.907 16.201 10.146 1.00 17.45 392 ALA A N 1
ATOM 2784 C CA . ALA A 1 395 ? -1.909 15.933 11.237 1.00 18.09 392 ALA A CA 1
ATOM 2785 C C . ALA A 1 395 ? -2.265 17.188 11.979 1.00 18.44 392 ALA A C 1
ATOM 2786 O O . ALA A 1 395 ? -3.429 17.427 12.271 1.00 18.15 392 ALA A O 1
ATOM 2788 N N . LEU A 1 396 ? -1.263 17.990 12.308 1.00 17.43 393 LEU A N 1
ATOM 2789 C CA . LEU A 1 396 ? -1.518 19.284 12.974 1.00 15.91 393 LEU A CA 1
ATOM 2790 C C . LEU A 1 396 ? -2.364 20.216 12.119 1.00 15.70 393 LEU A C 1
ATOM 2791 O O . LEU A 1 396 ? -3.335 20.783 12.594 1.00 15.09 393 LEU A O 1
ATOM 2796 N N . ILE A 1 397 ? -1.997 20.357 10.857 1.00 15.22 394 ILE A N 1
ATOM 2797 C CA . ILE A 1 397 ? -2.674 21.299 9.983 1.00 16.24 394 ILE A CA 1
ATOM 2798 C C . ILE A 1 397 ? -4.119 20.874 9.771 1.00 15.95 394 ILE A C 1
ATOM 2799 O O . ILE A 1 397 ? -4.980 21.716 9.743 1.00 14.06 394 ILE A O 1
ATOM 2804 N N . GLU A 1 398 ? -4.364 19.564 9.659 1.00 15.85 395 GLU A N 1
ATOM 2805 C CA . GLU A 1 398 ? -5.731 19.030 9.606 1.00 16.93 395 GLU A CA 1
ATOM 2806 C C . GLU A 1 398 ? -6.681 19.518 10.718 1.00 15.86 395 GLU A C 1
ATOM 2807 O O . GLU A 1 398 ? -7.887 19.705 10.481 1.00 14.78 395 GLU A O 1
ATOM 2813 N N . VAL A 1 399 ? -6.136 19.721 11.916 1.00 15.08 396 VAL A N 1
ATOM 2814 C CA . VAL A 1 399 ? -6.924 20.231 13.014 1.00 15.40 396 VAL A CA 1
ATOM 2815 C C . VAL A 1 399 ? -7.510 21.600 12.639 1.00 14.44 396 VAL A C 1
ATOM 2816 O O . VAL A 1 399 ? -8.701 21.861 12.836 1.00 15.59 396 VAL A O 1
ATOM 2820 N N . PHE A 1 400 ? -6.677 22.455 12.056 1.00 13.67 397 PHE A N 1
ATOM 2821 C CA . PHE A 1 400 ? -7.098 23.806 11.685 1.00 12.66 397 PHE A CA 1
ATOM 2822 C C . PHE A 1 400 ? -7.853 23.776 10.355 1.00 12.51 397 PHE A C 1
ATOM 2823 O O . PHE A 1 400 ? -8.771 24.598 10.124 1.00 12.88 397 PHE A O 1
ATOM 2831 N N . ALA A 1 401 ? -7.445 22.883 9.469 1.00 12.04 398 ALA A N 1
ATOM 2832 C CA . ALA A 1 401 ? -8.097 22.732 8.154 1.00 12.49 398 ALA A CA 1
ATOM 2833 C C . ALA A 1 401 ? -9.596 22.475 8.256 1.00 12.69 398 ALA A C 1
ATOM 2834 O O . ALA A 1 401 ? -10.356 22.996 7.435 1.00 12.38 398 ALA A O 1
ATOM 2836 N N . ALA A 1 402 ? -10.012 21.661 9.245 1.00 12.90 399 ALA A N 1
ATOM 2837 C CA . ALA A 1 402 ? -11.433 21.222 9.331 1.00 13.64 399 ALA A CA 1
ATOM 2838 C C . ALA A 1 402 ? -12.335 22.453 9.486 1.00 13.75 399 ALA A C 1
ATOM 2839 O O . ALA A 1 402 ? -13.402 22.509 8.880 1.00 13.41 399 ALA A O 1
ATOM 2841 N N . ASN A 1 403 ? -11.902 23.462 10.254 1.00 13.39 400 ASN A N 1
ATOM 2842 C CA . ASN A 1 403 ? -12.709 24.692 10.397 1.00 13.02 400 ASN A CA 1
ATOM 2843 C C . ASN A 1 403 ? -12.747 25.580 9.146 1.00 13.54 400 ASN A C 1
ATOM 2844 O O . ASN A 1 403 ? -13.797 26.136 8.771 1.00 12.89 400 ASN A O 1
ATOM 2849 N N . TYR A 1 404 ? -11.620 25.672 8.454 1.00 13.26 401 TYR A N 1
ATOM 2850 C CA . TYR A 1 404 ? -11.528 26.490 7.253 1.00 12.39 401 TYR A CA 1
ATOM 2851 C C . TYR A 1 404 ? -12.242 25.839 6.061 1.00 13.07 401 TYR A C 1
ATOM 2852 O O . TYR A 1 404 ? -12.845 26.522 5.229 1.00 13.05 401 TYR A O 1
ATOM 2861 N N . ARG A 1 405 ? -12.210 24.523 5.983 1.00 14.33 402 ARG A N 1
ATOM 2862 C CA . ARG A 1 405 ? -12.964 23.843 4.935 1.00 15.39 402 ARG A CA 1
ATOM 2863 C C . ARG A 1 405 ? -14.475 24.141 5.067 1.00 14.69 402 ARG A C 1
ATOM 2864 O O . ARG A 1 405 ? -15.172 24.262 4.060 1.00 14.73 402 ARG A O 1
ATOM 2872 N N . LEU A 1 406 ? -14.947 24.227 6.309 1.00 13.18 403 LEU A N 1
ATOM 2873 C CA . LEU A 1 406 ? -16.346 24.542 6.594 1.00 12.91 403 LEU A CA 1
ATOM 2874 C C . LEU A 1 406 ? -16.639 26.012 6.290 1.00 13.29 403 LEU A C 1
ATOM 2875 O O . LEU A 1 406 ? -17.642 26.310 5.612 1.00 12.91 403 LEU A O 1
ATOM 2880 N N . LEU A 1 407 ? -15.759 26.907 6.774 1.00 12.84 404 LEU A N 1
ATOM 2881 C CA . LEU A 1 407 ? -16.066 28.329 6.791 1.00 13.67 404 LEU A CA 1
ATOM 2882 C C . LEU A 1 407 ? -15.802 29.007 5.424 1.00 14.05 404 LEU A C 1
ATOM 2883 O O . LEU A 1 407 ? -16.458 29.995 5.117 1.00 15.09 404 LEU A O 1
ATOM 2888 N N . ALA A 1 408 ? -14.800 28.547 4.669 1.00 14.35 405 ALA A N 1
ATOM 2889 C CA . ALA A 1 408 ? -14.350 29.265 3.457 1.00 15.35 405 ALA A CA 1
ATOM 2890 C C . ALA A 1 408 ? -15.456 29.487 2.413 1.00 15.56 405 ALA A C 1
ATOM 2891 O O . ALA A 1 408 ? -15.611 30.592 1.879 1.00 15.33 405 ALA A O 1
ATOM 2893 N N . PRO A 1 409 ? -16.239 28.437 2.115 1.00 16.50 406 PRO A N 1
ATOM 2894 C CA . PRO A 1 409 ? -17.340 28.585 1.141 1.00 16.65 406 PRO A CA 1
ATOM 2895 C C . PRO A 1 409 ? -18.422 29.549 1.610 1.00 16.45 406 PRO A C 1
ATOM 2896 O O . PRO A 1 409 ? -19.139 30.123 0.788 1.00 16.98 406 PRO A O 1
ATOM 2908 N N . ALA A 1 411 ? -17.697 32.273 3.623 1.00 14.78 408 ALA A N 1
ATOM 2909 C CA . ALA A 1 411 ? -17.005 33.460 4.147 1.00 14.70 408 ALA A CA 1
ATOM 2910 C C . ALA A 1 411 ? -17.644 34.777 3.674 1.00 13.65 408 ALA A C 1
ATOM 2911 O O . ALA A 1 411 ? -17.839 35.698 4.433 1.00 12.04 408 ALA A O 1
ATOM 2913 N N . ARG A 1 412 ? -17.982 34.870 2.395 1.00 13.99 409 ARG A N 1
ATOM 2914 C CA . ARG A 1 412 ? -18.622 36.120 1.916 1.00 14.18 409 ARG A CA 1
ATOM 2915 C C . ARG A 1 412 ? -19.980 36.319 2.596 1.00 15.11 409 ARG A C 1
ATOM 2916 O O . ARG A 1 412 ? -20.367 37.448 2.945 1.00 14.25 409 ARG A O 1
ATOM 2924 N N . GLU A 1 413 ? -20.713 35.228 2.787 1.00 15.79 410 GLU A N 1
ATOM 2925 C CA . GLU A 1 413 ? -22.042 35.354 3.378 1.00 17.15 410 GLU A CA 1
ATOM 2926 C C . GLU A 1 413 ? -21.914 35.747 4.844 1.00 16.36 410 GLU A C 1
ATOM 2927 O O . GLU A 1 413 ? -22.548 36.725 5.285 1.00 14.95 410 GLU A O 1
ATOM 2933 N N . LEU A 1 414 ? -21.016 35.072 5.562 1.00 15.76 411 LEU A N 1
ATOM 2934 C CA . LEU A 1 414 ? -20.752 35.426 6.976 1.00 15.42 411 LEU A CA 1
ATOM 2935 C C . LEU A 1 414 ? -20.244 36.862 7.164 1.00 14.10 411 LEU A C 1
ATOM 2936 O O . LEU A 1 414 ? -20.629 37.546 8.091 1.00 13.88 411 LEU A O 1
ATOM 2941 N N . ALA A 1 415 ? -19.383 37.302 6.264 1.00 13.62 412 ALA A N 1
ATOM 2942 C CA . ALA A 1 415 ? -18.793 38.609 6.362 1.00 14.15 412 ALA A CA 1
ATOM 2943 C C . ALA A 1 415 ? -19.904 39.639 6.265 1.00 14.03 412 ALA A C 1
ATOM 2944 O O . ALA A 1 415 ? -19.914 40.571 7.013 1.00 14.26 412 ALA A O 1
ATOM 2946 N N . ARG A 1 416 ? -20.824 39.461 5.324 1.00 14.80 413 ARG A N 1
ATOM 2947 C CA . ARG A 1 416 ? -21.891 40.416 5.127 1.00 15.56 413 ARG A CA 1
ATOM 2948 C C . ARG A 1 416 ? -22.816 40.386 6.318 1.00 15.20 413 ARG A C 1
ATOM 2949 O O . ARG A 1 416 ? -23.144 41.424 6.888 1.00 14.23 413 ARG A O 1
ATOM 2957 N N . LEU A 1 417 ? -23.270 39.189 6.686 1.00 14.49 414 LEU A N 1
ATOM 2958 C CA . LEU A 1 417 ? -24.201 39.084 7.834 1.00 14.05 414 LEU A CA 1
ATOM 2959 C C . LEU A 1 417 ? -23.603 39.614 9.136 1.00 13.62 414 LEU A C 1
ATOM 2960 O O . LEU A 1 417 ? -24.298 40.211 9.989 1.00 14.29 414 LEU A O 1
ATOM 2965 N N . SER A 1 418 ? -22.307 39.397 9.303 1.00 13.49 415 SER A N 1
ATOM 2966 C CA . SER A 1 418 ? -21.606 39.910 10.485 1.00 13.25 415 SER A CA 1
ATOM 2967 C C . SER A 1 418 ? -21.614 41.434 10.488 1.00 13.77 415 SER A C 1
ATOM 2968 O O . SER A 1 418 ? -21.878 42.058 11.507 1.00 13.35 415 SER A O 1
ATOM 2971 N N . PHE A 1 419 ? -21.284 42.019 9.344 1.00 14.24 416 PHE A N 1
ATOM 2972 C CA . PHE A 1 419 ? -21.296 43.471 9.181 1.00 14.74 416 PHE A CA 1
ATOM 2973 C C . PHE A 1 419 ? -22.663 44.072 9.463 1.00 15.87 416 PHE A C 1
ATOM 2974 O O . PHE A 1 419 ? -22.767 45.212 9.992 1.00 15.70 416 PHE A O 1
ATOM 2982 N N . GLU A 1 420 ? -23.710 43.304 9.153 1.00 15.39 417 GLU A N 1
ATOM 2983 C CA . GLU A 1 420 ? -25.091 43.747 9.306 1.00 17.44 417 GLU A CA 1
ATOM 2984 C C . GLU A 1 420 ? -25.528 43.577 10.757 1.00 16.19 417 GLU A C 1
ATOM 2985 O O . GLU A 1 420 ? -26.617 44.023 11.148 1.00 15.99 417 GLU A O 1
ATOM 2991 N N . GLY A 1 421 ? -24.650 42.994 11.576 1.00 15.10 418 GLY A N 1
ATOM 2992 C CA . GLY A 1 421 ? -24.911 42.796 12.984 1.00 15.44 418 GLY A CA 1
ATOM 2993 C C . GLY A 1 421 ? -25.749 41.577 13.348 1.00 15.82 418 GLY A C 1
ATOM 2994 O O . GLY A 1 421 ? -26.342 41.529 14.441 1.00 16.44 418 GLY A O 1
ATOM 2995 N N . LYS A 1 422 ? -25.726 40.549 12.497 1.00 15.35 419 LYS A N 1
ATOM 2996 C CA . LYS A 1 422 ? -26.618 39.393 12.652 1.00 15.12 419 LYS A CA 1
ATOM 2997 C C . LYS A 1 422 ? -25.949 38.132 13.234 1.00 14.75 419 LYS A C 1
ATOM 2998 O O . LYS A 1 422 ? -26.623 37.093 13.364 1.00 14.23 419 LYS A O 1
ATOM 3004 N N . VAL A 1 423 ? -24.645 38.200 13.558 1.00 13.60 420 VAL A N 1
ATOM 3005 C CA . VAL A 1 423 ? -23.871 36.988 13.848 1.00 14.11 420 VAL A CA 1
ATOM 3006 C C . VAL A 1 423 ? -23.530 36.885 15.325 1.00 13.99 420 VAL A C 1
ATOM 3007 O O . VAL A 1 423 ? -23.173 37.873 15.952 1.00 14.50 420 VAL A O 1
ATOM 3011 N N . TRP A 1 424 ? -23.675 35.707 15.889 1.00 13.83 421 TRP A N 1
ATOM 3012 C CA . TRP A 1 424 ? -23.218 35.437 17.260 1.00 14.17 421 TRP A CA 1
ATOM 3013 C C . TRP A 1 424 ? -22.605 34.097 17.227 1.00 14.14 421 TRP A C 1
ATOM 3014 O O . TRP A 1 424 ? -22.994 33.249 16.416 1.00 14.29 421 TRP A O 1
ATOM 3025 N N . GLY A 1 425 ? -21.642 33.853 18.099 1.00 14.13 422 GLY A N 1
ATOM 3026 C CA . GLY A 1 425 ? -21.059 32.523 18.188 1.00 14.76 422 GLY A CA 1
ATOM 3027 C C . GLY A 1 425 ? -20.114 32.390 19.347 1.00 14.82 422 GLY A C 1
ATOM 3028 O O . GLY A 1 425 ? -19.930 33.324 20.143 1.00 16.18 422 GLY A O 1
ATOM 3029 N N . GLY A 1 426 ? -19.515 31.234 19.465 1.00 13.76 423 GLY A N 1
ATOM 3030 C CA . GLY A 1 426 ? -18.646 30.975 20.606 1.00 14.16 423 GLY A CA 1
ATOM 3031 C C . GLY A 1 426 ? -17.852 29.710 20.420 1.00 13.98 423 GLY A C 1
ATOM 3032 O O . GLY A 1 426 ? -18.100 28.935 19.501 1.00 13.37 423 GLY A O 1
ATOM 3033 N N . ALA A 1 427 ? -16.804 29.591 21.214 1.00 14.00 424 ALA A N 1
ATOM 3034 C CA . ALA A 1 427 ? -15.966 28.406 21.208 1.00 13.42 424 ALA A CA 1
ATOM 3035 C C . ALA A 1 427 ? -16.057 27.780 22.568 1.00 14.32 424 ALA A C 1
ATOM 3036 O O . ALA A 1 427 ? -16.296 28.474 23.561 1.00 14.43 424 ALA A O 1
ATOM 3038 N N . GLU A 1 428 ? -15.852 26.462 22.608 1.00 14.02 425 GLU A N 1
ATOM 3039 C CA . GLU A 1 428 ? -15.892 25.674 23.790 1.00 14.09 425 GLU A CA 1
ATOM 3040 C C . GLU A 1 428 ? -14.999 26.260 24.877 1.00 14.13 425 GLU A C 1
ATOM 3041 O O . GLU A 1 428 ? -13.796 26.378 24.700 1.00 13.80 425 GLU A O 1
ATOM 3047 N N . PRO A 1 429 ? -15.588 26.655 26.007 1.00 14.77 426 PRO A N 1
ATOM 3048 C CA . PRO A 1 429 ? -14.762 27.089 27.147 1.00 15.06 426 PRO A CA 1
ATOM 3049 C C . PRO A 1 429 ? -13.915 25.974 27.720 1.00 16.38 426 PRO A C 1
ATOM 3050 O O . PRO A 1 429 ? -14.241 24.772 27.577 1.00 15.30 426 PRO A O 1
ATOM 3054 N N . ASP A 1 430 ? -12.813 26.359 28.373 1.00 16.82 427 ASP A N 1
ATOM 3055 C CA . ASP A 1 430 ? -11.997 25.396 29.059 1.00 18.09 427 ASP A CA 1
ATOM 3056 C C . ASP A 1 430 ? -12.805 24.528 30.039 1.00 18.88 427 ASP A C 1
ATOM 3057 O O . ASP A 1 430 ? -12.493 23.354 30.221 1.00 20.41 427 ASP A O 1
ATOM 3062 N N . ASP A 1 431 ? -13.822 25.107 30.677 1.00 19.57 428 ASP A N 1
ATOM 3063 C CA . ASP A 1 431 ? -14.684 24.356 31.615 1.00 20.77 428 ASP A CA 1
ATOM 3064 C C . ASP A 1 431 ? -15.961 23.771 30.959 1.00 20.14 428 ASP A C 1
ATOM 3065 O O . ASP A 1 431 ? -16.814 23.223 31.624 1.00 21.07 428 ASP A O 1
ATOM 3070 N N . ARG A 1 432 ? -16.072 23.901 29.650 1.00 19.09 429 ARG A N 1
ATOM 3071 C CA . ARG A 1 432 ? -17.174 23.331 28.869 1.00 19.72 429 ARG A CA 1
ATOM 3072 C C . ARG A 1 432 ? -18.541 23.923 29.159 1.00 19.30 429 ARG A C 1
ATOM 3073 O O . ARG A 1 432 ? -19.533 23.361 28.734 1.00 19.14 429 ARG A O 1
ATOM 3081 N N . ALA A 1 433 ? -18.598 25.071 29.834 1.00 18.56 430 ALA A N 1
ATOM 3082 C CA . ALA A 1 433 ? -19.857 25.722 30.150 1.00 18.22 430 ALA A CA 1
ATOM 3083 C C . ALA A 1 433 ? -20.643 26.126 28.894 1.00 17.89 430 ALA A C 1
ATOM 3084 O O . ALA A 1 433 ? -20.063 26.538 27.898 1.00 16.66 430 ALA A O 1
ATOM 3086 N N . ALA A 1 434 ? -21.968 26.041 28.970 1.00 16.73 431 ALA A N 1
ATOM 3087 C CA . ALA A 1 434 ? -22.828 26.399 27.834 1.00 15.94 431 ALA A CA 1
ATOM 3088 C C . ALA A 1 434 ? -22.796 27.904 27.607 1.00 15.98 431 ALA A C 1
ATOM 3089 O O . ALA A 1 434 ? -22.571 28.671 28.550 1.00 15.65 431 ALA A O 1
ATOM 3091 N N . GLN A 1 435 ? -22.999 28.311 26.353 1.00 15.06 432 GLN A N 1
ATOM 3092 C CA . GLN A 1 435 ? -23.114 29.713 26.021 1.00 16.12 432 GLN A CA 1
ATOM 3093 C C . GLN A 1 435 ? -24.511 29.987 25.485 1.00 16.84 432 GLN A C 1
ATOM 3094 O O . GLN A 1 435 ? -25.062 29.185 24.731 1.00 16.55 432 GLN A O 1
ATOM 3100 N N . THR A 1 436 ? -25.082 31.107 25.895 1.00 17.74 433 THR A N 1
ATOM 3101 C CA . THR A 1 436 ? -26.404 31.456 25.429 1.00 19.73 433 THR A CA 1
ATOM 3102 C C . THR A 1 436 ? -26.503 32.944 25.140 1.00 20.34 433 THR A C 1
ATOM 3103 O O . THR A 1 436 ? -25.761 33.743 25.729 1.00 19.19 433 THR A O 1
ATOM 3107 N N . THR A 1 437 ? -27.418 33.281 24.230 1.00 19.45 434 THR A N 1
ATOM 3108 C CA . THR A 1 437 ? -27.807 34.657 23.967 1.00 19.79 434 THR A CA 1
ATOM 3109 C C . THR A 1 437 ? -29.295 34.701 23.542 1.00 19.52 434 THR A C 1
ATOM 3110 O O . THR A 1 437 ? -29.938 33.670 23.359 1.00 18.00 434 THR A O 1
ATOM 3114 N N . THR A 1 438 ? -29.828 35.917 23.447 1.00 19.95 435 THR A N 1
ATOM 3115 C CA . THR A 1 438 ? -31.167 36.175 22.941 1.00 19.95 435 THR A CA 1
ATOM 3116 C C . THR A 1 438 ? -31.016 36.878 21.601 1.00 19.62 435 THR A C 1
ATOM 3117 O O . THR A 1 438 ? -30.295 37.843 21.489 1.00 18.65 435 THR A O 1
ATOM 3129 N N . GLY A 1 440 ? -33.559 38.502 19.121 1.00 20.60 437 GLY A N 1
ATOM 3130 C CA . GLY A 1 440 ? -35.002 38.824 19.011 1.00 20.43 437 GLY A CA 1
ATOM 3131 C C . GLY A 1 440 ? -35.887 38.053 19.980 1.00 20.91 437 GLY A C 1
ATOM 3132 O O . GLY A 1 440 ? -35.701 38.132 21.221 1.00 20.91 437 GLY A O 1
ATOM 3133 N N . ASP A 1 441 ? -36.825 37.272 19.413 1.00 20.46 438 ASP A N 1
ATOM 3134 C CA . ASP A 1 441 ? -37.807 36.494 20.173 1.00 21.36 438 ASP A CA 1
ATOM 3135 C C . ASP A 1 441 ? -37.302 35.182 20.735 1.00 20.30 438 ASP A C 1
ATOM 3136 O O . ASP A 1 441 ? -38.004 34.546 21.517 1.00 20.00 438 ASP A O 1
ATOM 3141 N N . TRP A 1 442 ? -36.084 34.810 20.353 1.00 19.43 439 TRP A N 1
ATOM 3142 C CA . TRP A 1 442 ? -35.561 33.451 20.525 1.00 19.36 439 TRP A CA 1
ATOM 3143 C C . TRP A 1 442 ? -34.301 33.430 21.320 1.00 19.03 439 TRP A C 1
ATOM 3144 O O . TRP A 1 442 ? -33.497 34.359 21.275 1.00 19.29 439 TRP A O 1
ATOM 3155 N N . THR A 1 443 ? -34.086 32.344 22.039 1.00 19.48 440 THR A N 1
ATOM 3156 C CA . THR A 1 443 ? -32.817 32.119 22.692 1.00 19.25 440 THR A CA 1
ATOM 3157 C C . THR A 1 443 ? -32.024 31.152 21.850 1.00 18.33 440 THR A C 1
ATOM 3158 O O . THR A 1 443 ? -32.587 30.274 21.211 1.00 17.15 440 THR A O 1
ATOM 3162 N N . VAL A 1 444 ? -30.713 31.315 21.877 1.00 17.74 441 VAL A N 1
ATOM 3163 C CA . VAL A 1 444 ? -29.800 30.477 21.154 1.00 18.01 441 VAL A CA 1
ATOM 3164 C C . VAL A 1 444 ? -28.757 30.004 22.150 1.00 18.19 441 VAL A C 1
ATOM 3165 O O . VAL A 1 444 ? -28.194 30.820 22.894 1.00 18.00 441 VAL A O 1
ATOM 3169 N N . SER A 1 445 ? -28.511 28.688 22.179 1.00 16.48 442 SER A N 1
ATOM 3170 C CA . SER A 1 445 ? -27.523 28.142 23.093 1.00 16.74 442 SER A CA 1
ATOM 3171 C C . SER A 1 445 ? -26.543 27.245 22.395 1.00 14.39 442 SER A C 1
ATOM 3172 O O . SER A 1 445 ? -26.900 26.586 21.417 1.00 14.05 442 SER A O 1
ATOM 3175 N N . LEU A 1 446 ? -25.311 27.282 22.879 1.00 13.92 443 LEU A N 1
ATOM 3176 C CA . LEU A 1 446 ? -24.256 26.357 22.453 1.00 14.61 443 LEU A CA 1
ATOM 3177 C C . LEU A 1 446 ? -23.874 25.484 23.637 1.00 14.57 443 LEU A C 1
ATOM 3178 O O . LEU A 1 446 ? -23.557 25.993 24.731 1.00 14.48 443 LEU A O 1
ATOM 3183 N N . ARG A 1 447 ? -23.940 24.164 23.427 1.00 15.55 444 ARG A N 1
ATOM 3184 C CA . ARG A 1 447 ? -23.608 23.193 24.457 1.00 17.14 444 ARG A CA 1
ATOM 3185 C C . ARG A 1 447 ? -22.546 22.236 23.974 1.00 16.17 444 ARG A C 1
ATOM 3186 O O . ARG A 1 447 ? -22.563 21.781 22.824 1.00 15.30 444 ARG A O 1
ATOM 3194 N N . TYR A 1 448 ? -21.667 21.865 24.897 1.00 15.39 445 TYR A N 1
ATOM 3195 C CA . TYR A 1 448 ? -20.469 21.119 24.555 1.00 14.52 445 TYR A CA 1
ATOM 3196 C C . TYR A 1 448 ? -20.473 19.785 25.271 1.00 14.95 445 TYR A C 1
ATOM 3197 O O . TYR A 1 448 ? -21.070 19.671 26.356 1.00 15.08 445 TYR A O 1
ATOM 3206 N N . GLY A 1 449 ? -19.861 18.789 24.647 1.00 14.80 446 GLY A N 1
ATOM 3207 C CA . GLY A 1 449 ? -19.754 17.461 25.219 1.00 16.22 446 GLY A CA 1
ATOM 3208 C C . GLY A 1 449 ? -20.972 16.562 25.111 1.00 16.16 446 GLY A C 1
ATOM 3209 O O . GLY A 1 449 ? -20.963 15.452 25.672 1.00 17.91 446 GLY A O 1
ATOM 3210 N N . LYS A 1 450 ? -21.988 16.990 24.367 1.00 15.96 447 LYS A N 1
ATOM 3211 C CA . LYS A 1 450 ? -23.185 16.176 24.182 1.00 16.14 447 LYS A CA 1
ATOM 3212 C C . LYS A 1 450 ? -23.015 15.207 23.004 1.00 16.33 447 LYS A C 1
ATOM 3213 O O . LYS A 1 450 ? -22.196 15.435 22.079 1.00 14.48 447 LYS A O 1
ATOM 3219 N N . TRP A 1 451 ? -23.795 14.127 23.051 1.00 16.04 448 TRP A N 1
ATOM 3220 C CA . TRP A 1 451 ? -23.847 13.156 21.947 1.00 16.32 448 TRP A CA 1
ATOM 3221 C C . TRP A 1 451 ? -24.759 13.656 20.850 1.00 16.05 448 TRP A C 1
ATOM 3222 O O . TRP A 1 451 ? -25.236 14.796 20.895 1.00 16.31 448 TRP A O 1
ATOM 3233 N N . GLN A 1 452 ? -25.029 12.834 19.832 1.00 15.83 449 GLN A N 1
ATOM 3234 C CA . GLN A 1 452 ? -25.991 13.256 18.803 1.00 15.01 449 GLN A CA 1
ATOM 3235 C C . GLN A 1 452 ? -27.431 12.857 19.136 1.00 15.55 449 GLN A C 1
ATOM 3236 O O . GLN A 1 452 ? -28.327 13.200 18.384 1.00 15.77 449 GLN A O 1
ATOM 3242 N N . PHE A 1 453 ? -27.631 12.166 20.273 1.00 15.35 450 PHE A N 1
ATOM 3243 C CA . PHE A 1 453 ? -28.909 11.702 20.732 1.00 15.65 450 PHE A CA 1
ATOM 3244 C C . PHE A 1 453 ? -28.947 11.959 22.237 1.00 15.33 450 PHE A C 1
ATOM 3245 O O . PHE A 1 453 ? -27.911 11.907 22.868 1.00 14.83 450 PHE A O 1
ATOM 3253 N N . GLY A 1 454 ? -30.123 12.211 22.790 1.00 14.97 451 GLY A N 1
ATOM 3254 C CA . GLY A 1 454 ? -30.267 12.360 24.242 1.00 16.27 451 GLY A CA 1
ATOM 3255 C C . GLY A 1 454 ? -30.418 13.826 24.641 1.00 16.71 451 GLY A C 1
ATOM 3256 O O . GLY A 1 454 ? -29.637 14.668 24.229 1.00 16.22 451 GLY A O 1
ATOM 3257 N N . ALA A 1 455 ? -31.433 14.120 25.450 1.00 17.77 452 ALA A N 1
ATOM 3258 C CA . ALA A 1 455 ? -31.729 15.479 25.856 1.00 18.77 452 ALA A CA 1
ATOM 3259 C C . ALA A 1 455 ? -30.596 16.099 26.668 1.00 19.45 452 ALA A C 1
ATOM 3260 O O . ALA A 1 455 ? -29.869 15.419 27.394 1.00 21.39 452 ALA A O 1
ATOM 3262 N N . SER A 1 456 ? -30.429 17.399 26.513 1.00 20.48 453 SER A N 1
ATOM 3263 C CA . SER A 1 456 ? -29.344 18.097 27.180 1.00 22.30 453 SER A CA 1
ATOM 3264 C C . SER A 1 456 ? -29.503 17.942 28.676 1.00 23.61 453 SER A C 1
ATOM 3265 O O . SER A 1 456 ? -28.504 17.938 29.390 1.00 23.87 453 SER A O 1
ATOM 3268 N N . ASP A 1 457 ? -30.731 17.752 29.137 1.00 24.62 454 ASP A N 1
ATOM 3269 C CA . ASP A 1 457 ? -30.967 17.641 30.588 1.00 28.21 454 ASP A CA 1
ATOM 3270 C C . ASP A 1 457 ? -30.970 16.204 31.119 1.00 28.91 454 ASP A C 1
ATOM 3271 O O . ASP A 1 457 ? -31.480 15.969 32.224 1.00 29.82 454 ASP A O 1
ATOM 3276 N N . TRP A 1 458 ? -30.415 15.246 30.370 1.00 27.48 455 TRP A N 1
ATOM 3277 C CA . TRP A 1 458 ? -30.327 13.878 30.886 1.00 29.47 455 TRP A CA 1
ATOM 3278 C C . TRP A 1 458 ? -29.087 13.775 31.698 1.00 29.89 455 TRP A C 1
ATOM 3279 O O . TRP A 1 458 ? -27.985 13.620 31.176 1.00 31.04 455 TRP A O 1
ATOM 3290 N N . THR A 1 459 ? -29.258 13.850 33.003 1.00 31.58 456 THR A N 1
ATOM 3291 C CA . THR A 1 459 ? -28.149 13.919 33.897 1.00 30.54 456 THR A CA 1
ATOM 3292 C C . THR A 1 459 ? -27.486 12.538 34.010 1.00 30.66 456 THR A C 1
ATOM 3293 O O . THR A 1 459 ? -26.307 12.429 34.298 1.00 31.35 456 THR A O 1
ATOM 3297 N N . TRP A 1 460 ? -28.224 11.483 33.707 1.00 30.76 457 TRP A N 1
ATOM 3298 C CA . TRP A 1 460 ? -27.662 10.136 33.746 1.00 30.99 457 TRP A CA 1
ATOM 3299 C C . TRP A 1 460 ? -26.724 9.832 32.579 1.00 28.22 457 TRP A C 1
ATOM 3300 O O . TRP A 1 460 ? -25.882 8.951 32.673 1.00 29.04 457 TRP A O 1
ATOM 3311 N N . LEU A 1 461 ? -26.853 10.565 31.480 1.00 26.21 458 LEU A N 1
ATOM 3312 C CA . LEU A 1 461 ? -26.027 10.333 30.295 1.00 24.42 458 LEU A CA 1
ATOM 3313 C C . LEU A 1 461 ? -24.740 11.136 30.427 1.00 23.25 458 LEU A C 1
ATOM 3314 O O . LEU A 1 461 ? -24.780 12.358 30.322 1.00 21.74 458 LEU A O 1
ATOM 3319 N N . LYS A 1 462 ? -23.615 10.448 30.644 1.00 22.45 459 LYS A N 1
ATOM 3320 C CA . LYS A 1 462 ? -22.298 11.086 30.759 1.00 22.70 459 LYS A CA 1
ATOM 3321 C C . LYS A 1 462 ? -21.864 11.741 29.453 1.00 22.91 459 LYS A C 1
ATOM 3322 O O . LYS A 1 462 ? -22.113 11.185 28.404 1.00 23.23 459 LYS A O 1
ATOM 3324 N N . ASP A 1 463 ? -21.179 12.878 29.532 1.00 23.40 460 ASP A N 1
ATOM 3325 C CA . ASP A 1 463 ? -20.797 13.640 28.334 1.00 23.73 460 ASP A CA 1
ATOM 3326 C C . ASP A 1 463 ? -19.716 12.860 27.607 1.00 23.11 460 ASP A C 1
ATOM 3327 O O . ASP A 1 463 ? -19.118 11.942 28.171 1.00 20.04 460 ASP A O 1
ATOM 3332 N N . ARG A 1 464 ? -19.446 13.232 26.363 1.00 22.62 461 ARG A N 1
ATOM 3333 C CA . ARG A 1 464 ? -18.280 12.737 25.652 1.00 25.12 461 ARG A CA 1
ATOM 3334 C C . ARG A 1 464 ? -17.027 13.069 26.455 1.00 27.42 461 ARG A C 1
ATOM 3335 O O . ARG A 1 464 ? -16.993 14.058 27.172 1.00 28.65 461 ARG A O 1
ATOM 3343 N N . PRO A 1 465 ? -15.998 12.238 26.362 1.00 30.61 462 PRO A N 1
ATOM 3344 C CA . PRO A 1 465 ? -14.785 12.665 27.058 1.00 34.21 462 PRO A CA 1
ATOM 3345 C C . PRO A 1 465 ? -14.083 13.826 26.370 1.00 34.67 462 PRO A C 1
ATOM 3346 O O . PRO A 1 465 ? -14.392 14.128 25.214 1.00 36.79 462 PRO A O 1
ATOM 3350 N N . PRO A 1 466 ? -13.169 14.501 27.091 1.00 36.61 463 PRO A N 1
ATOM 3351 C CA . PRO A 1 466 ? -12.428 15.652 26.565 1.00 36.37 463 PRO A CA 1
ATOM 3352 C C . PRO A 1 466 ? -11.859 15.413 25.172 1.00 38.32 463 PRO A C 1
ATOM 3353 O O . PRO A 1 466 ? -11.567 14.275 24.820 1.00 36.20 463 PRO A O 1
ATOM 3357 N N . GLY A 1 467 ? -11.697 16.478 24.387 1.00 41.51 464 GLY A N 1
ATOM 3358 C CA . GLY A 1 467 ? -11.014 16.344 23.109 1.00 44.69 464 GLY A CA 1
ATOM 3359 C C . GLY A 1 467 ? -9.659 15.660 23.301 1.00 45.29 464 GLY A C 1
ATOM 3360 O O . GLY A 1 467 ? -9.074 15.718 24.392 1.00 48.48 464 GLY A O 1
ATOM 3361 N N . PRO A 1 468 ? -9.156 14.988 22.256 1.00 48.68 465 PRO A N 1
ATOM 3362 C CA . PRO A 1 468 ? -7.806 14.415 22.358 1.00 49.44 465 PRO A CA 1
ATOM 3363 C C . PRO A 1 468 ? -6.742 15.471 22.686 1.00 47.83 465 PRO A C 1
ATOM 3364 O O . PRO A 1 468 ? -5.921 15.273 23.589 1.00 50.41 465 PRO A O 1
ATOM 3368 N N . GLN A 1 469 ? -6.784 16.583 21.958 1.00 46.21 466 GLN A N 1
ATOM 3369 C CA . GLN A 1 469 ? -5.756 17.633 22.038 1.00 42.73 466 GLN A CA 1
ATOM 3370 C C . GLN A 1 469 ? -6.344 18.920 22.630 1.00 39.17 466 GLN A C 1
ATOM 3371 O O . GLN A 1 469 ? -5.834 20.015 22.416 1.00 39.75 466 GLN A O 1
ATOM 3377 N N . GLY A 1 470 ? -7.397 18.762 23.420 1.00 35.18 467 GLY A N 1
ATOM 3378 C CA . GLY A 1 470 ? -7.988 19.877 24.135 1.00 32.57 467 GLY A CA 1
ATOM 3379 C C . GLY A 1 470 ? -9.417 20.149 23.689 1.00 28.91 467 GLY A C 1
ATOM 3380 O O . GLY A 1 470 ? -9.998 19.363 22.936 1.00 25.04 467 GLY A O 1
ATOM 3381 N N . PRO A 1 471 ? -9.996 21.259 24.181 1.00 25.94 468 PRO A N 1
ATOM 3382 C CA . PRO A 1 471 ? -11.318 21.619 23.709 1.00 24.47 468 PRO A CA 1
ATOM 3383 C C . PRO A 1 471 ? -11.293 21.825 22.190 1.00 23.13 468 PRO A C 1
ATOM 3384 O O . PRO A 1 471 ? -10.254 22.179 21.592 1.00 21.05 468 PRO A O 1
ATOM 3388 N N . GLU A 1 472 ? -12.409 21.554 21.550 1.00 20.83 469 GLU A N 1
ATOM 3389 C CA . GLU A 1 472 ? -12.428 21.659 20.108 1.00 21.30 469 GLU A CA 1
ATOM 3390 C C . GLU A 1 472 ? -13.741 22.144 19.510 1.00 18.76 469 GLU A C 1
ATOM 3391 O O . GLU A 1 472 ? -13.817 22.330 18.299 1.00 17.69 469 GLU A O 1
ATOM 3397 N N . GLY A 1 473 ? -14.759 22.343 20.326 1.00 14.99 470 GLY A N 1
ATOM 3398 C CA . GLY A 1 473 ? -16.048 22.762 19.793 1.00 13.96 470 GLY A CA 1
ATOM 3399 C C . GLY A 1 473 ? -16.185 24.256 19.581 1.00 13.41 470 GLY A C 1
ATOM 3400 O O . GLY A 1 473 ? -15.459 25.085 20.213 1.00 12.56 470 GLY A O 1
ATOM 3401 N N . GLY A 1 474 ? -17.135 24.609 18.702 1.00 12.86 471 GLY A N 1
ATOM 3402 C CA . GLY A 1 474 ? -17.595 25.984 18.555 1.00 13.00 471 GLY A CA 1
ATOM 3403 C C . GLY A 1 474 ? -18.729 26.100 17.551 1.00 13.59 471 GLY A C 1
ATOM 3404 O O . GLY A 1 474 ? -18.901 25.215 16.706 1.00 14.10 471 GLY A O 1
ATOM 3405 N N . GLY A 1 475 ? -19.400 27.249 17.561 1.00 13.83 472 GLY A N 1
ATOM 3406 C CA . GLY A 1 475 ? -20.574 27.454 16.711 1.00 14.60 472 GLY A CA 1
ATOM 3407 C C . GLY A 1 475 ? -20.743 28.897 16.319 1.00 14.58 472 GLY A C 1
ATOM 3408 O O . GLY A 1 475 ? -20.235 29.809 16.990 1.00 13.93 472 GLY A O 1
ATOM 3409 N N . LEU A 1 476 ? -21.454 29.083 15.221 1.00 14.45 473 LEU A N 1
ATOM 3410 C CA . LEU A 1 476 ? -21.837 30.402 14.734 1.00 14.42 473 LEU A CA 1
ATOM 3411 C C . LEU A 1 476 ? -23.308 30.333 14.285 1.00 14.80 473 LEU A C 1
ATOM 3412 O O . LEU A 1 476 ? -23.699 29.364 13.650 1.00 14.24 473 LEU A O 1
ATOM 3417 N N . VAL A 1 477 ? -24.094 31.354 14.623 1.00 14.56 474 VAL A N 1
ATOM 3418 C CA . VAL A 1 477 ? -25.486 31.458 14.230 1.00 15.04 474 VAL A CA 1
ATOM 3419 C C . VAL A 1 477 ? -25.681 32.884 13.718 1.00 15.26 474 VAL A C 1
ATOM 3420 O O . VAL A 1 477 ? -25.162 33.811 14.369 1.00 15.92 474 VAL A O 1
ATOM 3424 N N . ALA A 1 478 ? -26.296 33.039 12.542 1.00 14.26 475 ALA A N 1
ATOM 3425 C CA . ALA A 1 478 ? -26.707 34.352 12.004 1.00 14.91 475 ALA A CA 1
ATOM 3426 C C . ALA A 1 478 ? -28.216 34.420 12.005 1.00 15.20 475 ALA A C 1
ATOM 3427 O O . ALA A 1 478 ? -28.907 33.496 11.490 1.00 16.32 475 ALA A O 1
ATOM 3429 N N . GLN A 1 479 ? -28.786 35.478 12.563 1.00 15.74 476 GLN A N 1
ATOM 3430 C CA . GLN A 1 479 ? -30.224 35.654 12.460 1.00 16.55 476 GLN A CA 1
ATOM 3431 C C . GLN A 1 479 ? -30.479 36.380 11.128 1.00 17.25 476 GLN A C 1
ATOM 3432 O O . GLN A 1 479 ? -30.196 37.580 10.978 1.00 18.24 476 GLN A O 1
ATOM 3438 N N . LEU A 1 480 ? -30.999 35.641 10.156 1.00 17.16 477 LEU A N 1
ATOM 3439 C CA . LEU A 1 480 ? -31.246 36.147 8.816 1.00 18.26 477 LEU A CA 1
ATOM 3440 C C . LEU A 1 480 ? -32.496 37.046 8.756 1.00 19.67 477 LEU A C 1
ATOM 3441 O O . LEU A 1 480 ? -32.581 37.961 7.929 1.00 19.44 477 LEU A O 1
ATOM 3446 N N . SER A 1 481 ? -33.456 36.769 9.632 1.00 19.47 478 SER A N 1
ATOM 3447 C CA . SER A 1 481 ? -34.689 37.531 9.775 1.00 19.77 478 SER A CA 1
ATOM 3448 C C . SER A 1 481 ? -35.288 37.147 11.131 1.00 20.02 478 SER A C 1
ATOM 3449 O O . SER A 1 481 ? -34.728 36.291 11.834 1.00 19.62 478 SER A O 1
ATOM 3452 N N . PRO A 1 482 ? -36.475 37.668 11.466 1.00 20.17 479 PRO A N 1
ATOM 3453 C CA . PRO A 1 482 ? -36.901 37.343 12.823 1.00 20.13 479 PRO A CA 1
ATOM 3454 C C . PRO A 1 482 ? -36.937 35.886 13.249 1.00 19.35 479 PRO A C 1
ATOM 3455 O O . PRO A 1 482 ? -36.609 35.586 14.395 1.00 19.51 479 PRO A O 1
ATOM 3459 N N . ASN A 1 483 ? -37.332 35.000 12.358 1.00 19.28 480 ASN A N 1
ATOM 3460 C CA . ASN A 1 483 ? -37.561 33.590 12.711 1.00 19.21 480 ASN A CA 1
ATOM 3461 C C . ASN A 1 483 ? -36.677 32.622 11.907 1.00 19.17 480 ASN A C 1
ATOM 3462 O O . ASN A 1 483 ? -36.862 31.418 11.974 1.00 18.59 480 ASN A O 1
ATOM 3467 N N . GLU A 1 484 ? -35.690 33.154 11.193 1.00 18.52 481 GLU A N 1
ATOM 3468 C CA . GLU A 1 484 ? -34.835 32.346 10.324 1.00 17.82 481 GLU A CA 1
ATOM 3469 C C . GLU A 1 484 ? -33.389 32.547 10.697 1.00 15.40 481 GLU A C 1
ATOM 3470 O O . GLU A 1 484 ? -32.972 33.668 10.982 1.00 13.77 481 GLU A O 1
ATOM 3476 N N . PHE A 1 485 ? -32.654 31.446 10.735 1.00 13.36 482 PHE A N 1
ATOM 3477 C CA . PHE A 1 485 ? -31.255 31.438 11.171 1.00 13.99 482 PHE A CA 1
ATOM 3478 C C . PHE A 1 485 ? -30.399 30.610 10.225 1.00 14.03 482 PHE A C 1
ATOM 3479 O O . PHE A 1 485 ? -30.863 29.604 9.641 1.00 15.36 482 PHE A O 1
ATOM 3487 N N . LEU A 1 486 ? -29.154 31.038 10.071 1.00 13.42 483 LEU A N 1
ATOM 3488 C CA . LEU A 1 486 ? -28.128 30.217 9.451 1.00 13.45 483 LEU A CA 1
ATOM 3489 C C . LEU A 1 486 ? -27.265 29.699 10.607 1.00 13.79 483 LEU A C 1
ATOM 3490 O O . LEU A 1 486 ? -26.796 30.465 11.439 1.00 14.17 483 LEU A O 1
ATOM 3495 N N . VAL A 1 487 ? -27.023 28.409 10.620 1.00 12.95 484 VAL A N 1
ATOM 3496 C CA . VAL A 1 487 ? -26.352 27.748 11.762 1.00 13.27 484 VAL A CA 1
ATOM 3497 C C . VAL A 1 487 ? -25.215 26.840 11.276 1.00 12.81 484 VAL A C 1
ATOM 3498 O O . VAL A 1 487 ? -25.399 26.043 10.349 1.00 12.21 484 VAL A O 1
ATOM 3502 N N . THR A 1 488 ? -24.037 26.963 11.900 1.00 13.19 485 THR A N 1
ATOM 3503 C CA . THR A 1 488 ? -22.994 25.967 11.668 1.00 13.32 485 THR A CA 1
ATOM 3504 C C . THR A 1 488 ? -22.151 25.837 12.888 1.00 13.91 485 THR A C 1
ATOM 3505 O O . THR A 1 488 ? -22.308 26.586 13.869 1.00 14.53 485 THR A O 1
ATOM 3509 N N . GLY A 1 489 ? -21.257 24.866 12.839 1.00 13.28 486 GLY A N 1
ATOM 3510 C CA . GLY A 1 489 ? -20.382 24.618 13.936 1.00 12.85 486 GLY A CA 1
ATOM 3511 C C . GLY A 1 489 ? -19.714 23.279 13.791 1.00 12.27 486 GLY A C 1
ATOM 3512 O O . GLY A 1 489 ? -20.003 22.554 12.849 1.00 11.90 486 GLY A O 1
ATOM 3513 N N . ARG A 1 490 ? -18.829 22.978 14.728 1.00 11.86 487 ARG A N 1
ATOM 3514 C CA . ARG A 1 490 ? -18.207 21.710 14.835 1.00 12.23 487 ARG A CA 1
ATOM 3515 C C . ARG A 1 490 ? -18.113 21.336 16.320 1.00 12.41 487 ARG A C 1
ATOM 3516 O O . ARG A 1 490 ? -17.823 22.165 17.178 1.00 12.35 487 ARG A O 1
ATOM 3524 N N . ASN A 1 491 ? -18.442 20.088 16.588 1.00 12.59 488 ASN A N 1
ATOM 3525 C CA . ASN A 1 491 ? -18.388 19.503 17.888 1.00 13.74 488 ASN A CA 1
ATOM 3526 C C . ASN A 1 491 ? -19.153 20.308 18.942 1.00 13.24 488 ASN A C 1
ATOM 3527 O O . ASN A 1 491 ? -18.627 20.660 19.986 1.00 13.16 488 ASN A O 1
ATOM 3532 N N . VAL A 1 492 ? -20.414 20.559 18.636 1.00 12.41 489 VAL A N 1
ATOM 3533 C CA . VAL A 1 492 ? -21.226 21.476 19.388 1.00 12.12 489 VAL A CA 1
ATOM 3534 C C . VAL A 1 492 ? -22.691 21.084 19.191 1.00 11.96 489 VAL A C 1
ATOM 3535 O O . VAL A 1 492 ? -23.036 20.526 18.157 1.00 12.43 489 VAL A O 1
ATOM 3539 N N . ARG A 1 493 ? -23.503 21.321 20.199 1.00 11.89 490 ARG A N 1
ATOM 3540 C CA . ARG A 1 493 ? -24.969 21.239 20.071 1.00 12.09 490 ARG A CA 1
ATOM 3541 C C . ARG A 1 493 ? -25.515 22.652 20.096 1.00 13.01 490 ARG A C 1
ATOM 3542 O O . ARG A 1 493 ? -25.283 23.380 21.055 1.00 13.25 490 ARG A O 1
ATOM 3550 N N . VAL A 1 494 ? -26.276 23.000 19.067 1.00 12.33 491 VAL A N 1
ATOM 3551 C CA . VAL A 1 494 ? -26.993 24.286 19.019 1.00 13.02 491 VAL A CA 1
ATOM 3552 C C . VAL A 1 494 ? -28.465 24.032 19.376 1.00 13.64 491 VAL A C 1
ATOM 3553 O O . VAL A 1 494 ? -29.107 23.131 18.803 1.00 15.40 491 VAL A O 1
ATOM 3557 N N . GLU A 1 495 ? -29.025 24.814 20.296 1.00 14.58 492 GLU A N 1
ATOM 3558 C CA . GLU A 1 495 ? -30.412 24.617 20.721 1.00 15.66 492 GLU A CA 1
ATOM 3559 C C . GLU A 1 495 ? -31.093 25.948 20.775 1.00 16.31 492 GLU A C 1
ATOM 3560 O O . GLU A 1 495 ? -30.528 26.915 21.307 1.00 15.48 492 GLU A O 1
ATOM 3566 N N . PHE A 1 496 ? -32.328 25.987 20.270 1.00 16.03 493 PHE A N 1
ATOM 3567 C CA . PHE A 1 496 ? -33.105 27.183 20.279 1.00 16.14 493 PHE A CA 1
ATOM 3568 C C . PHE A 1 496 ? -34.230 27.021 21.293 1.00 17.93 493 PHE A C 1
ATOM 3569 O O . PHE A 1 496 ? -34.801 25.936 21.445 1.00 17.69 493 PHE A O 1
ATOM 3577 N N . GLY A 1 497 ? -34.597 28.139 21.918 1.00 18.56 494 GLY A N 1
ATOM 3578 C CA . GLY A 1 497 ? -35.774 28.237 22.791 1.00 20.02 494 GLY A CA 1
ATOM 3579 C C . GLY A 1 497 ? -36.435 29.582 22.508 1.00 20.55 494 GLY A C 1
ATOM 3580 O O . GLY A 1 497 ? -35.982 30.326 21.615 1.00 19.03 494 GLY A O 1
ATOM 3581 N N . ARG A 1 498 ? -37.450 29.911 23.299 1.00 21.57 495 ARG A N 1
ATOM 3582 C CA . ARG A 1 498 ? -38.168 31.182 23.169 1.00 22.04 495 ARG A CA 1
ATOM 3583 C C . ARG A 1 498 ? -37.802 32.123 24.325 1.00 23.78 495 ARG A C 1
ATOM 3584 O O . ARG A 1 498 ? -37.894 31.746 25.505 1.00 25.43 495 ARG A O 1
ATOM 3592 N N . ALA A 1 499 ? -37.371 33.334 23.984 1.00 24.82 496 ALA A N 1
ATOM 3593 C CA . ALA A 1 499 ? -36.943 34.328 24.961 1.00 25.59 496 ALA A CA 1
ATOM 3594 C C . ALA A 1 499 ? -38.167 35.067 25.452 1.00 26.88 496 ALA A C 1
ATOM 3595 O O . ALA A 1 499 ? -38.346 35.250 26.641 1.00 26.28 496 ALA A O 1
ATOM 3597 N N . THR A 1 500 ? -38.988 35.507 24.512 1.00 28.23 497 THR A N 1
ATOM 3598 C CA . THR A 1 500 ? -40.202 36.248 24.845 1.00 29.04 497 THR A CA 1
ATOM 3599 C C . THR A 1 500 ? -41.060 35.436 25.824 1.00 28.12 497 THR A C 1
ATOM 3600 O O . THR A 1 500 ? -41.438 34.309 25.542 1.00 26.38 497 THR A O 1
ATOM 3604 N N . ALA A 1 501 ? -41.315 36.006 26.993 1.00 28.48 498 ALA A N 1
ATOM 3605 C CA . ALA A 1 501 ? -42.075 35.330 28.045 1.00 28.84 498 ALA A CA 1
ATOM 3606 C C . ALA A 1 501 ? -43.578 35.474 27.802 1.00 28.84 498 ALA A C 1
ATOM 3607 O O . ALA A 1 501 ? -44.299 36.019 28.652 1.00 28.70 498 ALA A O 1
ATOM 3609 N N . ASP A 1 502 ? -44.045 35.022 26.642 1.00 27.27 499 ASP A N 1
ATOM 3610 C CA . ASP A 1 502 ? -45.468 35.057 26.301 1.00 28.63 499 ASP A CA 1
ATOM 3611 C C . ASP A 1 502 ? -46.162 33.680 26.431 1.00 28.20 499 ASP A C 1
ATOM 3612 O O . ASP A 1 502 ? -47.350 33.549 26.088 1.00 27.55 499 ASP A O 1
ATOM 3617 N N . GLY A 1 503 ? -45.417 32.669 26.892 1.00 28.03 500 GLY A N 1
ATOM 3618 C CA . GLY A 1 503 ? -45.985 31.335 27.128 1.00 27.82 500 GLY A CA 1
ATOM 3619 C C . GLY A 1 503 ? -46.260 30.506 25.872 1.00 26.88 500 GLY A C 1
ATOM 3620 O O . GLY A 1 503 ? -46.742 29.381 25.974 1.00 26.30 500 GLY A O 1
ATOM 3621 N N . LYS A 1 504 ? -45.939 31.045 24.693 1.00 25.71 501 LYS A N 1
ATOM 3622 C CA . LYS A 1 504 ? -46.236 30.345 23.435 1.00 25.32 501 LYS A CA 1
ATOM 3623 C C . LYS A 1 504 ? -45.263 29.195 23.230 1.00 23.15 501 LYS A C 1
ATOM 3624 O O . LYS A 1 504 ? -44.065 29.380 23.372 1.00 21.42 501 LYS A O 1
ATOM 3630 N N . PRO A 1 505 ? -45.780 28.006 22.870 1.00 22.09 502 PRO A N 1
ATOM 3631 C CA . PRO A 1 505 ? -44.904 26.870 22.577 1.00 21.43 502 PRO A CA 1
ATOM 3632 C C . PRO A 1 505 ? -44.233 27.081 21.226 1.00 21.04 502 PRO A C 1
ATOM 3633 O O . PRO A 1 505 ? -44.740 27.868 20.416 1.00 21.28 502 PRO A O 1
ATOM 3669 N N . ALA A 1 509 ? -39.448 24.554 12.858 1.00 16.06 506 ALA A N 1
ATOM 3670 C CA . ALA A 1 509 ? -40.415 24.200 11.843 1.00 15.97 506 ALA A CA 1
ATOM 3671 C C . ALA A 1 509 ? -39.755 23.558 10.608 1.00 15.25 506 ALA A C 1
ATOM 3672 O O . ALA A 1 509 ? -40.328 22.700 9.961 1.00 15.44 506 ALA A O 1
ATOM 3674 N N . ARG A 1 510 ? -38.555 23.997 10.285 1.00 15.34 507 ARG A N 1
ATOM 3675 C CA . ARG A 1 510 ? -37.818 23.503 9.138 1.00 15.74 507 ARG A CA 1
ATOM 3676 C C . ARG A 1 510 ? -36.330 23.651 9.431 1.00 14.77 507 ARG A C 1
ATOM 3677 O O . ARG A 1 510 ? -35.891 24.689 9.922 1.00 14.22 507 ARG A O 1
ATOM 3685 N N . VAL A 1 511 ? -35.592 22.571 9.175 1.00 13.85 508 VAL A N 1
ATOM 3686 C CA . VAL A 1 511 ? -34.136 22.566 9.261 1.00 13.02 508 VAL A CA 1
ATOM 3687 C C . VAL A 1 511 ? -33.605 22.022 7.940 1.00 13.57 508 VAL A C 1
ATOM 3688 O O . VAL A 1 511 ? -33.814 20.846 7.618 1.00 13.60 508 VAL A O 1
ATOM 3692 N N . GLU A 1 512 ? -32.984 22.890 7.144 1.00 13.99 509 GLU A N 1
ATOM 3693 C CA . GLU A 1 512 ? -32.495 22.509 5.828 1.00 14.93 509 GLU A CA 1
ATOM 3694 C C . GLU A 1 512 ? -30.975 22.513 5.807 1.00 14.49 509 GLU A C 1
ATOM 3695 O O . GLU A 1 512 ? -30.363 23.513 6.052 1.00 13.19 509 GLU A O 1
ATOM 3701 N N . GLU A 1 513 ? -30.375 21.378 5.468 1.00 14.26 510 GLU A N 1
ATOM 3702 C CA . GLU A 1 513 ? -28.960 21.328 5.233 1.00 13.51 510 GLU A CA 1
ATOM 3703 C C . GLU A 1 513 ? -28.694 21.649 3.761 1.00 14.42 510 GLU A C 1
ATOM 3704 O O . GLU A 1 513 ? -29.386 21.178 2.881 1.00 13.77 510 GLU A O 1
ATOM 3710 N N . GLY A 1 514 ? -27.715 22.516 3.500 1.00 14.83 511 GLY A N 1
ATOM 3711 C CA . GLY A 1 514 ? -27.271 22.774 2.123 1.00 15.61 511 GLY A CA 1
ATOM 3712 C C . GLY A 1 514 ? -25.845 23.254 2.155 1.00 16.19 511 GLY A C 1
ATOM 3713 O O . GLY A 1 514 ? -25.244 23.294 3.200 1.00 15.49 511 GLY A O 1
ATOM 3714 N N . HIS A 1 515 ? -25.305 23.632 1.013 1.00 17.32 512 HIS A N 1
ATOM 3715 C CA . HIS A 1 515 ? -23.948 24.115 0.948 1.00 18.53 512 HIS A CA 1
ATOM 3716 C C . HIS A 1 515 ? -23.865 25.164 -0.116 1.00 20.51 512 HIS A C 1
ATOM 3717 O O . HIS A 1 515 ? -24.800 25.340 -0.915 1.00 20.53 512 HIS A O 1
ATOM 3724 N N . PHE A 1 516 ? -22.757 25.910 -0.104 1.00 22.60 513 PHE A N 1
ATOM 3725 C CA . PHE A 1 516 ? -22.526 26.983 -1.075 1.00 22.85 513 PHE A CA 1
ATOM 3726 C C . PHE A 1 516 ? -21.698 26.478 -2.240 1.00 25.34 513 PHE A C 1
ATOM 3727 O O . PHE A 1 516 ? -20.699 25.786 -2.035 1.00 26.53 513 PHE A O 1
ATOM 3735 N N . GLU A 1 517 ? -22.149 26.787 -3.458 1.00 26.50 514 GLU A N 1
ATOM 3736 C CA . GLU A 1 517 ? -21.388 26.566 -4.682 1.00 30.25 514 GLU A CA 1
ATOM 3737 C C . GLU A 1 517 ? -21.410 27.919 -5.370 1.00 31.43 514 GLU A C 1
ATOM 3738 O O . GLU A 1 517 ? -22.474 28.482 -5.584 1.00 31.71 514 GLU A O 1
ATOM 3744 N N . ASN A 1 518 ? -20.237 28.454 -5.674 1.00 36.04 515 ASN A N 1
ATOM 3745 C CA . ASN A 1 518 ? -20.150 29.760 -6.319 1.00 36.97 515 ASN A CA 1
ATOM 3746 C C . ASN A 1 518 ? -20.816 30.829 -5.471 1.00 32.47 515 ASN A C 1
ATOM 3747 O O . ASN A 1 518 ? -21.343 31.794 -5.999 1.00 31.82 515 ASN A O 1
ATOM 3752 N N . GLY A 1 519 ? -20.830 30.647 -4.154 1.00 29.89 516 GLY A N 1
ATOM 3753 C CA . GLY A 1 519 ? -21.456 31.622 -3.290 1.00 29.35 516 GLY A CA 1
ATOM 3754 C C . GLY A 1 519 ? -22.948 31.486 -3.194 1.00 28.19 516 GLY A C 1
ATOM 3755 O O . GLY A 1 519 ? -23.589 32.240 -2.444 1.00 28.85 516 GLY A O 1
ATOM 3756 N N . GLN A 1 520 ? -23.497 30.486 -3.888 1.00 26.91 517 GLN A N 1
ATOM 3757 C CA . GLN A 1 520 ? -24.924 30.255 -3.935 1.00 27.36 517 GLN A CA 1
ATOM 3758 C C . GLN A 1 520 ? -25.332 29.000 -3.153 1.00 24.09 517 GLN A C 1
ATOM 3759 O O . GLN A 1 520 ? -24.671 27.942 -3.223 1.00 21.48 517 GLN A O 1
ATOM 3765 N N . TRP A 1 521 ? -26.450 29.127 -2.455 1.00 22.28 518 TRP A N 1
ATOM 3766 C CA . TRP A 1 521 ? -26.988 28.029 -1.646 1.00 22.10 518 TRP A CA 1
ATOM 3767 C C . TRP A 1 521 ? -27.576 26.931 -2.481 1.00 21.10 518 TRP A C 1
ATOM 3768 O O . TRP A 1 521 ? -28.358 27.182 -3.405 1.00 20.93 518 TRP A O 1
ATOM 3779 N N . VAL A 1 522 ? -27.233 25.692 -2.143 1.00 20.33 519 VAL A N 1
ATOM 3780 C CA . VAL A 1 522 ? -27.729 24.531 -2.844 1.00 19.71 519 VAL A CA 1
ATOM 3781 C C . VAL A 1 522 ? -28.313 23.593 -1.786 1.00 18.96 519 VAL A C 1
ATOM 3782 O O . VAL A 1 522 ? -27.640 23.281 -0.812 1.00 18.49 519 VAL A O 1
ATOM 3786 N N . PHE A 1 523 ? -29.551 23.170 -1.986 1.00 17.55 520 PHE A N 1
ATOM 3787 C CA . PHE A 1 523 ? -30.240 22.270 -1.038 1.00 17.48 520 PHE A CA 1
ATOM 3788 C C . PHE A 1 523 ? -29.603 20.859 -1.051 1.00 16.56 520 PHE A C 1
ATOM 3789 O O . PHE A 1 523 ? -29.314 20.314 -2.114 1.00 15.24 520 PHE A O 1
ATOM 3797 N N . ASP A 1 524 ? -29.383 20.302 0.133 1.00 15.70 521 ASP A N 1
ATOM 3798 C CA . ASP A 1 524 ? -29.025 18.909 0.267 1.00 16.54 521 ASP A CA 1
ATOM 3799 C C . ASP A 1 524 ? -30.182 18.063 0.847 1.00 15.61 521 ASP A C 1
ATOM 3800 O O . ASP A 1 524 ? -30.538 17.037 0.305 1.00 15.02 521 ASP A O 1
ATOM 3805 N N . ARG A 1 525 ? -30.697 18.458 2.003 1.00 14.51 522 ARG A N 1
ATOM 3806 C CA . ARG A 1 525 ? -31.734 17.662 2.676 1.00 14.29 522 ARG A CA 1
ATOM 3807 C C . ARG A 1 525 ? -32.403 18.444 3.826 1.00 13.73 522 ARG A C 1
ATOM 3808 O O . ARG A 1 525 ? -31.945 19.511 4.209 1.00 13.17 522 ARG A O 1
ATOM 3816 N N . LEU A 1 526 ? -33.503 17.914 4.334 1.00 13.22 523 LEU A N 1
ATOM 3817 C CA . LEU A 1 526 ? -34.059 18.390 5.596 1.00 13.65 523 LEU A CA 1
ATOM 3818 C C . LEU A 1 526 ? -33.559 17.471 6.712 1.00 13.72 523 LEU A C 1
ATOM 3819 O O . LEU A 1 526 ? -33.448 16.260 6.501 1.00 15.04 523 LEU A O 1
ATOM 3824 N N . TRP A 1 527 ? -33.265 18.057 7.877 1.00 12.94 524 TRP A N 1
ATOM 3825 C CA . TRP A 1 527 ? -33.087 17.332 9.127 1.00 12.49 524 TRP A CA 1
ATOM 3826 C C . TRP A 1 527 ? -34.402 17.279 9.844 1.00 12.49 524 TRP A C 1
ATOM 3827 O O . TRP A 1 527 ? -35.164 18.246 9.852 1.00 12.52 524 TRP A O 1
ATOM 3838 N N . ASN A 1 528 ? -34.691 16.129 10.421 1.00 12.19 525 ASN A N 1
ATOM 3839 C CA . ASN A 1 528 ? -35.900 15.925 11.198 1.00 12.82 525 ASN A CA 1
ATOM 3840 C C . ASN A 1 528 ? -35.683 14.735 12.089 1.00 12.43 525 ASN A C 1
ATOM 3841 O O . ASN A 1 528 ? -34.591 14.153 12.065 1.00 12.71 525 ASN A O 1
ATOM 3846 N N . GLY A 1 529 ? -36.685 14.419 12.921 1.00 13.07 526 GLY A N 1
ATOM 3847 C CA . GLY A 1 529 ? -36.671 13.209 13.771 1.00 13.02 526 GLY A CA 1
ATOM 3848 C C . GLY A 1 529 ? -35.483 13.222 14.714 1.00 12.82 526 GLY A C 1
ATOM 3849 O O . GLY A 1 529 ? -35.206 14.239 15.339 1.00 12.26 526 GLY A O 1
ATOM 3850 N N . ASP A 1 530 ? -34.726 12.125 14.755 1.00 12.59 527 ASP A N 1
ATOM 3851 C CA . ASP A 1 530 ? -33.555 12.066 15.627 1.00 12.94 527 ASP A CA 1
ATOM 3852 C C . ASP A 1 530 ? -32.605 13.247 15.413 1.00 12.45 527 ASP A C 1
ATOM 3853 O O . ASP A 1 530 ? -31.934 13.679 16.355 1.00 11.67 527 ASP A O 1
ATOM 3858 N N . GLN A 1 531 ? -32.467 13.696 14.168 1.00 11.71 528 GLN A N 1
ATOM 3859 C CA . GLN A 1 531 ? -31.528 14.755 13.880 1.00 12.13 528 GLN A CA 1
ATOM 3860 C C . GLN A 1 531 ? -31.894 16.119 14.443 1.00 12.70 528 GLN A C 1
ATOM 3861 O O . GLN A 1 531 ? -31.007 17.003 14.526 1.00 13.01 528 GLN A O 1
ATOM 3867 N N . THR A 1 532 ? -33.139 16.293 14.892 1.00 12.48 529 THR A N 1
ATOM 3868 C CA . THR A 1 532 ? -33.543 17.574 15.441 1.00 13.73 529 THR A CA 1
ATOM 3869 C C . THR A 1 532 ? -34.201 17.438 16.816 1.00 15.19 529 THR A C 1
ATOM 3870 O O . THR A 1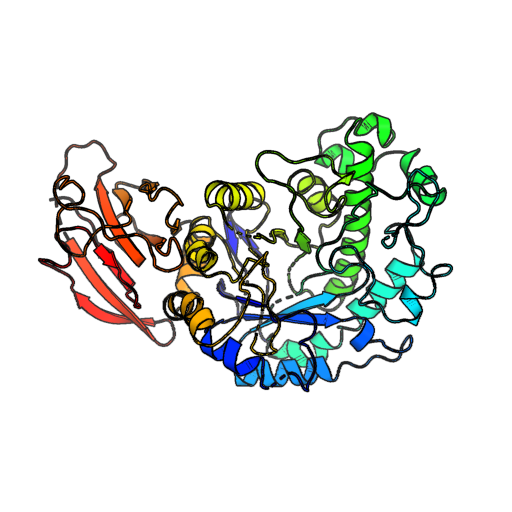 532 ? -34.451 18.455 17.463 1.00 17.30 529 THR A O 1
ATOM 3874 N N . ASP A 1 533 ? -34.421 16.216 17.297 1.00 14.39 530 ASP A N 1
ATOM 3875 C CA . ASP A 1 533 ? -35.027 16.026 18.628 1.00 15.02 530 ASP A CA 1
ATOM 3876 C C . ASP A 1 533 ? -34.194 16.507 19.816 1.00 14.50 530 ASP A C 1
ATOM 3877 O O . ASP A 1 533 ? -34.748 16.747 20.897 1.00 14.48 530 ASP A O 1
ATOM 3882 N N . TYR A 1 534 ? -32.892 16.605 19.632 1.00 14.16 531 TYR A N 1
ATOM 3883 C CA . TYR A 1 534 ? -31.940 16.852 20.727 1.00 14.84 531 TYR A CA 1
ATOM 3884 C C . TYR A 1 534 ? -31.039 17.989 20.334 1.00 15.27 531 TYR A C 1
ATOM 3885 O O . TYR A 1 534 ? -29.822 17.922 20.529 1.00 15.86 531 TYR A O 1
ATOM 3894 N N . GLY A 1 535 ? -31.645 19.035 19.766 1.00 14.80 532 GLY A N 1
ATOM 3895 C CA . GLY A 1 535 ? -30.892 20.151 19.255 1.00 14.72 532 GLY A CA 1
ATOM 3896 C C . GLY A 1 535 ? -30.269 19.758 17.917 1.00 13.96 532 GLY A C 1
ATOM 3897 O O . GLY A 1 535 ? -30.540 18.681 17.347 1.00 14.91 532 GLY A O 1
ATOM 3898 N N . LEU A 1 536 ? -29.429 20.644 17.415 1.00 13.47 533 LEU A N 1
ATOM 3899 C CA . LEU A 1 536 ? -28.669 20.431 16.205 1.00 12.86 533 LEU A CA 1
ATOM 3900 C C . LEU A 1 536 ? -27.232 20.057 16.544 1.00 12.57 533 LEU A C 1
ATOM 3901 O O . LEU A 1 536 ? -26.455 20.898 17.026 1.00 12.02 533 LEU A O 1
ATOM 3906 N N . ASN A 1 537 ? -26.881 18.797 16.322 1.00 12.14 534 ASN A N 1
ATOM 3907 C CA . ASN A 1 537 ? -25.557 18.293 16.737 1.00 12.15 534 ASN A CA 1
ATOM 3908 C C . ASN A 1 537 ? -24.587 18.221 15.553 1.00 12.28 534 ASN A C 1
ATOM 3909 O O . ASN A 1 537 ? -24.764 17.451 14.610 1.00 12.00 534 ASN A O 1
ATOM 3914 N N . PHE A 1 538 ? -23.561 19.040 15.667 1.00 12.24 535 PHE A N 1
ATOM 3915 C CA . PHE A 1 538 ? -22.488 19.145 14.694 1.00 12.86 535 PHE A CA 1
ATOM 3916 C C . PHE A 1 538 ? -21.323 18.348 15.219 1.00 13.63 535 PHE A C 1
ATOM 3917 O O . PHE A 1 538 ? -20.880 18.536 16.354 1.00 13.50 535 PHE A O 1
ATOM 3925 N N . THR A 1 539 ? -20.801 17.468 14.370 1.00 15.27 536 THR A N 1
ATOM 3926 C CA . THR A 1 539 ? -19.664 16.677 14.702 1.00 15.15 536 THR A CA 1
ATOM 3927 C C . THR A 1 539 ? -18.454 17.263 13.974 1.00 15.74 536 THR A C 1
ATOM 3928 O O . THR A 1 539 ? -18.275 18.485 13.980 1.00 14.91 536 THR A O 1
ATOM 3932 N N . GLY A 1 540 ? -17.566 16.405 13.431 1.00 17.04 537 GLY A N 1
ATOM 3933 C CA . GLY A 1 540 ? -16.248 16.844 12.995 1.00 16.70 537 GLY A CA 1
ATOM 3934 C C . GLY A 1 540 ? -16.096 17.300 11.540 1.00 16.63 537 GLY A C 1
ATOM 3935 O O . GLY A 1 540 ? -15.021 17.777 11.131 1.00 17.66 537 GLY A O 1
ATOM 3936 N N . GLY A 1 541 ? -17.158 17.176 10.768 1.00 16.01 538 GLY A N 1
ATOM 3937 C CA . GLY A 1 541 ? -17.157 17.462 9.365 1.00 15.97 538 GLY A CA 1
ATOM 3938 C C . GLY A 1 541 ? -17.774 18.804 9.106 1.00 15.00 538 GLY A C 1
ATOM 3939 O O . GLY A 1 541 ? -17.746 19.654 9.980 1.00 14.19 538 GLY A O 1
ATOM 3940 N N . SER A 1 542 ? -18.329 18.983 7.907 1.00 15.02 539 SER A N 1
ATOM 3941 C CA . SER A 1 542 ? -18.798 20.326 7.461 1.00 15.56 539 SER A CA 1
ATOM 3942 C C . SER A 1 542 ? -20.284 20.242 7.179 1.00 14.78 539 SER A C 1
ATOM 3943 O O . SER A 1 542 ? -20.689 19.623 6.189 1.00 15.29 539 SER A O 1
ATOM 3946 N N . GLN A 1 543 ? -21.078 20.815 8.052 1.00 13.35 540 GLN A N 1
ATOM 3947 C CA . GLN A 1 543 ? -22.524 20.994 7.785 1.00 13.25 540 GLN A CA 1
ATOM 3948 C C . GLN A 1 543 ? -22.978 22.415 8.063 1.00 12.99 540 GLN A C 1
ATOM 3949 O O . GLN A 1 543 ? -22.529 23.030 9.024 1.00 13.25 540 GLN A O 1
ATOM 3955 N N . ILE A 1 544 ? -23.880 22.917 7.214 1.00 12.50 541 ILE A N 1
ATOM 3956 C CA . ILE A 1 544 ? -24.483 24.250 7.372 1.00 12.85 541 ILE A CA 1
ATOM 3957 C C . ILE A 1 544 ? -26.008 24.118 7.267 1.00 12.15 541 ILE A C 1
ATOM 3958 O O . ILE A 1 544 ? -26.468 23.436 6.355 1.00 13.50 541 ILE A O 1
ATOM 3963 N N . LEU A 1 545 ? -26.759 24.766 8.163 1.00 12.17 542 LEU A N 1
ATOM 3964 C CA . LEU A 1 545 ? -28.226 24.609 8.235 1.00 12.59 542 LEU A CA 1
ATOM 3965 C C . LEU A 1 545 ? -28.907 25.958 8.143 1.00 13.38 542 LEU A C 1
ATOM 3966 O O . LEU A 1 545 ? -28.389 26.944 8.681 1.00 13.62 542 LEU A O 1
ATOM 3971 N N . ARG A 1 546 ? -30.085 25.987 7.514 1.00 13.99 543 ARG A N 1
ATOM 3972 C CA . ARG A 1 546 ? -30.995 27.106 7.571 1.00 14.92 543 ARG A CA 1
ATOM 3973 C C . ARG A 1 546 ? -32.183 26.669 8.386 1.00 14.35 543 ARG A C 1
ATOM 3974 O O . ARG A 1 546 ? -32.826 25.677 8.058 1.00 13.58 543 ARG A O 1
ATOM 3982 N N . VAL A 1 547 ? -32.425 27.364 9.483 1.00 13.23 544 VAL A N 1
ATOM 3983 C CA . VAL A 1 547 ? -33.383 26.927 10.477 1.00 13.45 544 VAL A CA 1
ATOM 3984 C C . VAL A 1 547 ? -34.508 27.951 10.550 1.00 14.28 544 VAL A C 1
ATOM 3985 O O . VAL A 1 547 ? -34.240 29.149 10.741 1.00 15.08 544 VAL A O 1
ATOM 3989 N N . LYS A 1 548 ? -35.761 27.498 10.381 1.00 14.78 545 LYS A N 1
ATOM 3990 C CA . LYS A 1 548 ? -36.933 28.320 10.617 1.00 16.06 545 LYS A CA 1
ATOM 3991 C C . LYS A 1 548 ? -37.610 27.945 11.953 1.00 15.77 545 LYS A C 1
ATOM 3992 O O . LYS A 1 548 ? -37.948 26.773 12.184 1.00 14.84 545 LYS A O 1
ATOM 3998 N N . LEU A 1 549 ? -37.801 28.953 12.813 1.00 15.49 546 LEU A N 1
ATOM 3999 C CA . LEU A 1 549 ? -38.461 28.750 14.093 1.00 15.46 546 LEU A CA 1
ATOM 4000 C C . LEU A 1 549 ? -39.943 29.199 13.974 1.00 15.88 546 LEU A C 1
ATOM 4001 O O . LEU A 1 549 ? -40.254 30.097 13.214 1.00 15.56 546 LEU A O 1
ATOM 4006 N N . ALA A 1 550 ? -40.827 28.607 14.760 1.00 15.79 547 ALA A N 1
ATOM 4007 C CA . ALA A 1 550 ? -42.214 29.036 14.764 1.00 17.06 547 ALA A CA 1
ATOM 4008 C C . ALA A 1 550 ? -42.828 28.731 16.091 1.00 17.36 547 ALA A C 1
ATOM 4009 O O . ALA A 1 550 ? -42.446 27.761 16.768 1.00 18.75 547 ALA A O 1
ATOM 4011 N N . THR A 1 551 ? -43.796 29.558 16.465 1.00 19.24 548 THR A N 1
ATOM 4012 C CA . THR A 1 551 ? -44.760 29.186 17.489 1.00 19.35 548 THR A CA 1
ATOM 4013 C C . THR A 1 551 ? -45.968 28.485 16.831 1.00 21.26 548 THR A C 1
ATOM 4014 O O . THR A 1 551 ? -46.262 28.675 15.637 1.00 21.52 548 THR A O 1
ATOM 4018 N N . TYR A 1 552 ? -46.649 27.639 17.597 1.00 21.50 549 TYR A N 1
ATOM 4019 C CA . TYR A 1 552 ? -47.882 26.994 17.117 1.00 21.93 549 TYR A CA 1
ATOM 4020 C C . TYR A 1 552 ? -49.023 27.152 18.127 1.00 23.11 549 TYR A C 1
ATOM 4021 O O . TYR A 1 552 ? -50.166 26.786 17.818 1.00 21.50 549 TYR A O 1
#

CATH classification: 3.20.20.80 (+1 more: 2.60.220.20)